Protein AF-A0A518H9J5-F1 (afdb_monomer_lite)

Organism: NCBI:txid2527974

Sequence (733 aa):
MHRLATTKSPSRRNSPEPPAKDQADTLRKPVSPPEPKPRPENRRNTRSRSFFAAEQPFKVYPDRDDEEYQSLCRQVAEHGLLRPLVCTPEGHILSGHRRRRALEHLGSTDYPVEIVVGLSEEQKWARVHLENRHRSLSTAEKQQLGRAELLRNPNLSDRSIADLVGTCKETIANYRRALEASGEVPRTDHRVARNGQVHPATKPRRLPVYHTRLNHAPRHADTLSRIDPEKLPASKIILTNRDVVRAAHQERREALANSPLVRQPADARVYNCDFRSLAVRAKLQPGQVNLVWTDFPWSSEWLKKNGEAVVDFAIEYLAEDGAFATYYGNCPWLPELMAVLGKSLHYRGMLINLNQSQKKDQFFITKIARKSRQIFVWSKSPGWTFDPNDLGFTTDVYTGDPAEKEAHDWAQPVGESVHWLARLSRPGDLIVDLCAGTGTGGVAVRRLGEGRLWVGSEVEEKTFRIARSKIAAGLPDGVPMAVARTPRRPPSPALVQMPDGSTHRLETLLSNANYKQVKGQGYLSMGLTLTPRDSGGSGLHLCRHATAGCGAACFAGWDRLNWPNAKRAMIARTLLLARDPDHFRAMVAYELQQAQQQADERGVPLVCRLNVVSDVPWEREWPELFAEYPRVRFMDYTKHVDRVLATDRPANYHLTFSRSEQNEADCRRVLEAGRNVVVVFRRKPIPETYWGYPVIDGDKDDLRFLDPSPAIVGVVAKGAGARRDKTGFVVDL

Foldseek 3Di:
DDDDDDDDDDDDDDDDDDDDDDDDDDDDDDDDDDDDDDDDDDDDDDDDDPQADPDAPLPLQDDDPDPVLVVLLVCCVVPNDPDAFEDESSRHTLDQPSVVVSCVVVVHDDHHYHYDPDDDPVRSNQSSLVRCVPDPDDPVSLLSQLLVVCLVCVQAQLCQSCVSSVHDSVSSVVSNVVCCVVVSRPDDQWHAYPVRDIDGPDDPQDQADEDDDPVCCVVVVVLVVPADSVQQPSVHNYDDPVSSLVRSVVVVLVCLLPDPQFDFDPFADEDQDQLLCQCVVVVAAFQQAQEEEEEDPPDPVCCVVCLQVVLVCQLGRHHQLHKYKYKDPPDPCPVSNCVSNVVQWAWDDKAKEFAPDPDFDAPPVVRDTDGIIIMTMTGRHPPHDDDAALAPDDDSYDHDDPVQCVVDVNRDDLVVLLLVCSRRHHQLGEYEYSACQQQSNLLSCLLQHSNHHYYYYHNDSSRSSNNSSNNNVHDDPDDRQPQLRARNPQQAFDFFQFPVRDTDTHPAQKDFPPQFEDPPPFETEIEGAADCCPPGVLNDHQQVPQDPQCVLLACCCFDPNVDPVNVRNNSRLNNCCVPPVPSSVNRVSNVVVVSCVVSVVSVGQYEYEHCPRGAHPCCPVPVSVCSNCVSYQYEYEHQDLCSQVDPPGRPSYYYEYEDFLPCVVSCVVQQVSFGEYEAEALDPPDDCDDPRFGEDACSNHVPRVPDGTPHYDYYYRDGPSRNPGPSCSHDYD

InterPro domains:
  IPR003115 ParB-like, N-terminal domain [PF02195] (58-132)
  IPR003115 ParB-like, N-terminal domain [SM00470] (47-133)
  IPR020290 Gene product 88 [PF17338] (510-732)
  IPR029063 S-adenosyl-L-methionine-dependent methyltransferase superfamily [G3DSA:3.40.50.150] (263-475)
  IPR029063 S-adenosyl-L-methionine-dependent methyltransferase superfamily [SSF53335] (267-472)
  IPR036086 ParB/Sulfiredoxin superfamily [SSF110849] (58-135)
  IPR050336 Chromosome-partitioning and nucleoid occlusion protein [PTHR33375] (65-184)

Structure (mmCIF, N/CA/C/O backbone):
data_AF-A0A518H9J5-F1
#
_entry.id   AF-A0A518H9J5-F1
#
loop_
_atom_site.group_PDB
_atom_site.id
_atom_site.type_symbol
_atom_site.label_atom_id
_atom_site.label_alt_id
_atom_site.label_comp_id
_atom_site.label_asym_id
_atom_site.label_entity_id
_atom_site.label_seq_id
_atom_site.pdbx_PDB_ins_code
_atom_site.Cartn_x
_atom_site.Cartn_y
_atom_site.Cartn_z
_atom_site.occupancy
_atom_site.B_iso_or_equiv
_atom_site.auth_seq_id
_atom_site.auth_comp_id
_atom_site.auth_asym_id
_atom_site.auth_atom_id
_atom_site.pdbx_PDB_model_num
ATOM 1 N N . MET A 1 1 ? 59.141 -1.112 23.934 1.00 35.03 1 MET A N 1
ATOM 2 C CA . MET A 1 1 ? 59.629 -2.511 24.017 1.00 35.03 1 MET A CA 1
ATOM 3 C C . MET A 1 1 ? 58.775 -3.375 23.092 1.00 35.03 1 MET A C 1
ATOM 5 O O . MET A 1 1 ? 57.601 -3.062 23.005 1.00 35.03 1 MET A O 1
ATOM 9 N N . HIS A 1 2 ? 59.363 -4.382 22.419 1.00 34.03 2 HIS A N 1
ATOM 10 C CA . HIS A 1 2 ? 58.734 -5.360 21.487 1.00 34.03 2 HIS A CA 1
ATOM 11 C C . HIS A 1 2 ? 57.919 -4.750 20.307 1.00 34.03 2 HIS A C 1
ATOM 13 O O . HIS A 1 2 ? 56.878 -4.151 20.526 1.00 34.03 2 HIS A O 1
ATOM 19 N N . ARG A 1 3 ? 58.334 -4.738 19.019 1.00 30.25 3 ARG A N 1
ATOM 20 C CA . ARG A 1 3 ? 58.966 -5.754 18.121 1.00 30.25 3 ARG A CA 1
ATOM 21 C C . ARG A 1 3 ? 58.203 -7.088 18.091 1.00 30.25 3 ARG A C 1
ATOM 23 O O . ARG A 1 3 ? 57.897 -7.591 19.159 1.00 30.25 3 ARG A O 1
ATOM 30 N N . LEU A 1 4 ? 57.985 -7.785 16.968 1.00 31.72 4 LEU A N 1
ATOM 31 C CA . LEU A 1 4 ? 58.094 -7.552 15.505 1.00 31.72 4 LEU A CA 1
ATOM 32 C C . LEU A 1 4 ? 57.589 -8.862 14.849 1.00 31.72 4 LEU A C 1
ATOM 34 O O . LEU A 1 4 ? 57.968 -9.908 15.363 1.00 31.72 4 LEU A O 1
ATOM 38 N N . ALA A 1 5 ? 56.862 -8.843 13.723 1.00 29.81 5 ALA A N 1
ATOM 39 C CA . ALA A 1 5 ? 56.893 -9.926 12.712 1.00 29.81 5 ALA A CA 1
ATOM 40 C C . ALA A 1 5 ? 56.002 -9.611 11.496 1.00 29.81 5 ALA A C 1
ATOM 42 O O . ALA A 1 5 ? 54.778 -9.603 11.589 1.00 29.81 5 ALA A O 1
ATOM 43 N N . THR A 1 6 ? 56.620 -9.422 10.333 1.00 32.84 6 THR A N 1
ATOM 44 C CA . THR A 1 6 ? 55.972 -9.526 9.019 1.00 32.84 6 THR A CA 1
ATOM 45 C C . THR A 1 6 ? 56.453 -10.806 8.340 1.00 32.84 6 THR A C 1
ATOM 47 O O . THR A 1 6 ? 57.630 -11.147 8.431 1.00 32.84 6 THR A O 1
ATOM 50 N N . THR A 1 7 ? 55.572 -11.511 7.629 1.00 30.38 7 THR A N 1
ATOM 51 C CA . THR A 1 7 ? 55.940 -12.676 6.809 1.00 30.38 7 THR A CA 1
ATOM 52 C C . THR A 1 7 ? 55.455 -12.503 5.368 1.00 30.38 7 THR A C 1
ATOM 54 O O . THR A 1 7 ? 54.396 -11.939 5.099 1.00 30.38 7 THR A O 1
ATOM 57 N N . LYS A 1 8 ? 56.287 -12.944 4.420 1.00 29.41 8 LYS A N 1
ATOM 58 C CA . LYS A 1 8 ? 56.093 -12.874 2.963 1.00 29.41 8 LYS A CA 1
ATOM 59 C C . LYS A 1 8 ? 56.482 -14.222 2.340 1.00 29.41 8 LYS A C 1
ATOM 61 O O . LYS A 1 8 ? 57.306 -14.924 2.919 1.00 29.41 8 LYS A O 1
ATOM 66 N N . SER A 1 9 ? 56.013 -14.446 1.103 1.00 28.06 9 SER A N 1
ATOM 67 C CA . SER A 1 9 ? 56.529 -15.423 0.110 1.00 28.06 9 SER A CA 1
ATOM 68 C C . SER A 1 9 ? 56.007 -16.879 0.215 1.00 28.06 9 SER A C 1
ATOM 70 O O . SER A 1 9 ? 55.602 -17.292 1.295 1.00 28.06 9 SER A O 1
ATOM 72 N N . PRO A 1 10 ? 56.113 -17.711 -0.855 1.00 40.59 10 PRO A N 1
ATOM 73 C CA . PRO A 1 10 ? 55.757 -17.425 -2.264 1.00 40.59 10 PRO A CA 1
ATOM 74 C C . PRO A 1 10 ? 55.126 -18.640 -3.030 1.00 40.59 10 PRO A C 1
ATOM 76 O O . PRO A 1 10 ? 54.871 -19.696 -2.459 1.00 40.59 10 PRO A O 1
ATOM 79 N N . SER A 1 11 ? 55.031 -18.525 -4.372 1.00 28.39 11 SER A N 1
ATOM 80 C CA . SER A 1 11 ? 54.743 -19.577 -5.392 1.00 28.39 11 SER A CA 1
ATOM 81 C C . SER A 1 11 ? 53.252 -19.918 -5.639 1.00 28.39 11 SER A C 1
ATOM 83 O O . SER A 1 11 ? 52.430 -19.720 -4.757 1.00 28.39 11 SER A O 1
ATOM 85 N N . ARG A 1 12 ? 52.802 -20.362 -6.831 1.00 31.44 12 ARG A N 1
ATOM 86 C CA . ARG A 1 12 ? 53.484 -20.811 -8.076 1.00 31.44 12 ARG A CA 1
ATOM 87 C C . ARG A 1 12 ? 52.898 -20.150 -9.344 1.00 31.44 12 ARG A C 1
ATOM 89 O O . ARG A 1 12 ? 51.751 -19.718 -9.342 1.00 31.44 12 ARG A O 1
ATOM 96 N N . ARG A 1 13 ? 53.664 -20.140 -10.447 1.00 32.28 13 ARG A N 1
ATOM 97 C CA . ARG A 1 13 ? 53.174 -19.903 -11.826 1.00 32.28 13 ARG A CA 1
ATOM 98 C C . ARG A 1 13 ? 53.033 -21.248 -12.549 1.00 32.28 13 ARG A C 1
ATOM 100 O O . ARG A 1 13 ? 53.879 -22.104 -12.331 1.00 32.28 13 ARG A O 1
ATOM 107 N N . ASN A 1 14 ? 52.050 -21.379 -13.441 1.00 31.14 14 ASN A N 1
ATOM 108 C CA . ASN A 1 14 ? 51.946 -22.462 -14.428 1.00 31.14 14 ASN A CA 1
ATOM 109 C C . ASN A 1 14 ? 51.533 -21.865 -15.785 1.00 31.14 14 ASN A C 1
ATOM 111 O O . ASN A 1 14 ? 50.401 -21.408 -15.910 1.00 31.14 14 ASN A O 1
ATOM 115 N N . SER A 1 15 ? 52.427 -21.917 -16.774 1.00 31.77 15 SER A N 1
ATOM 116 C CA . SER A 1 15 ? 52.141 -21.785 -18.214 1.00 31.77 15 SER A CA 1
ATOM 117 C C . SER A 1 15 ? 53.235 -22.554 -18.974 1.00 31.77 15 SER A C 1
ATOM 119 O O . SER A 1 15 ? 54.396 -22.410 -18.589 1.00 31.77 15 SER A O 1
ATOM 121 N N . PRO A 1 16 ? 52.912 -23.382 -19.985 1.00 36.00 16 PRO A N 1
ATOM 122 C CA . PRO A 1 16 ? 53.880 -24.285 -20.611 1.00 36.00 16 PRO A CA 1
ATOM 123 C C . PRO A 1 16 ? 54.695 -23.631 -21.739 1.00 36.00 16 PRO A C 1
ATOM 125 O O . PRO A 1 16 ? 54.200 -22.761 -22.456 1.00 36.00 16 PRO A O 1
ATOM 128 N N . GLU A 1 17 ? 55.926 -24.107 -21.921 1.00 34.09 17 GLU A N 1
ATOM 129 C CA . GLU A 1 17 ? 56.804 -23.782 -23.054 1.00 34.09 17 GLU A CA 1
ATOM 130 C C . GLU A 1 17 ? 56.482 -24.640 -24.298 1.00 34.09 17 GLU A C 1
ATOM 132 O O . GLU A 1 17 ? 56.037 -25.783 -24.157 1.00 34.09 17 GLU A O 1
ATOM 137 N N . PRO A 1 18 ? 56.742 -24.141 -25.522 1.00 34.88 18 PRO A N 1
ATOM 138 C CA . PRO A 1 18 ? 56.872 -24.964 -26.723 1.00 34.88 18 PRO A CA 1
ATOM 139 C C . PRO A 1 18 ? 58.311 -25.516 -26.871 1.00 34.88 18 PRO A C 1
ATOM 141 O O . PRO A 1 18 ? 59.258 -24.897 -26.384 1.00 34.88 18 PRO A O 1
ATOM 144 N N . PRO A 1 19 ? 58.516 -26.655 -27.560 1.00 36.03 19 PRO A N 1
ATOM 145 C CA . PRO A 1 19 ? 59.817 -27.319 -27.618 1.00 36.03 19 PRO A CA 1
ATOM 146 C C . PRO A 1 19 ? 60.784 -26.684 -28.628 1.00 36.03 19 PRO A C 1
ATOM 148 O O . PRO A 1 19 ? 60.398 -26.321 -29.740 1.00 36.03 19 PRO A O 1
ATOM 151 N N . ALA A 1 20 ? 62.068 -26.650 -28.271 1.00 30.08 20 ALA A N 1
ATOM 152 C CA . ALA A 1 20 ? 63.164 -26.389 -29.200 1.00 30.08 20 ALA A CA 1
ATOM 153 C C . ALA A 1 20 ? 63.554 -27.661 -29.978 1.00 30.08 20 ALA A C 1
ATOM 155 O O . ALA A 1 20 ? 63.478 -28.766 -29.439 1.00 30.08 20 ALA A O 1
ATOM 156 N N . LYS A 1 21 ? 64.028 -27.496 -31.221 1.00 33.12 21 LYS A N 1
ATOM 157 C CA . LYS A 1 21 ? 64.796 -28.513 -31.954 1.00 33.12 21 LYS A CA 1
ATOM 158 C C . LYS A 1 21 ? 65.931 -27.880 -32.760 1.00 33.12 21 LYS A C 1
ATOM 160 O O . LYS A 1 21 ? 65.682 -27.059 -33.635 1.00 33.12 21 LYS A O 1
ATOM 165 N N . ASP A 1 22 ? 67.136 -28.306 -32.401 1.00 32.16 22 ASP A N 1
ATOM 166 C CA . ASP A 1 22 ? 68.348 -28.529 -33.194 1.00 32.16 22 ASP A CA 1
ATOM 167 C C . ASP A 1 22 ? 68.718 -27.558 -34.327 1.00 32.16 22 ASP A C 1
ATOM 169 O O . ASP A 1 22 ? 68.115 -27.514 -35.398 1.00 32.16 22 ASP A O 1
ATOM 173 N N . GLN A 1 23 ? 69.851 -26.882 -34.117 1.00 30.58 23 GLN A N 1
ATOM 174 C CA . GLN A 1 23 ? 70.686 -26.353 -35.191 1.00 30.58 23 GLN A CA 1
ATOM 175 C C . GLN A 1 23 ? 71.601 -27.466 -35.720 1.00 30.58 23 GLN A C 1
ATOM 177 O O . GLN A 1 23 ? 72.260 -28.148 -34.937 1.00 30.58 23 GLN A O 1
ATOM 182 N N . ALA A 1 24 ? 71.711 -27.584 -37.042 1.00 32.97 24 ALA A N 1
ATOM 183 C CA . ALA A 1 24 ? 72.810 -28.282 -37.702 1.00 32.97 24 ALA A CA 1
ATOM 184 C C . ALA A 1 24 ? 73.410 -27.348 -38.762 1.00 32.97 24 ALA A C 1
ATOM 186 O O . ALA A 1 24 ? 72.731 -26.934 -39.702 1.00 32.97 24 ALA A O 1
ATOM 187 N N . ASP A 1 25 ? 74.672 -26.981 -38.562 1.00 33.00 25 ASP A N 1
ATOM 188 C CA . ASP A 1 25 ? 75.419 -26.040 -39.395 1.00 33.00 25 ASP A CA 1
ATOM 189 C C . ASP A 1 25 ? 75.893 -26.703 -40.701 1.00 33.00 25 ASP A C 1
ATOM 191 O O . ASP A 1 25 ? 76.501 -27.771 -40.672 1.00 33.00 25 ASP A O 1
ATOM 195 N N . THR A 1 26 ? 75.639 -26.066 -41.850 1.00 35.06 26 THR A N 1
ATOM 196 C CA . THR A 1 26 ? 76.367 -26.342 -43.102 1.00 35.06 26 THR A CA 1
ATOM 197 C C . THR A 1 26 ? 76.511 -25.083 -43.962 1.00 35.06 26 THR A C 1
ATOM 199 O O . THR A 1 26 ? 75.637 -24.707 -44.744 1.00 35.06 26 THR A O 1
ATOM 202 N N . LEU A 1 27 ? 77.689 -24.468 -43.875 1.00 38.94 27 LEU A N 1
ATOM 203 C CA . LEU A 1 27 ? 78.173 -23.416 -44.772 1.00 38.94 27 LEU A CA 1
ATOM 204 C C . LEU A 1 27 ? 78.044 -23.791 -46.266 1.00 38.94 27 LEU A C 1
ATOM 206 O O . LEU A 1 27 ? 78.677 -24.739 -46.737 1.00 38.94 27 LEU A O 1
ATOM 210 N N . ARG A 1 28 ? 77.344 -22.964 -47.058 1.00 35.34 28 ARG A N 1
ATOM 211 C CA . ARG A 1 28 ? 77.543 -22.868 -48.518 1.00 35.34 28 ARG A CA 1
ATOM 212 C C . ARG A 1 28 ? 77.627 -21.411 -48.983 1.00 35.34 28 ARG A C 1
ATOM 214 O O . ARG A 1 28 ? 76.979 -20.524 -48.440 1.00 35.34 28 ARG A O 1
ATOM 221 N N . LYS A 1 29 ? 78.508 -21.194 -49.963 1.00 38.91 29 LYS A N 1
ATOM 222 C CA . LYS A 1 29 ? 79.014 -19.894 -50.441 1.00 38.91 29 LYS A CA 1
ATOM 223 C C . LYS A 1 29 ? 77.941 -19.052 -51.161 1.00 38.91 29 LYS A C 1
ATOM 225 O O . LYS A 1 29 ? 77.029 -19.636 -51.746 1.00 38.91 29 LYS A O 1
ATOM 230 N N . PRO A 1 30 ? 78.080 -17.710 -51.199 1.00 34.69 30 PRO A N 1
ATOM 231 C CA . PRO A 1 30 ? 77.222 -16.856 -52.018 1.00 34.69 30 PRO A CA 1
ATOM 232 C C . PRO A 1 30 ? 77.448 -17.117 -53.515 1.00 34.69 30 PRO A C 1
ATOM 234 O O . PRO A 1 30 ? 78.579 -17.324 -53.955 1.00 34.69 30 PRO A O 1
ATOM 237 N N . VAL A 1 31 ? 76.366 -17.074 -54.293 1.00 38.62 31 VAL A N 1
ATOM 238 C CA . VAL A 1 31 ? 76.384 -17.158 -55.761 1.00 38.62 31 VAL A CA 1
ATOM 239 C C . VAL A 1 31 ? 76.049 -15.779 -56.324 1.00 38.62 31 VAL A C 1
ATOM 241 O O . VAL A 1 31 ? 75.023 -15.200 -55.970 1.00 38.62 31 VAL A O 1
ATOM 244 N N . SER A 1 32 ? 76.922 -15.253 -57.183 1.00 41.16 32 SER A N 1
ATOM 245 C CA . SER A 1 32 ? 76.742 -13.963 -57.861 1.00 41.16 32 SER A CA 1
ATOM 246 C C . SER A 1 32 ? 75.544 -13.980 -58.828 1.00 41.16 32 SER A C 1
ATOM 248 O O . SER A 1 32 ? 75.244 -15.032 -59.400 1.00 41.16 32 SER A O 1
ATOM 250 N N . PRO A 1 33 ? 74.867 -12.839 -59.061 1.00 37.72 33 PRO A N 1
ATOM 251 C CA . PRO A 1 33 ? 73.784 -12.758 -60.039 1.00 37.72 33 PRO A CA 1
ATOM 252 C C . PRO A 1 33 ? 74.308 -12.914 -61.483 1.00 37.72 33 PRO A C 1
ATOM 254 O O . PRO A 1 33 ? 75.424 -12.477 -61.770 1.00 37.72 33 PRO A O 1
ATOM 257 N N . PRO A 1 34 ? 73.526 -13.508 -62.404 1.00 37.94 34 PRO A N 1
ATOM 258 C CA . PRO A 1 34 ? 73.914 -13.653 -63.805 1.00 37.94 34 PRO A CA 1
ATOM 259 C C . PRO A 1 34 ? 73.748 -12.346 -64.599 1.00 37.94 34 PRO A C 1
ATOM 261 O O . PRO A 1 34 ? 72.827 -11.566 -64.356 1.00 37.94 34 PRO A O 1
ATOM 264 N N . GLU A 1 35 ? 74.616 -12.145 -65.591 1.00 37.59 35 GLU A N 1
ATOM 265 C CA . GLU A 1 35 ? 74.599 -10.989 -66.497 1.00 37.59 35 GLU A CA 1
ATOM 266 C C . GLU A 1 35 ? 73.365 -10.957 -67.430 1.00 37.59 35 GLU A C 1
ATOM 268 O O . GLU A 1 35 ? 72.815 -12.007 -67.789 1.00 37.59 35 GLU A O 1
ATOM 273 N N . PRO A 1 36 ? 72.919 -9.761 -67.868 1.00 36.28 36 PRO A N 1
ATOM 274 C CA . PRO A 1 36 ? 71.770 -9.618 -68.756 1.00 36.28 36 PRO A CA 1
ATOM 275 C C . PRO A 1 36 ? 72.109 -9.976 -70.213 1.00 36.28 36 PRO A C 1
ATOM 277 O O . PRO A 1 36 ? 73.082 -9.494 -70.787 1.00 36.28 36 PRO A O 1
ATOM 280 N N . LYS A 1 37 ? 71.243 -10.768 -70.857 1.00 34.72 37 LYS A N 1
ATOM 281 C CA . LYS A 1 37 ? 71.322 -11.048 -72.303 1.00 34.72 37 LYS A CA 1
ATOM 282 C C . LYS A 1 37 ? 70.823 -9.848 -73.133 1.00 34.72 37 LYS A C 1
ATOM 284 O O . LYS A 1 37 ? 69.890 -9.168 -72.697 1.00 34.72 37 LYS A O 1
ATOM 289 N N . PRO A 1 38 ? 71.385 -9.596 -74.333 1.00 35.72 38 PRO A N 1
ATOM 290 C CA . PRO A 1 38 ? 71.006 -8.453 -75.163 1.00 35.72 38 PRO A CA 1
ATOM 291 C C . PRO A 1 38 ? 69.582 -8.585 -75.726 1.00 35.72 38 PRO A C 1
ATOM 293 O O . PRO A 1 38 ? 69.122 -9.681 -76.049 1.00 35.72 38 PRO A O 1
ATOM 296 N N . ARG A 1 39 ? 68.889 -7.448 -75.870 1.00 33.19 39 ARG A N 1
ATOM 297 C CA . ARG A 1 39 ? 67.572 -7.365 -76.525 1.00 33.19 39 ARG A CA 1
ATOM 298 C C . ARG A 1 39 ? 67.738 -7.266 -78.051 1.00 33.19 39 ARG A C 1
ATOM 300 O O . ARG A 1 39 ? 68.619 -6.529 -78.489 1.00 33.19 39 ARG A O 1
ATOM 307 N N . PRO A 1 40 ? 66.895 -7.932 -78.861 1.00 34.56 40 PRO A N 1
ATOM 308 C CA . PRO A 1 40 ? 66.836 -7.687 -80.298 1.00 34.56 40 PRO A CA 1
ATOM 309 C C . PRO A 1 40 ? 66.165 -6.337 -80.593 1.00 34.56 40 PRO A C 1
ATOM 311 O O . PRO A 1 40 ? 65.309 -5.871 -79.839 1.00 34.56 40 PRO A O 1
ATOM 314 N N . GLU A 1 41 ? 66.561 -5.714 -81.699 1.00 36.50 41 GLU A N 1
ATOM 315 C CA . GLU A 1 41 ? 66.201 -4.338 -82.039 1.00 36.50 41 GLU A CA 1
ATOM 316 C C . GLU A 1 41 ? 65.041 -4.247 -83.054 1.00 36.50 41 GLU A C 1
ATOM 318 O O . GLU A 1 41 ? 64.882 -5.103 -83.920 1.00 36.50 41 GLU A O 1
ATOM 323 N N . ASN A 1 42 ? 64.307 -3.130 -82.987 1.00 39.16 42 ASN A N 1
ATOM 324 C CA . ASN A 1 42 ? 63.453 -2.547 -84.031 1.00 39.16 42 ASN A CA 1
ATOM 325 C C . ASN A 1 42 ? 62.211 -3.316 -84.542 1.00 39.16 42 ASN A C 1
ATOM 327 O O . ASN A 1 42 ? 62.290 -4.265 -85.317 1.00 39.16 42 ASN A O 1
ATOM 331 N N . ARG A 1 43 ? 61.049 -2.661 -84.379 1.00 35.09 43 ARG A N 1
ATOM 332 C CA . ARG A 1 43 ? 60.316 -2.103 -85.536 1.00 35.09 43 ARG A CA 1
ATOM 333 C C . ARG A 1 43 ? 59.461 -0.897 -85.130 1.00 35.09 43 ARG A C 1
ATOM 335 O O . ARG A 1 43 ? 58.494 -1.027 -84.389 1.00 35.09 43 ARG A O 1
ATOM 342 N N . ARG A 1 44 ? 59.813 0.283 -85.652 1.00 40.44 44 ARG A N 1
ATOM 343 C CA . ARG A 1 44 ? 59.021 1.519 -85.522 1.00 40.44 44 ARG A CA 1
ATOM 344 C C . ARG A 1 44 ? 57.674 1.361 -86.232 1.00 40.44 44 ARG A C 1
ATOM 346 O O . ARG A 1 44 ? 57.648 0.883 -87.364 1.00 40.44 44 ARG A O 1
ATOM 353 N N . ASN A 1 45 ? 56.589 1.861 -85.638 1.00 33.75 45 ASN A N 1
ATOM 354 C CA . ASN A 1 45 ? 55.371 2.166 -86.391 1.00 33.75 45 ASN A CA 1
ATOM 355 C C . ASN A 1 45 ? 54.676 3.419 -85.831 1.00 33.75 45 ASN A C 1
ATOM 357 O O . ASN A 1 45 ? 54.048 3.397 -84.775 1.00 33.75 45 ASN A O 1
ATOM 361 N N . THR A 1 46 ? 54.829 4.541 -86.530 1.00 37.66 46 THR A N 1
ATOM 362 C CA . THR A 1 46 ? 54.363 5.870 -86.116 1.00 37.66 46 THR A CA 1
ATOM 363 C C . THR A 1 46 ? 52.948 6.161 -86.622 1.00 37.66 46 THR A C 1
ATOM 365 O O . THR A 1 46 ? 52.764 6.700 -87.711 1.00 37.66 46 THR A O 1
ATOM 368 N N . ARG A 1 47 ? 51.929 5.864 -85.801 1.00 34.59 47 ARG A N 1
ATOM 369 C CA . ARG A 1 47 ? 50.558 6.405 -85.941 1.00 34.59 47 ARG A CA 1
ATOM 370 C C . ARG A 1 47 ? 49.921 6.685 -84.573 1.00 34.59 47 ARG A C 1
ATOM 372 O O . ARG A 1 47 ? 49.066 5.939 -84.107 1.00 34.59 47 ARG A O 1
ATOM 379 N N . SER A 1 48 ? 50.322 7.776 -83.926 1.00 35.44 48 SER A N 1
ATOM 380 C CA . SER A 1 48 ? 49.784 8.209 -82.631 1.00 35.44 48 SER A CA 1
ATOM 381 C C . SER A 1 48 ? 48.439 8.947 -82.757 1.00 35.44 48 SER A C 1
ATOM 383 O O . SER A 1 48 ? 48.365 10.172 -82.709 1.00 35.44 48 SER A O 1
ATOM 385 N N . ARG A 1 49 ? 47.342 8.186 -82.831 1.00 44.59 49 ARG A N 1
ATOM 386 C CA . ARG A 1 49 ? 46.077 8.574 -82.177 1.00 44.59 49 ARG A CA 1
ATOM 387 C C . ARG A 1 49 ? 45.927 7.694 -80.936 1.00 44.59 49 ARG A C 1
ATOM 389 O O . ARG A 1 49 ? 46.279 6.520 -80.986 1.00 44.59 49 ARG A O 1
ATOM 396 N N . SER A 1 50 ? 45.521 8.276 -79.808 1.00 62.12 50 SER A N 1
ATOM 397 C CA . SER A 1 50 ? 45.614 7.617 -78.500 1.00 62.12 50 SER A CA 1
ATOM 398 C C . SER A 1 50 ? 44.786 6.334 -78.446 1.00 62.12 50 SER A C 1
ATOM 400 O O . SER A 1 50 ? 43.573 6.369 -78.617 1.00 62.12 50 SER A O 1
ATOM 402 N N . PHE A 1 51 ? 45.446 5.212 -78.153 1.00 76.81 51 PHE A N 1
ATOM 403 C CA . PHE A 1 51 ? 44.791 3.924 -77.911 1.00 76.81 51 PHE A CA 1
ATOM 404 C C . PHE A 1 51 ? 43.873 3.949 -76.671 1.00 76.81 51 PHE A C 1
ATOM 406 O O . PHE A 1 51 ? 42.896 3.212 -76.607 1.00 76.81 51 PHE A O 1
ATOM 413 N N . PHE A 1 52 ? 44.158 4.820 -75.698 1.00 83.38 52 PHE A N 1
ATOM 414 C CA . PHE A 1 52 ? 43.285 5.038 -74.548 1.00 83.38 52 PHE A CA 1
ATOM 415 C C . PHE A 1 52 ? 42.094 5.929 -74.909 1.00 83.38 52 PHE A C 1
ATOM 417 O O . PHE A 1 52 ? 42.261 6.967 -75.557 1.00 83.38 52 PHE A O 1
ATOM 424 N N . ALA A 1 53 ? 40.910 5.540 -74.432 1.00 83.12 53 ALA A N 1
ATOM 425 C CA . ALA A 1 53 ? 39.687 6.323 -74.551 1.00 83.12 53 ALA A CA 1
ATOM 426 C C . ALA A 1 53 ? 39.809 7.665 -73.808 1.00 83.12 53 ALA A C 1
ATOM 428 O O . ALA A 1 53 ? 40.455 7.749 -72.759 1.00 83.12 53 ALA A O 1
ATOM 429 N N . ALA A 1 54 ? 39.167 8.708 -74.344 1.00 78.38 54 ALA A N 1
ATOM 430 C CA . ALA A 1 54 ? 39.127 10.029 -73.713 1.00 78.38 54 ALA A CA 1
ATOM 431 C C . ALA A 1 54 ? 38.357 9.998 -72.380 1.00 78.38 54 ALA A C 1
ATOM 433 O O . ALA A 1 54 ? 38.788 10.596 -71.396 1.00 78.38 54 ALA A O 1
ATOM 434 N N . GLU A 1 55 ? 37.254 9.248 -72.330 1.00 84.56 55 GLU A N 1
ATOM 435 C CA . GLU A 1 55 ? 36.551 8.940 -71.088 1.00 84.56 55 GLU A CA 1
ATOM 436 C C . GLU A 1 55 ? 37.177 7.722 -70.400 1.00 84.56 55 GLU A C 1
ATOM 438 O O . GLU A 1 55 ? 37.573 6.745 -71.034 1.00 84.56 55 GLU A O 1
ATOM 443 N N . GLN A 1 56 ? 37.290 7.782 -69.073 1.00 87.88 56 GLN A N 1
ATOM 444 C CA . GLN A 1 56 ? 37.911 6.738 -68.256 1.00 87.88 56 GLN A CA 1
ATOM 445 C C . GLN A 1 56 ? 36.963 6.376 -67.101 1.00 87.88 56 GLN A C 1
ATOM 447 O O . GLN A 1 56 ? 37.187 6.816 -65.971 1.00 87.88 56 GLN A O 1
ATOM 452 N N . PRO A 1 57 ? 35.899 5.586 -67.358 1.00 84.62 57 PRO A N 1
ATOM 453 C CA . PRO A 1 57 ? 34.816 5.344 -66.397 1.00 84.62 57 PRO A CA 1
ATOM 454 C C . PRO A 1 57 ? 35.291 4.692 -65.090 1.00 84.62 57 PRO A C 1
ATOM 456 O O . PRO A 1 57 ? 34.709 4.919 -64.035 1.00 84.62 57 PRO A O 1
ATOM 459 N N . PHE A 1 58 ? 36.395 3.943 -65.131 1.00 86.94 58 PHE A N 1
ATOM 460 C CA . PHE A 1 58 ? 36.996 3.284 -63.968 1.00 86.94 58 PHE A CA 1
ATOM 461 C C . PHE A 1 58 ? 37.877 4.205 -63.095 1.00 86.94 58 PHE A C 1
ATOM 463 O O . PHE A 1 58 ? 38.358 3.782 -62.039 1.00 86.94 58 PHE A O 1
ATOM 470 N N . LYS A 1 59 ? 38.075 5.479 -63.474 1.00 87.38 59 LYS A N 1
ATOM 471 C CA . LYS A 1 59 ? 38.885 6.457 -62.722 1.00 87.38 59 LYS A CA 1
ATOM 472 C C . LYS A 1 59 ? 38.118 7.038 -61.517 1.00 87.38 59 LYS A C 1
ATOM 474 O O . LYS A 1 59 ? 37.864 8.235 -61.443 1.00 87.38 59 LYS A O 1
ATOM 479 N N . VAL A 1 60 ? 37.766 6.186 -60.551 1.00 83.50 60 VAL A N 1
ATOM 480 C CA . VAL A 1 60 ? 37.004 6.580 -59.342 1.00 83.50 60 VAL A CA 1
ATOM 481 C C . VAL A 1 60 ? 37.862 6.950 -58.132 1.00 83.50 60 VAL A C 1
ATOM 483 O O . VAL A 1 60 ? 37.379 7.594 -57.205 1.00 83.50 60 VAL A O 1
ATOM 486 N N . TYR A 1 61 ? 39.133 6.546 -58.115 1.00 85.25 61 TYR A N 1
ATOM 487 C CA . TYR A 1 61 ? 40.061 6.909 -57.043 1.00 85.25 61 TYR A CA 1
ATOM 488 C C . TYR A 1 61 ? 40.673 8.285 -57.331 1.00 85.25 61 TYR A C 1
ATOM 490 O O . TYR A 1 61 ? 41.134 8.496 -58.455 1.00 85.25 61 TYR A O 1
ATOM 498 N N . PRO A 1 62 ? 40.743 9.193 -56.340 1.00 82.62 62 PRO A N 1
ATOM 499 C CA . PRO A 1 62 ? 41.256 10.541 -56.552 1.00 82.62 62 PRO A CA 1
ATOM 500 C C . PRO A 1 62 ? 42.720 10.525 -56.997 1.00 82.62 62 PRO A C 1
ATOM 502 O O . PRO A 1 62 ? 43.516 9.663 -56.593 1.00 82.62 62 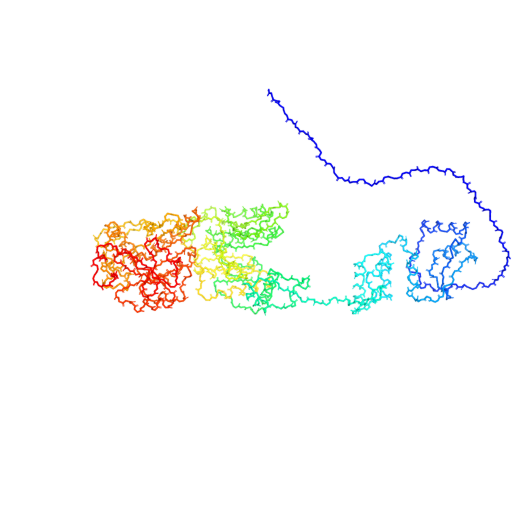PRO A O 1
ATOM 505 N N . ASP A 1 63 ? 43.075 11.511 -57.814 1.00 83.19 63 ASP A N 1
ATOM 506 C CA . ASP A 1 63 ? 44.466 11.865 -58.048 1.00 83.19 63 ASP A CA 1
ATOM 507 C C . ASP A 1 63 ? 44.976 12.676 -56.857 1.00 83.19 63 ASP A C 1
ATOM 509 O O . ASP A 1 63 ? 44.329 13.616 -56.397 1.00 83.19 63 ASP A O 1
ATOM 513 N N . ARG A 1 64 ? 46.158 12.309 -56.372 1.00 80.75 64 ARG A N 1
ATOM 514 C CA . ARG A 1 64 ? 46.926 13.078 -55.398 1.00 80.75 64 ARG A CA 1
ATOM 515 C C . ARG A 1 64 ? 48.298 13.364 -55.983 1.00 80.75 64 ARG A C 1
ATOM 517 O O . ARG A 1 64 ? 48.803 12.580 -56.790 1.00 80.75 64 ARG A O 1
ATOM 524 N N . ASP A 1 65 ? 48.866 14.489 -55.581 1.00 80.00 65 ASP A N 1
ATOM 525 C CA . ASP A 1 65 ? 50.251 14.861 -55.859 1.00 80.00 65 ASP A CA 1
ATOM 526 C C . ASP A 1 65 ? 51.054 14.774 -54.555 1.00 80.00 65 ASP A C 1
ATOM 528 O O . ASP A 1 65 ? 51.475 15.764 -53.965 1.00 80.00 65 ASP A O 1
ATOM 532 N N . ASP A 1 66 ? 51.104 13.556 -54.019 1.00 81.75 66 ASP A N 1
ATOM 533 C CA . ASP A 1 66 ? 51.743 13.206 -52.755 1.00 81.75 66 ASP A CA 1
ATOM 534 C C . ASP A 1 66 ? 53.151 12.630 -52.982 1.00 81.75 66 ASP A C 1
ATOM 536 O O . ASP A 1 66 ? 53.562 12.333 -54.106 1.00 81.75 66 ASP A O 1
ATOM 540 N N . GLU A 1 67 ? 53.910 12.443 -51.900 1.00 83.81 67 GLU A N 1
ATOM 541 C CA . GLU A 1 67 ? 55.270 11.891 -51.967 1.00 83.81 67 GLU A CA 1
ATOM 542 C C . GLU A 1 67 ? 55.306 10.497 -52.624 1.00 83.81 67 GLU A C 1
ATOM 544 O O . GLU A 1 67 ? 56.240 10.183 -53.361 1.00 83.81 67 GLU A O 1
ATOM 549 N N . GLU A 1 68 ? 54.252 9.689 -52.453 1.00 81.69 68 GLU A N 1
ATOM 550 C CA . GLU A 1 68 ? 54.066 8.437 -53.196 1.00 81.69 68 GLU A CA 1
ATOM 551 C C . GLU A 1 68 ? 54.005 8.661 -54.717 1.00 81.69 68 GLU A C 1
ATOM 553 O O . GLU A 1 68 ? 54.624 7.909 -55.472 1.00 81.69 68 GLU A O 1
ATOM 558 N N . TYR A 1 69 ? 53.260 9.668 -55.190 1.00 85.94 69 TYR A N 1
ATOM 559 C CA . TYR A 1 69 ? 53.156 9.983 -56.617 1.00 85.94 69 TYR A CA 1
ATOM 560 C C . TYR A 1 69 ? 54.474 10.534 -57.171 1.00 85.94 69 TYR A C 1
ATOM 562 O O . TYR A 1 69 ? 54.899 10.129 -58.251 1.00 85.94 69 TYR A O 1
ATOM 570 N N . GLN A 1 70 ? 55.163 11.388 -56.416 1.00 86.81 70 GLN A N 1
ATOM 571 C CA . GLN A 1 70 ? 56.476 11.921 -56.791 1.00 86.81 70 GLN A CA 1
ATOM 572 C C . GLN A 1 70 ? 57.572 10.836 -56.776 1.00 86.81 70 GLN A C 1
ATOM 574 O O . GLN A 1 70 ? 58.463 10.820 -57.627 1.00 86.81 70 GLN A O 1
ATOM 579 N N . SER A 1 71 ? 57.491 9.871 -55.855 1.00 86.44 71 SER A N 1
ATOM 580 C CA . SER A 1 71 ? 58.320 8.658 -55.861 1.00 86.44 71 SER A CA 1
ATOM 581 C C . SER A 1 71 ? 58.021 7.777 -57.080 1.00 86.44 71 SER A C 1
ATOM 583 O O . SER A 1 71 ? 58.945 7.351 -57.771 1.00 86.44 71 SER A O 1
ATOM 585 N N . LEU A 1 72 ? 56.740 7.579 -57.420 1.00 86.44 72 LEU A N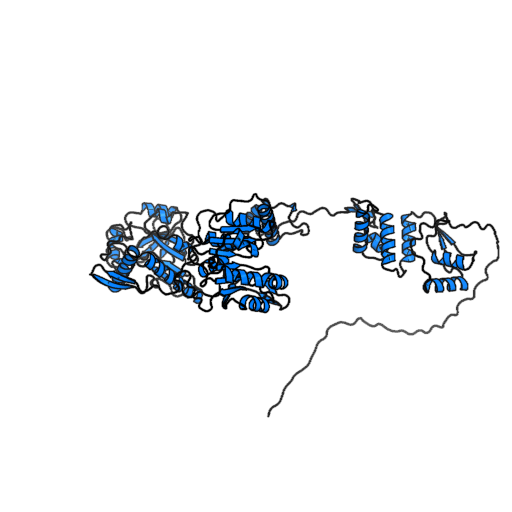 1
ATOM 586 C CA . LEU A 1 72 ? 56.331 6.852 -58.624 1.00 86.44 72 LEU A CA 1
ATOM 587 C C . LEU A 1 72 ? 56.841 7.530 -59.905 1.00 86.44 72 LEU A C 1
ATOM 589 O O . LEU A 1 72 ? 57.353 6.841 -60.780 1.00 86.44 72 LEU A O 1
ATOM 593 N N . CYS A 1 73 ? 56.744 8.858 -60.019 1.00 86.88 73 CYS A N 1
ATOM 594 C CA . CYS A 1 73 ? 57.252 9.593 -61.181 1.00 86.88 73 CYS A CA 1
ATOM 595 C C . CYS A 1 73 ? 58.767 9.409 -61.351 1.00 86.88 73 CYS A C 1
ATOM 597 O O . CYS A 1 73 ? 59.215 9.141 -62.464 1.00 86.88 73 CYS A O 1
ATOM 599 N N . ARG A 1 74 ? 59.544 9.460 -60.257 1.00 88.69 74 ARG A N 1
ATOM 600 C CA . ARG A 1 74 ? 60.988 9.166 -60.282 1.00 88.69 74 ARG A CA 1
ATOM 601 C C . ARG A 1 74 ? 61.279 7.734 -60.737 1.00 88.69 74 ARG A C 1
ATOM 603 O O . ARG A 1 74 ? 62.052 7.554 -61.667 1.00 88.69 74 ARG A O 1
ATOM 610 N N . GLN A 1 75 ? 60.606 6.733 -60.165 1.00 87.88 75 GLN A N 1
ATOM 611 C CA . GLN A 1 75 ? 60.781 5.324 -60.558 1.00 87.88 75 GLN A CA 1
ATOM 612 C C . GLN A 1 75 ? 60.443 5.076 -62.037 1.00 87.88 75 GLN A C 1
ATOM 614 O O . GLN A 1 75 ? 61.147 4.333 -62.717 1.00 87.88 75 GLN A O 1
ATOM 619 N N . VAL A 1 76 ? 59.382 5.709 -62.552 1.00 87.12 76 VAL A N 1
ATOM 620 C CA . VAL A 1 76 ? 58.988 5.594 -63.965 1.00 87.12 76 VAL A CA 1
ATOM 621 C C . VAL A 1 76 ? 59.991 6.297 -64.886 1.00 87.12 76 VAL A C 1
ATOM 623 O O . VAL A 1 76 ? 60.258 5.782 -65.968 1.00 87.12 76 VAL A O 1
ATOM 626 N N . ALA A 1 77 ? 60.586 7.416 -64.464 1.00 86.69 77 ALA A N 1
ATOM 627 C CA . ALA A 1 77 ? 61.652 8.084 -65.213 1.00 86.69 77 ALA A CA 1
ATOM 628 C C . ALA A 1 77 ? 62.977 7.292 -65.211 1.00 86.69 77 ALA A C 1
ATOM 630 O O . ALA A 1 77 ? 63.674 7.271 -66.220 1.00 86.69 77 ALA A O 1
ATOM 631 N N . GLU A 1 78 ? 63.318 6.632 -64.101 1.00 87.00 78 GLU A N 1
ATOM 632 C CA . GLU A 1 78 ? 64.591 5.917 -63.926 1.00 87.00 78 GLU A CA 1
ATOM 633 C C . GLU A 1 78 ? 64.588 4.503 -64.536 1.00 87.00 78 GLU A C 1
ATOM 635 O O . GLU A 1 78 ? 65.613 4.029 -65.027 1.00 87.00 78 GLU A O 1
ATOM 640 N N . HIS A 1 79 ? 63.450 3.801 -64.496 1.00 83.31 79 HIS A N 1
ATOM 641 C CA . HIS A 1 79 ? 63.360 2.379 -64.869 1.00 83.31 79 HIS A CA 1
ATOM 642 C C . HIS A 1 79 ? 62.235 2.053 -65.868 1.00 83.31 79 HIS A C 1
ATOM 644 O O . HIS A 1 79 ? 62.075 0.894 -66.262 1.00 83.31 79 HIS A O 1
ATOM 650 N N . GLY A 1 80 ? 61.434 3.040 -66.281 1.00 82.44 80 GLY A N 1
ATOM 651 C CA . GLY A 1 80 ? 60.221 2.812 -67.067 1.00 82.44 80 GLY A CA 1
ATOM 652 C C . GLY A 1 80 ? 59.104 2.133 -66.262 1.00 82.44 80 GLY A C 1
ATOM 653 O O . GLY A 1 80 ? 59.110 2.082 -65.030 1.00 82.44 80 GLY A O 1
ATOM 654 N N . LEU A 1 81 ? 58.098 1.588 -66.954 1.00 83.19 81 LEU A N 1
ATOM 655 C CA . LEU A 1 81 ? 57.033 0.830 -66.289 1.00 83.19 81 LEU A CA 1
ATOM 656 C C . LEU A 1 81 ? 57.477 -0.595 -65.924 1.00 83.19 81 LEU A C 1
ATOM 658 O O . LEU A 1 81 ? 57.410 -1.506 -66.746 1.00 83.19 81 LEU A O 1
ATOM 662 N N . LEU A 1 82 ? 57.785 -0.813 -64.643 1.00 81.19 82 LEU A N 1
ATOM 663 C CA . LEU A 1 82 ? 58.051 -2.146 -64.073 1.00 81.19 82 LEU A CA 1
ATOM 664 C C . LEU A 1 82 ? 56.838 -3.102 -64.103 1.00 81.19 82 LEU A C 1
ATOM 666 O O . LEU A 1 82 ? 56.995 -4.313 -63.969 1.00 81.19 82 LEU A O 1
ATOM 670 N N . ARG A 1 83 ? 55.615 -2.574 -64.252 1.00 82.62 83 ARG A N 1
ATOM 671 C CA . ARG A 1 83 ? 54.381 -3.348 -64.480 1.00 82.62 83 ARG A CA 1
ATOM 672 C C . ARG A 1 83 ? 53.574 -2.697 -65.609 1.00 82.62 83 ARG A C 1
ATOM 674 O O . ARG A 1 83 ? 53.456 -1.466 -65.584 1.00 82.62 83 ARG A O 1
ATOM 681 N N . PRO A 1 84 ? 52.959 -3.469 -66.525 1.00 85.88 84 PRO A N 1
ATOM 682 C CA . PRO A 1 84 ? 52.151 -2.921 -67.614 1.00 85.88 84 PRO A CA 1
ATOM 683 C C . PRO A 1 84 ? 50.945 -2.126 -67.106 1.00 85.88 84 PRO A C 1
ATOM 685 O O . PRO A 1 84 ? 50.403 -2.412 -66.030 1.00 85.88 84 PRO A O 1
ATOM 688 N N . LEU A 1 85 ? 50.496 -1.139 -67.884 1.00 89.38 85 LEU A N 1
ATOM 689 C CA . LEU A 1 85 ? 49.134 -0.614 -67.731 1.00 89.38 85 LEU A CA 1
ATOM 690 C C . LEU A 1 85 ? 48.151 -1.719 -68.118 1.00 89.38 85 LEU A C 1
ATOM 692 O O . LEU A 1 85 ? 48.369 -2.383 -69.122 1.00 89.38 85 LEU A O 1
ATOM 696 N N . VAL A 1 86 ? 47.075 -1.906 -67.361 1.00 86.81 86 VAL A N 1
ATOM 697 C CA . VAL A 1 86 ? 46.039 -2.890 -67.706 1.00 86.81 86 VAL A CA 1
ATOM 698 C C . VAL A 1 86 ? 44.826 -2.144 -68.226 1.00 86.81 86 VAL A C 1
ATOM 700 O O . VAL A 1 86 ? 44.335 -1.244 -67.540 1.00 86.81 86 VAL A O 1
ATOM 703 N N . CYS A 1 87 ? 44.309 -2.529 -69.386 1.00 89.31 87 CYS A N 1
ATOM 704 C CA . CYS A 1 87 ? 43.122 -1.918 -69.972 1.00 89.31 87 CYS A CA 1
ATOM 705 C C . CYS A 1 87 ? 42.212 -2.935 -70.670 1.00 89.31 87 CYS A C 1
ATOM 707 O O . CYS A 1 87 ? 42.554 -4.096 -70.887 1.00 89.31 87 CYS A O 1
ATOM 709 N N . THR A 1 88 ? 41.024 -2.463 -71.015 1.00 87.06 88 THR A N 1
ATOM 710 C CA . THR A 1 88 ? 40.083 -3.127 -71.924 1.00 87.06 88 THR A CA 1
ATOM 711 C C . THR A 1 88 ? 40.496 -2.919 -73.393 1.00 87.06 88 THR A C 1
ATOM 713 O O . THR A 1 88 ? 41.310 -2.027 -73.665 1.00 87.06 88 THR A O 1
ATOM 716 N N . PRO A 1 89 ? 39.952 -3.690 -74.357 1.00 83.69 89 PRO A N 1
ATOM 717 C CA . PRO A 1 89 ? 40.168 -3.453 -75.791 1.00 83.69 89 PRO A CA 1
ATOM 718 C C . PRO A 1 89 ? 39.668 -2.079 -76.253 1.00 83.69 89 PRO A C 1
ATOM 720 O O . PRO A 1 89 ? 40.219 -1.506 -77.187 1.00 83.69 89 PRO A O 1
ATOM 723 N N . GLU A 1 90 ? 38.672 -1.528 -75.556 1.00 85.62 90 GLU A N 1
ATOM 724 C CA . GLU A 1 90 ? 38.101 -0.198 -75.793 1.00 85.62 90 GLU A CA 1
ATOM 725 C C . GLU A 1 90 ? 38.989 0.951 -75.268 1.00 85.62 90 GLU A C 1
ATOM 727 O O . GLU A 1 90 ? 38.623 2.117 -75.374 1.00 85.62 90 GLU A O 1
ATOM 732 N N . GLY A 1 91 ? 40.148 0.652 -74.667 1.00 85.31 91 GLY A N 1
ATOM 733 C CA . GLY A 1 91 ? 41.077 1.668 -74.164 1.00 85.31 91 GLY A CA 1
ATOM 734 C C . GLY A 1 91 ? 40.719 2.249 -72.789 1.00 85.31 91 GLY A C 1
ATOM 735 O O . GLY A 1 91 ? 41.344 3.224 -72.358 1.00 85.31 91 GLY A O 1
ATOM 736 N N . HIS A 1 92 ? 39.758 1.670 -72.061 1.00 91.25 92 HIS A N 1
ATOM 737 C CA . HIS A 1 92 ? 39.510 2.019 -70.656 1.00 91.25 92 HIS A CA 1
ATOM 738 C C . HIS A 1 92 ? 40.526 1.323 -69.744 1.00 91.25 92 HIS A C 1
ATOM 740 O O . HIS A 1 92 ? 40.653 0.095 -69.778 1.00 91.25 92 HIS A O 1
ATOM 746 N N . ILE A 1 93 ? 41.228 2.089 -68.911 1.00 90.31 93 ILE A N 1
ATOM 747 C CA . ILE A 1 93 ? 42.249 1.602 -67.976 1.00 90.31 93 ILE A CA 1
ATOM 748 C C . ILE A 1 93 ? 41.570 0.960 -66.756 1.00 90.31 93 ILE A C 1
ATOM 750 O O . ILE A 1 93 ? 40.663 1.538 -66.171 1.00 90.31 93 ILE A O 1
ATOM 754 N N . LEU A 1 94 ? 42.036 -0.228 -66.361 1.00 87.31 94 LEU A N 1
ATOM 755 C CA . LEU A 1 94 ? 41.587 -0.989 -65.185 1.00 87.31 94 LEU A CA 1
ATOM 756 C C . LEU A 1 94 ? 42.629 -0.995 -64.055 1.00 87.31 94 LEU A C 1
ATOM 758 O O . LEU A 1 94 ? 42.284 -1.097 -62.879 1.00 87.31 94 LEU A O 1
ATOM 762 N N . SER A 1 95 ? 43.917 -0.896 -64.395 1.00 86.69 95 SER A N 1
ATOM 763 C CA . SER A 1 95 ? 45.009 -0.728 -63.431 1.00 86.69 95 SER A CA 1
ATOM 764 C C . SER A 1 95 ? 46.100 0.166 -64.018 1.00 86.69 95 SER A C 1
ATOM 766 O O . SER A 1 95 ? 46.473 0.047 -65.186 1.00 86.69 95 SER A O 1
ATOM 768 N N . GLY A 1 96 ? 46.621 1.069 -63.182 1.00 86.31 96 GLY A N 1
ATOM 769 C CA . GLY A 1 96 ? 47.724 1.957 -63.542 1.00 86.31 96 GLY A CA 1
ATOM 770 C C . GLY A 1 96 ? 47.367 3.409 -63.874 1.00 86.31 96 GLY A C 1
ATOM 771 O O . GLY A 1 96 ? 48.221 4.082 -64.431 1.00 86.31 96 GLY A O 1
ATOM 772 N N . HIS A 1 97 ? 46.199 3.955 -63.503 1.00 88.56 97 HIS A N 1
ATOM 773 C CA . HIS A 1 97 ? 45.877 5.378 -63.766 1.00 88.56 97 HIS A CA 1
ATOM 774 C C . HIS A 1 97 ? 46.978 6.369 -63.307 1.00 88.56 97 HIS A C 1
ATOM 776 O O . HIS A 1 97 ? 47.371 7.232 -64.088 1.00 88.56 97 HIS A O 1
ATOM 782 N N . ARG A 1 98 ? 47.559 6.206 -62.100 1.00 87.88 98 ARG A N 1
ATOM 783 C CA . ARG A 1 98 ? 48.715 7.022 -61.642 1.00 87.88 98 ARG A CA 1
ATOM 784 C C . ARG A 1 98 ? 49.956 6.826 -62.530 1.00 87.88 98 ARG A C 1
ATOM 786 O O . ARG A 1 98 ? 50.658 7.789 -62.806 1.00 87.88 98 ARG A O 1
ATOM 793 N N . ARG A 1 99 ? 50.208 5.599 -63.008 1.00 89.50 99 ARG A N 1
ATOM 794 C CA . ARG A 1 99 ? 51.312 5.273 -63.932 1.00 89.50 99 ARG A CA 1
ATOM 795 C C . ARG A 1 99 ? 51.095 5.909 -65.311 1.00 89.50 99 ARG A C 1
ATOM 797 O O . ARG A 1 99 ? 52.037 6.454 -65.869 1.00 89.50 99 ARG A O 1
ATOM 804 N N . ARG A 1 100 ? 49.858 5.920 -65.824 1.00 89.00 100 ARG A N 1
ATOM 805 C CA . ARG A 1 100 ? 49.488 6.629 -67.059 1.00 89.00 100 ARG A CA 1
ATOM 806 C C . ARG A 1 100 ? 49.711 8.140 -66.927 1.00 89.00 100 ARG A C 1
ATOM 808 O O . ARG A 1 100 ? 50.365 8.706 -67.792 1.00 89.00 100 ARG A O 1
ATOM 815 N N . ARG A 1 101 ? 49.256 8.753 -65.828 1.00 88.44 101 ARG A N 1
ATOM 816 C CA . ARG A 1 101 ? 49.466 10.184 -65.537 1.00 88.44 101 ARG A CA 1
ATOM 817 C C . ARG A 1 101 ? 50.958 10.543 -65.422 1.00 88.44 101 ARG A C 1
ATOM 819 O O . ARG A 1 101 ? 51.388 11.554 -65.965 1.00 88.44 101 ARG A O 1
ATOM 826 N N . ALA A 1 102 ? 51.763 9.683 -64.792 1.00 87.00 102 ALA A N 1
ATOM 827 C CA . ALA A 1 102 ? 53.216 9.855 -64.730 1.00 87.00 102 ALA A CA 1
ATOM 828 C C . ALA A 1 102 ? 53.874 9.770 -66.123 1.00 87.00 102 ALA A C 1
ATOM 830 O O . ALA A 1 102 ? 54.701 10.609 -66.459 1.00 87.00 102 ALA A O 1
ATOM 831 N N . LEU A 1 103 ? 53.469 8.812 -66.967 1.00 87.06 103 LEU A N 1
ATOM 832 C CA . LEU A 1 103 ? 53.943 8.714 -68.356 1.00 87.06 103 LEU A CA 1
ATOM 833 C C . LEU A 1 103 ? 53.546 9.928 -69.211 1.00 87.06 103 LEU A C 1
ATOM 835 O O . LEU A 1 103 ? 54.333 10.357 -70.050 1.00 87.06 103 LEU A O 1
ATOM 839 N N . GLU A 1 104 ? 52.350 10.486 -68.992 1.00 85.56 104 GLU A N 1
ATOM 840 C CA . GLU A 1 104 ? 51.893 11.732 -69.625 1.00 85.56 104 GLU A CA 1
ATOM 841 C C . GLU A 1 104 ? 52.760 12.923 -69.208 1.00 85.56 104 GLU A C 1
ATOM 843 O O . GLU A 1 104 ? 53.238 13.651 -70.074 1.00 85.56 104 GLU A O 1
ATOM 848 N N . HIS A 1 105 ? 53.035 13.080 -67.907 1.00 83.38 105 HIS A N 1
ATOM 849 C CA . HIS A 1 105 ? 53.946 14.112 -67.393 1.00 83.38 105 HIS A CA 1
ATOM 850 C C . HIS A 1 105 ? 55.376 13.974 -67.955 1.00 83.38 105 HIS A C 1
ATOM 852 O O . HIS A 1 105 ? 56.047 14.978 -68.172 1.00 83.38 105 HIS A O 1
ATOM 858 N N . LEU A 1 106 ? 55.843 12.743 -68.196 1.00 82.12 106 LEU A N 1
ATOM 859 C CA . LEU A 1 106 ? 57.185 12.438 -68.712 1.00 82.12 106 LEU A CA 1
ATOM 860 C C . LEU A 1 106 ? 57.264 12.384 -70.252 1.00 82.12 106 LEU A C 1
ATOM 862 O O . LEU A 1 106 ? 58.310 12.028 -70.792 1.00 82.12 106 LEU A O 1
ATOM 866 N N . GLY A 1 107 ? 56.171 12.664 -70.976 1.00 81.56 107 GLY A N 1
ATOM 867 C CA . GLY A 1 107 ? 56.130 12.618 -72.446 1.00 81.56 107 GLY A CA 1
ATOM 868 C C . GLY A 1 107 ? 56.442 11.245 -73.067 1.00 81.56 107 GLY A C 1
ATOM 869 O O . GLY A 1 107 ? 56.725 11.150 -74.262 1.00 81.56 107 GLY A O 1
ATOM 870 N N . SER A 1 108 ? 56.414 10.171 -72.275 1.00 78.56 108 SER A N 1
ATOM 871 C CA . SER A 1 108 ? 56.848 8.837 -72.700 1.00 78.56 108 SER A CA 1
ATOM 872 C C . SER A 1 108 ? 55.785 8.157 -73.563 1.00 78.56 108 SER A C 1
ATOM 874 O O . SER A 1 108 ? 54.610 8.112 -73.195 1.00 78.56 108 SER A O 1
ATOM 876 N N . THR A 1 109 ? 56.194 7.606 -74.710 1.00 74.06 109 THR A N 1
ATOM 877 C CA . THR A 1 109 ? 55.290 6.983 -75.701 1.00 74.06 109 THR A CA 1
ATOM 878 C C . THR A 1 109 ? 55.503 5.482 -75.910 1.00 74.06 109 THR A C 1
ATOM 880 O O . THR A 1 109 ? 54.617 4.838 -76.465 1.00 74.06 109 THR A O 1
ATOM 883 N N . ASP A 1 110 ? 56.614 4.923 -75.425 1.00 78.94 110 ASP A N 1
ATOM 884 C CA . ASP A 1 110 ? 56.924 3.489 -75.462 1.00 78.94 110 ASP A CA 1
ATOM 885 C C . ASP A 1 110 ? 56.835 2.899 -74.045 1.00 78.94 110 ASP A C 1
ATOM 887 O O . ASP A 1 110 ? 57.599 3.276 -73.154 1.00 78.94 110 ASP A O 1
ATOM 891 N N . TYR A 1 111 ? 55.840 2.044 -73.803 1.00 82.50 111 TYR A N 1
ATOM 892 C CA . TYR A 1 111 ? 55.607 1.394 -72.511 1.00 82.50 111 TYR A CA 1
ATOM 893 C C . TYR A 1 111 ? 54.688 0.165 -72.651 1.00 82.50 111 TYR A C 1
ATOM 895 O O . TYR A 1 111 ? 53.797 0.143 -73.502 1.00 82.50 111 TYR A O 1
ATOM 903 N N . PRO A 1 112 ? 54.849 -0.861 -71.793 1.00 82.06 112 PRO A N 1
ATOM 904 C CA . PRO A 1 112 ? 54.049 -2.080 -71.848 1.00 82.06 112 PRO A CA 1
ATOM 905 C C . PRO A 1 112 ? 52.587 -1.862 -71.417 1.00 82.06 112 PRO A C 1
ATOM 907 O O . PRO A 1 112 ? 52.298 -1.223 -70.398 1.00 82.06 112 PRO A O 1
ATOM 910 N N . VAL A 1 113 ? 51.663 -2.465 -72.171 1.00 84.06 113 VAL A N 1
ATOM 911 C CA . VAL A 1 113 ? 50.213 -2.466 -71.916 1.00 84.06 113 VAL A CA 1
ATOM 912 C C . VAL A 1 113 ? 49.668 -3.896 -72.030 1.00 84.06 113 VAL A C 1
ATOM 914 O O . VAL A 1 113 ? 49.978 -4.612 -72.977 1.00 84.06 113 VAL A O 1
ATOM 917 N N . GLU A 1 114 ? 48.857 -4.307 -71.059 1.00 86.69 114 GLU A N 1
ATOM 918 C CA . GLU A 1 114 ? 48.131 -5.579 -70.992 1.00 86.69 114 GLU A CA 1
ATOM 919 C C . GLU A 1 114 ? 46.660 -5.321 -71.356 1.00 86.69 114 GLU A C 1
ATOM 921 O O . GLU A 1 114 ? 45.937 -4.653 -70.612 1.00 86.69 114 GLU A O 1
ATOM 926 N N . ILE A 1 115 ? 46.214 -5.847 -72.500 1.00 84.31 115 ILE A N 1
ATOM 927 C CA . ILE A 1 115 ? 44.815 -5.761 -72.942 1.00 84.31 115 ILE A CA 1
ATOM 928 C C . ILE A 1 115 ? 44.078 -7.009 -72.464 1.00 84.31 115 ILE A C 1
ATOM 930 O O . ILE A 1 115 ? 44.487 -8.128 -72.770 1.00 84.31 115 ILE A O 1
ATOM 934 N N . VAL A 1 116 ? 42.980 -6.826 -71.731 1.00 81.06 116 VAL A N 1
ATOM 935 C CA . VAL A 1 116 ? 42.252 -7.928 -71.091 1.00 81.06 116 VAL A CA 1
ATOM 936 C C . VAL A 1 116 ? 40.831 -8.014 -71.626 1.00 81.06 116 VAL A C 1
ATOM 938 O O . VAL A 1 116 ? 40.028 -7.095 -71.476 1.00 81.06 116 VAL A O 1
ATOM 941 N N . VAL A 1 117 ? 40.539 -9.154 -72.247 1.00 83.50 117 VAL A N 1
ATOM 942 C CA . VAL A 1 117 ? 39.263 -9.497 -72.887 1.00 83.50 117 VAL A CA 1
ATOM 943 C C . VAL A 1 117 ? 38.383 -10.354 -71.970 1.00 83.50 117 VAL A C 1
ATOM 945 O O . VAL A 1 117 ? 38.874 -10.992 -71.042 1.00 83.50 117 VAL A O 1
ATOM 948 N N . GLY A 1 118 ? 37.076 -10.395 -72.245 1.00 77.38 118 GLY A N 1
ATOM 949 C CA . GLY A 1 118 ? 36.151 -11.362 -71.635 1.00 77.38 118 GLY A CA 1
ATOM 950 C C . GLY A 1 118 ? 35.752 -11.111 -70.174 1.00 77.38 118 GLY A C 1
ATOM 951 O O . GLY A 1 118 ? 35.104 -11.970 -69.583 1.00 77.38 118 GLY A O 1
ATOM 952 N N . LEU A 1 119 ? 36.105 -9.963 -69.585 1.00 80.75 119 LEU A N 1
ATOM 953 C CA . LEU A 1 119 ? 35.645 -9.581 -68.243 1.00 80.75 119 LEU A CA 1
ATOM 954 C C . LEU A 1 119 ? 34.242 -8.962 -68.282 1.00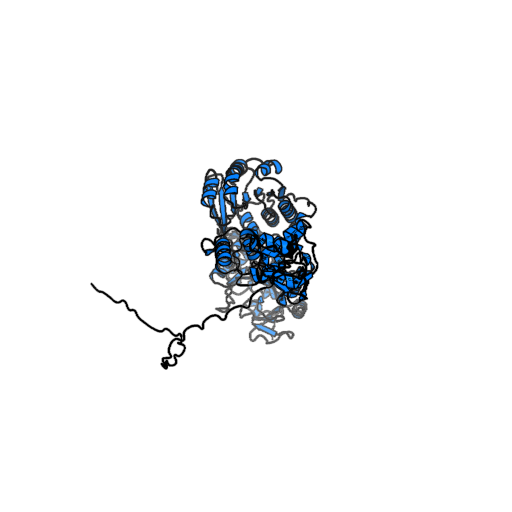 80.75 119 LEU A C 1
ATOM 956 O O . LEU A 1 119 ? 33.998 -8.043 -69.068 1.00 80.75 119 LEU A O 1
ATOM 960 N N . SER A 1 120 ? 33.365 -9.385 -67.367 1.00 84.62 120 SER A N 1
ATOM 961 C CA . SER A 1 120 ? 32.122 -8.664 -67.059 1.00 84.62 120 SER A CA 1
ATOM 962 C C . SER A 1 120 ? 32.417 -7.301 -66.420 1.00 84.62 120 SER A C 1
ATOM 964 O O . SER A 1 120 ? 33.503 -7.081 -65.873 1.00 84.62 120 SER A O 1
ATOM 966 N N . GLU A 1 121 ? 31.450 -6.381 -66.436 1.00 81.06 121 GLU A N 1
ATOM 967 C CA . GLU A 1 121 ? 31.603 -5.070 -65.788 1.00 81.06 121 GLU A CA 1
ATOM 968 C C . GLU A 1 121 ? 31.948 -5.207 -64.297 1.00 81.06 121 GLU A C 1
ATOM 970 O O . GLU A 1 121 ? 32.871 -4.562 -63.802 1.00 81.06 121 GLU A O 1
ATOM 975 N N . GLU A 1 122 ? 31.304 -6.121 -63.572 1.00 78.38 122 GLU A N 1
ATOM 976 C CA . GLU A 1 122 ? 31.590 -6.388 -62.158 1.00 78.38 122 GLU A CA 1
ATOM 977 C C . GLU A 1 122 ? 33.029 -6.868 -61.943 1.00 78.38 122 GLU A C 1
ATOM 979 O O . GLU A 1 122 ? 33.663 -6.482 -60.960 1.00 78.38 122 GLU A O 1
ATOM 984 N N . GLN A 1 123 ? 33.569 -7.678 -62.859 1.00 80.25 123 GLN A N 1
ATOM 985 C CA . GLN A 1 123 ? 34.956 -8.142 -62.802 1.00 80.25 123 GLN A CA 1
ATOM 986 C C . GLN A 1 123 ? 35.951 -7.013 -63.108 1.00 80.25 123 GLN A C 1
ATOM 988 O O . GLN A 1 123 ? 36.988 -6.929 -62.442 1.00 80.25 123 GLN A O 1
ATOM 993 N N . LYS A 1 124 ? 35.628 -6.110 -64.048 1.00 87.50 124 LYS A N 1
ATOM 994 C CA . LYS A 1 124 ? 36.408 -4.887 -64.314 1.00 87.50 124 LYS A CA 1
ATOM 995 C C . LYS A 1 124 ? 36.481 -4.017 -63.052 1.00 87.50 124 LYS A C 1
ATOM 997 O O . LYS A 1 124 ? 37.577 -3.738 -62.565 1.00 87.50 124 LYS A O 1
ATOM 1002 N N . TRP A 1 125 ? 35.334 -3.697 -62.448 1.00 84.06 125 TRP A N 1
ATOM 1003 C CA . TRP A 1 125 ? 35.245 -2.927 -61.199 1.00 84.06 125 TRP A CA 1
ATOM 1004 C C . TRP A 1 125 ? 35.947 -3.610 -60.015 1.00 84.06 125 TRP A C 1
ATOM 1006 O O . TRP A 1 125 ? 36.695 -2.968 -59.274 1.00 84.06 125 TRP A O 1
ATOM 1016 N N . ALA A 1 126 ? 35.790 -4.927 -59.852 1.00 78.38 126 ALA A N 1
ATOM 1017 C CA . ALA A 1 126 ? 36.474 -5.674 -58.798 1.00 78.38 126 ALA A CA 1
ATOM 1018 C C . ALA A 1 126 ? 38.008 -5.596 -58.922 1.00 78.38 126 ALA A C 1
ATOM 1020 O O . ALA A 1 126 ? 38.690 -5.487 -57.900 1.00 78.38 126 ALA A O 1
ATOM 1021 N N . ARG A 1 127 ? 38.558 -5.601 -60.147 1.00 83.81 127 ARG A N 1
ATOM 1022 C CA . ARG A 1 127 ? 40.004 -5.439 -60.391 1.00 83.81 127 ARG A CA 1
ATOM 1023 C C . ARG A 1 127 ? 40.488 -4.026 -60.042 1.00 83.81 127 ARG A C 1
ATOM 1025 O O . ARG A 1 127 ? 41.537 -3.894 -59.413 1.00 83.81 127 ARG A O 1
ATOM 1032 N N . VAL A 1 128 ? 39.696 -2.998 -60.359 1.00 87.19 128 VAL A N 1
ATOM 1033 C CA . VAL A 1 128 ? 39.975 -1.586 -60.023 1.00 87.19 128 VAL A CA 1
ATOM 1034 C C . VAL A 1 128 ? 40.060 -1.379 -58.505 1.00 87.19 128 VAL A C 1
ATOM 1036 O O . VAL A 1 128 ? 41.017 -0.770 -58.017 1.00 87.19 128 VAL A O 1
ATOM 1039 N N . HIS A 1 129 ? 39.113 -1.929 -57.736 1.00 83.25 129 HIS A N 1
ATOM 1040 C CA . HIS A 1 129 ? 39.162 -1.865 -56.271 1.00 83.25 129 HIS A CA 1
ATOM 1041 C C . HIS A 1 129 ? 40.315 -2.691 -55.682 1.00 83.25 129 HIS A C 1
ATOM 1043 O O . HIS A 1 129 ? 40.978 -2.238 -54.749 1.00 83.25 129 HIS A O 1
ATOM 1049 N N . LEU A 1 130 ? 40.593 -3.878 -56.235 1.00 81.12 130 LEU A N 1
ATOM 1050 C CA . LEU A 1 130 ? 41.660 -4.758 -55.752 1.00 81.12 130 LEU A CA 1
ATOM 1051 C C . LEU A 1 130 ? 43.052 -4.120 -55.886 1.00 81.12 130 LEU A C 1
ATOM 1053 O O . LEU A 1 130 ? 43.824 -4.189 -54.933 1.00 81.12 130 LEU A O 1
ATOM 1057 N N . GLU A 1 131 ? 43.356 -3.469 -57.015 1.00 81.06 131 GLU A N 1
ATOM 1058 C CA . GLU A 1 131 ? 44.615 -2.726 -57.227 1.00 81.06 131 GLU A CA 1
ATOM 1059 C C . GLU A 1 131 ? 44.778 -1.599 -56.192 1.00 81.06 131 GLU A C 1
ATOM 1061 O O . GLU A 1 131 ? 45.849 -1.409 -55.618 1.00 81.06 131 GLU A O 1
ATOM 1066 N N . ASN A 1 132 ? 43.703 -0.852 -55.920 1.00 81.94 132 ASN A N 1
ATOM 1067 C CA . ASN A 1 132 ? 43.751 0.339 -55.071 1.00 81.94 132 ASN A CA 1
ATOM 1068 C C . ASN A 1 132 ? 43.488 0.055 -53.578 1.00 81.94 132 ASN A C 1
ATOM 1070 O O . ASN A 1 132 ? 43.525 0.987 -52.774 1.00 81.94 132 ASN A O 1
ATOM 1074 N N . ARG A 1 133 ? 43.286 -1.211 -53.173 1.00 77.00 133 ARG A N 1
ATOM 1075 C CA . ARG A 1 133 ? 42.969 -1.615 -51.784 1.00 77.00 133 ARG A CA 1
ATOM 1076 C C . ARG A 1 133 ? 44.000 -1.180 -50.736 1.00 77.00 133 ARG A C 1
ATOM 1078 O O . ARG A 1 133 ? 43.685 -1.141 -49.552 1.00 77.00 133 ARG A O 1
ATOM 1085 N N . HIS A 1 134 ? 45.236 -0.937 -51.170 1.00 73.56 134 HIS A N 1
ATOM 1086 C CA . HIS A 1 134 ? 46.361 -0.557 -50.317 1.00 73.56 134 HIS A CA 1
ATOM 1087 C C . HIS A 1 134 ? 46.509 0.966 -50.160 1.00 73.56 134 HIS A C 1
ATOM 1089 O O . HIS A 1 134 ? 47.364 1.402 -49.396 1.00 73.56 134 HIS A O 1
ATOM 1095 N N . ARG A 1 135 ? 45.701 1.788 -50.853 1.00 77.81 135 ARG A N 1
ATOM 1096 C CA . ARG A 1 135 ? 45.779 3.251 -50.730 1.00 77.81 135 ARG A CA 1
ATOM 1097 C C . ARG A 1 135 ? 45.304 3.737 -49.359 1.00 77.81 135 ARG A C 1
ATOM 1099 O O . ARG A 1 135 ? 44.206 3.405 -48.909 1.00 77.81 135 ARG A O 1
ATOM 1106 N N . SER A 1 136 ? 46.071 4.653 -48.774 1.00 79.50 136 SER A N 1
ATOM 1107 C CA . SER A 1 136 ? 45.704 5.414 -47.574 1.00 79.50 136 SER A CA 1
ATOM 1108 C C . SER A 1 136 ? 44.666 6.501 -47.890 1.00 79.50 136 SER A C 1
ATOM 1110 O O . SER A 1 136 ? 44.990 7.678 -48.079 1.00 79.50 136 SER A O 1
ATOM 1112 N N . LEU A 1 137 ? 43.398 6.092 -47.977 1.00 82.44 137 LEU A N 1
ATOM 1113 C CA . LEU A 1 137 ? 42.261 6.977 -48.247 1.00 82.44 137 LEU A CA 1
ATOM 1114 C C . LEU A 1 137 ? 41.791 7.743 -47.005 1.00 82.44 137 LEU A C 1
ATOM 1116 O O . LEU A 1 137 ? 41.666 7.168 -45.920 1.00 82.44 137 LEU A O 1
ATOM 1120 N N . SER A 1 138 ? 41.443 9.015 -47.195 1.00 84.06 138 SER A N 1
ATOM 1121 C CA . SER A 1 138 ? 40.811 9.851 -46.171 1.00 84.06 138 SER A CA 1
ATOM 1122 C C . SER A 1 138 ? 39.343 9.462 -45.953 1.00 84.06 138 SER A C 1
ATOM 1124 O O . SER A 1 138 ? 38.710 8.820 -46.795 1.00 84.06 138 SER A O 1
ATOM 1126 N N . THR A 1 139 ? 38.758 9.883 -44.829 1.00 81.88 139 THR A N 1
ATOM 1127 C CA . THR A 1 139 ? 37.335 9.639 -44.531 1.00 81.88 139 THR A CA 1
ATOM 1128 C C . THR A 1 139 ? 36.406 10.217 -45.607 1.00 81.88 139 THR A C 1
ATOM 1130 O O . THR A 1 139 ? 35.421 9.574 -45.964 1.00 81.88 139 THR A O 1
ATOM 1133 N N . ALA A 1 140 ? 36.740 11.385 -46.169 1.00 84.06 140 ALA A N 1
ATOM 1134 C CA . ALA A 1 140 ? 35.957 12.031 -47.223 1.00 84.06 140 ALA A CA 1
ATOM 1135 C C . ALA A 1 140 ? 36.011 11.256 -48.554 1.00 84.06 140 ALA A C 1
ATOM 1137 O O . ALA A 1 140 ? 34.991 11.083 -49.218 1.00 84.06 140 ALA A O 1
ATOM 1138 N N . GLU A 1 141 ? 37.172 10.709 -48.919 1.00 84.94 141 GLU A N 1
ATOM 1139 C CA . GLU A 1 141 ? 37.324 9.897 -50.135 1.00 84.94 141 GLU A CA 1
ATOM 1140 C C . GLU A 1 141 ? 36.625 8.537 -49.994 1.00 84.94 141 GLU A C 1
ATOM 1142 O O . GLU A 1 141 ? 35.957 8.079 -50.919 1.00 84.94 141 GLU A O 1
ATOM 1147 N N . LYS A 1 142 ? 36.703 7.906 -48.811 1.00 85.12 142 LYS A N 1
ATOM 1148 C CA . LYS A 1 142 ? 35.927 6.691 -48.501 1.00 85.12 142 LYS A CA 1
ATOM 1149 C C . LYS A 1 142 ? 34.419 6.950 -48.566 1.00 85.12 142 LYS A C 1
ATOM 1151 O O . LYS A 1 142 ? 33.672 6.084 -49.016 1.00 85.12 142 LYS A O 1
ATOM 1156 N N . GLN A 1 143 ? 33.968 8.138 -48.158 1.00 87.00 143 GLN A N 1
ATOM 1157 C CA . GLN A 1 143 ? 32.577 8.565 -48.306 1.00 87.00 143 GLN A CA 1
ATOM 1158 C C . GLN A 1 143 ? 32.182 8.745 -49.778 1.00 87.00 143 GLN A C 1
ATOM 1160 O O . GLN A 1 143 ? 31.110 8.290 -50.174 1.00 87.00 143 GLN A O 1
ATOM 1165 N N . GLN A 1 144 ? 33.040 9.365 -50.594 1.00 87.69 144 GLN A N 1
ATOM 1166 C CA . GLN A 1 144 ? 32.809 9.546 -52.029 1.00 87.69 144 GLN A CA 1
ATOM 1167 C C . GLN A 1 144 ? 32.718 8.200 -52.764 1.00 87.69 144 GLN A C 1
ATOM 1169 O O . GLN A 1 144 ? 31.730 7.949 -53.452 1.00 87.69 144 GLN A O 1
ATOM 1174 N N . LEU A 1 145 ? 33.685 7.301 -52.551 1.00 87.00 145 LEU A N 1
ATOM 1175 C CA . LEU A 1 145 ? 33.692 5.952 -53.130 1.00 87.00 145 LEU A CA 1
ATOM 1176 C C . LEU A 1 145 ? 32.491 5.115 -52.662 1.00 87.00 145 LEU A C 1
ATOM 1178 O O . LEU A 1 145 ? 31.841 4.462 -53.472 1.00 87.00 145 LEU A O 1
ATOM 1182 N N . GLY A 1 146 ? 32.153 5.172 -51.368 1.00 88.44 146 GLY A N 1
ATOM 1183 C CA . GLY A 1 146 ? 30.990 4.473 -50.817 1.00 88.44 146 GLY A CA 1
ATOM 1184 C C . GLY A 1 146 ? 29.664 4.940 -51.423 1.00 88.44 146 GLY A C 1
ATOM 1185 O O . GLY A 1 146 ? 28.784 4.118 -51.659 1.00 88.44 146 GLY A O 1
ATOM 1186 N N . ARG A 1 147 ? 29.523 6.240 -51.716 1.00 90.38 147 ARG A N 1
ATOM 1187 C CA . ARG A 1 147 ? 28.356 6.793 -52.423 1.00 90.38 147 ARG A CA 1
ATOM 1188 C C . ARG A 1 147 ? 28.329 6.402 -53.901 1.00 90.38 147 ARG A C 1
ATOM 1190 O O . ARG A 1 147 ? 27.276 6.001 -54.383 1.00 90.38 147 ARG A O 1
ATOM 1197 N N . ALA A 1 148 ? 29.466 6.457 -54.596 1.00 87.62 148 ALA A N 1
ATOM 1198 C CA . ALA A 1 148 ? 29.562 6.047 -55.998 1.00 87.62 148 ALA A CA 1
ATOM 1199 C C . ALA A 1 148 ? 29.162 4.572 -56.195 1.00 87.62 148 ALA A C 1
ATOM 1201 O O . ALA A 1 148 ? 28.362 4.260 -57.074 1.00 87.62 148 ALA A O 1
ATOM 1202 N N . GLU A 1 149 ? 29.625 3.672 -55.323 1.00 88.44 149 GLU A N 1
ATOM 1203 C CA . GLU A 1 149 ? 29.247 2.253 -55.376 1.00 88.44 149 GLU A CA 1
ATOM 1204 C C . GLU A 1 149 ? 27.771 1.995 -55.029 1.00 88.44 149 GLU A C 1
ATOM 1206 O O . GLU A 1 149 ? 27.169 1.073 -55.579 1.00 88.44 149 GLU A O 1
ATOM 1211 N N . LEU A 1 150 ? 27.161 2.819 -54.166 1.00 90.75 150 LEU A N 1
ATOM 1212 C CA . LEU A 1 150 ? 25.723 2.757 -53.868 1.00 90.75 150 LEU A CA 1
ATOM 1213 C C . LEU A 1 150 ? 24.851 3.181 -55.058 1.00 90.75 150 LEU A C 1
ATOM 1215 O O . LEU A 1 150 ? 23.813 2.563 -55.287 1.00 90.75 150 LEU A O 1
ATOM 1219 N N . LEU A 1 151 ? 25.280 4.200 -55.811 1.00 89.62 151 LEU A N 1
ATOM 1220 C CA . LEU A 1 151 ? 24.633 4.630 -57.056 1.00 89.62 151 LEU A CA 1
ATOM 1221 C C . LEU A 1 151 ? 24.787 3.570 -58.156 1.00 89.62 151 LEU A C 1
ATOM 1223 O O . LEU A 1 151 ? 23.826 3.262 -58.855 1.00 89.62 151 LEU A O 1
ATOM 1227 N N . ARG A 1 152 ? 25.983 2.977 -58.278 1.00 87.25 152 ARG A N 1
ATOM 1228 C CA . ARG A 1 152 ? 26.291 1.947 -59.283 1.00 87.25 152 ARG A CA 1
ATOM 1229 C C . ARG A 1 152 ? 25.557 0.629 -59.023 1.00 87.25 152 ARG A C 1
ATOM 1231 O O . ARG A 1 152 ? 25.069 0.014 -59.963 1.00 87.25 152 ARG A O 1
ATOM 1238 N N . ASN A 1 153 ? 25.482 0.186 -57.765 1.00 86.94 153 ASN A N 1
ATOM 1239 C CA . ASN A 1 153 ? 24.853 -1.080 -57.379 1.00 86.94 153 ASN A CA 1
ATOM 1240 C C . ASN A 1 153 ? 23.882 -0.908 -56.198 1.00 86.94 153 ASN A C 1
ATOM 1242 O O . ASN A 1 153 ? 24.181 -1.348 -55.079 1.00 86.94 153 ASN A O 1
ATOM 1246 N N . PRO A 1 154 ? 22.673 -0.362 -56.423 1.00 87.38 154 PRO A N 1
ATOM 1247 C CA . PRO A 1 154 ? 21.687 -0.167 -55.359 1.00 87.38 154 PRO A CA 1
ATOM 1248 C C . PRO A 1 154 ? 21.281 -1.484 -54.673 1.00 87.38 154 PRO A C 1
ATOM 1250 O O . PRO A 1 154 ? 20.996 -1.493 -53.473 1.00 87.38 154 PRO A O 1
ATOM 1253 N N . ASN A 1 155 ? 21.336 -2.612 -55.386 1.00 88.56 155 ASN A N 1
ATOM 1254 C CA . ASN A 1 155 ? 21.029 -3.937 -54.843 1.00 88.56 155 ASN A CA 1
ATOM 1255 C C . ASN A 1 155 ? 22.177 -4.585 -54.048 1.00 88.56 155 ASN A C 1
ATOM 1257 O O . ASN A 1 155 ? 21.923 -5.534 -53.311 1.00 88.56 155 ASN A O 1
ATOM 1261 N N . LEU A 1 156 ? 23.431 -4.132 -54.156 1.00 89.12 156 LEU A N 1
ATOM 1262 C CA . LEU A 1 156 ? 24.555 -4.811 -53.498 1.00 89.12 156 LEU A CA 1
ATOM 1263 C C . LEU A 1 156 ? 24.528 -4.572 -51.978 1.00 89.12 156 LEU A C 1
ATOM 1265 O O . LEU A 1 156 ? 24.261 -3.465 -51.519 1.00 89.12 156 LEU A O 1
ATOM 1269 N N . SER A 1 157 ? 24.790 -5.606 -51.175 1.00 90.38 157 SER A N 1
ATOM 1270 C CA . SER A 1 157 ? 24.705 -5.509 -49.711 1.00 90.38 157 SER A CA 1
ATOM 1271 C C . SER A 1 157 ? 25.745 -4.548 -49.117 1.00 90.38 157 SER A C 1
ATOM 1273 O O . SER A 1 157 ? 26.901 -4.521 -49.542 1.00 90.38 157 SER A O 1
ATOM 1275 N N . ASP A 1 158 ? 25.364 -3.826 -48.058 1.00 90.62 158 ASP A N 1
ATOM 1276 C CA . ASP A 1 158 ? 26.208 -2.799 -47.419 1.00 90.62 158 ASP A CA 1
ATOM 1277 C C . ASP A 1 158 ? 27.561 -3.336 -46.943 1.00 90.62 158 ASP A C 1
ATOM 1279 O O . ASP A 1 158 ? 28.561 -2.625 -46.971 1.00 90.62 158 ASP A O 1
ATOM 1283 N N . ARG A 1 159 ? 27.608 -4.615 -46.549 1.00 89.06 159 ARG A N 1
ATOM 1284 C CA . ARG A 1 159 ? 28.854 -5.308 -46.205 1.00 89.06 159 ARG A CA 1
ATOM 1285 C C . ARG A 1 159 ? 29.761 -5.498 -47.421 1.00 89.06 159 ARG A C 1
ATOM 1287 O O . ARG A 1 159 ? 30.953 -5.265 -47.310 1.00 89.06 159 ARG A O 1
ATOM 1294 N N . SER A 1 160 ? 29.204 -5.875 -48.571 1.00 88.19 160 SER A N 1
ATOM 1295 C CA . SER A 1 160 ? 29.993 -6.084 -49.794 1.00 88.19 160 SER A CA 1
ATOM 1296 C C . SER A 1 160 ? 30.580 -4.766 -50.312 1.00 88.19 160 SER A C 1
ATOM 1298 O O . SER A 1 160 ? 31.740 -4.736 -50.704 1.00 88.19 160 SER A O 1
ATOM 1300 N N . ILE A 1 161 ? 29.824 -3.663 -50.237 1.00 87.69 161 ILE A N 1
ATOM 1301 C CA . ILE A 1 161 ? 30.328 -2.315 -50.557 1.00 87.69 161 ILE A CA 1
ATOM 1302 C C . ILE A 1 161 ? 31.392 -1.875 -49.536 1.00 87.69 161 ILE A C 1
ATOM 1304 O O . ILE A 1 161 ? 32.438 -1.350 -49.913 1.00 87.69 161 ILE A O 1
ATOM 1308 N N . ALA A 1 162 ? 31.170 -2.129 -48.242 1.00 88.38 162 ALA A N 1
ATOM 1309 C CA . ALA A 1 162 ? 32.137 -1.811 -47.192 1.00 88.38 162 ALA A CA 1
ATOM 1310 C C . ALA A 1 162 ? 33.476 -2.556 -47.372 1.00 88.38 162 ALA A C 1
ATOM 1312 O O . ALA A 1 162 ? 34.533 -1.939 -47.227 1.00 88.38 162 ALA A O 1
ATOM 1313 N N . ASP A 1 163 ? 33.426 -3.835 -47.764 1.00 84.88 163 ASP A N 1
ATOM 1314 C CA . ASP A 1 163 ? 34.597 -4.666 -48.074 1.00 84.88 163 ASP A CA 1
ATOM 1315 C C . ASP A 1 163 ? 35.342 -4.184 -49.343 1.00 84.88 163 ASP A C 1
ATOM 1317 O O . ASP A 1 163 ? 36.565 -4.309 -49.412 1.00 84.88 163 ASP A O 1
ATOM 1321 N N . LEU A 1 164 ? 34.640 -3.614 -50.337 1.00 82.19 164 LEU A N 1
ATOM 1322 C CA . LEU A 1 164 ? 35.242 -3.027 -51.551 1.00 82.19 164 LEU A CA 1
ATOM 1323 C C . LEU A 1 164 ? 35.933 -1.678 -51.285 1.00 82.19 164 LEU A C 1
ATOM 1325 O O . LEU A 1 164 ? 36.995 -1.405 -51.843 1.00 82.19 164 LEU A O 1
ATOM 1329 N N . VAL A 1 165 ? 35.338 -0.832 -50.437 1.00 82.62 165 VAL A N 1
ATOM 1330 C CA . VAL A 1 165 ? 35.795 0.550 -50.181 1.00 82.62 165 VAL A CA 1
ATOM 1331 C C . VAL A 1 165 ? 36.741 0.657 -48.970 1.00 82.62 165 VAL A C 1
ATOM 1333 O O . VAL A 1 165 ? 37.453 1.650 -48.816 1.00 82.62 165 VAL A O 1
ATOM 1336 N N . GLY A 1 166 ? 36.790 -0.356 -48.099 1.00 80.19 166 GLY A N 1
ATOM 1337 C CA . GLY A 1 166 ? 37.627 -0.348 -46.893 1.00 80.19 166 GLY A CA 1
ATOM 1338 C C . GLY A 1 166 ? 37.042 0.511 -45.763 1.00 80.19 166 GLY A C 1
ATOM 1339 O O . GLY A 1 166 ? 37.745 1.335 -45.163 1.00 80.19 166 GLY A O 1
ATOM 1340 N N . THR A 1 167 ? 35.746 0.338 -45.492 1.00 85.81 167 THR A N 1
ATOM 1341 C CA . THR A 1 167 ? 34.987 1.002 -44.412 1.00 85.81 167 THR A CA 1
ATOM 1342 C C . THR A 1 167 ? 34.122 -0.017 -43.647 1.00 85.81 167 THR A C 1
ATOM 1344 O O . THR A 1 167 ? 34.234 -1.215 -43.889 1.00 85.81 167 THR A O 1
ATOM 1347 N N . CYS A 1 168 ? 33.277 0.410 -42.702 1.00 84.94 168 CYS A N 1
ATOM 1348 C CA . CYS A 1 168 ? 32.315 -0.472 -42.026 1.00 84.94 168 CYS A CA 1
ATOM 1349 C C . CYS A 1 168 ? 30.920 -0.431 -42.678 1.00 84.94 168 CYS A C 1
ATOM 1351 O O . CYS A 1 168 ? 30.510 0.571 -43.271 1.00 84.94 168 CYS A O 1
ATOM 1353 N N . LYS A 1 169 ? 30.162 -1.527 -42.540 1.00 90.12 169 LYS A N 1
ATOM 1354 C CA . LYS A 1 169 ? 28.808 -1.668 -43.111 1.00 90.12 169 LYS A CA 1
ATOM 1355 C C . LYS A 1 169 ? 27.825 -0.626 -42.558 1.00 90.12 169 LYS A C 1
ATOM 1357 O O . LYS A 1 169 ? 26.952 -0.177 -43.288 1.00 90.12 169 LYS A O 1
ATOM 1362 N N . GLU A 1 170 ? 27.981 -0.209 -41.300 1.00 91.31 170 GLU A N 1
ATOM 1363 C CA . GLU A 1 170 ? 27.160 0.821 -40.651 1.00 91.31 170 GLU A CA 1
ATOM 1364 C C . GLU A 1 170 ? 27.314 2.178 -41.353 1.00 91.31 170 GLU A C 1
ATOM 1366 O O . GLU A 1 170 ? 26.336 2.895 -41.554 1.00 91.31 170 GLU A O 1
ATOM 1371 N N . THR A 1 171 ? 28.533 2.505 -41.784 1.00 87.12 171 THR A N 1
ATOM 1372 C CA . THR A 1 171 ? 28.836 3.728 -42.535 1.00 87.12 171 THR A CA 1
ATOM 1373 C C . THR A 1 171 ? 28.181 3.709 -43.918 1.00 87.12 171 THR A C 1
ATOM 1375 O O . THR A 1 171 ? 27.534 4.686 -44.294 1.00 87.12 171 THR A O 1
ATOM 1378 N N . ILE A 1 172 ? 28.242 2.582 -44.638 1.00 91.06 172 ILE A N 1
ATOM 1379 C CA . ILE A 1 172 ? 27.526 2.421 -45.915 1.00 91.06 172 ILE A CA 1
ATOM 1380 C C . ILE A 1 172 ? 26.005 2.490 -45.718 1.00 91.06 172 ILE A C 1
ATOM 1382 O O . ILE A 1 172 ? 25.333 3.203 -46.459 1.00 91.06 172 ILE A O 1
ATOM 1386 N N . ALA A 1 173 ? 25.458 1.844 -44.684 1.00 89.62 173 ALA A N 1
ATOM 1387 C CA . ALA A 1 173 ? 24.031 1.906 -44.362 1.00 89.62 173 ALA A CA 1
ATOM 1388 C C . ALA A 1 173 ? 23.558 3.339 -44.035 1.00 89.62 173 ALA A C 1
ATOM 1390 O O . ALA A 1 173 ? 22.421 3.707 -44.333 1.00 89.62 173 ALA A O 1
ATOM 1391 N N . ASN A 1 174 ? 24.417 4.180 -43.449 1.00 89.75 174 ASN A N 1
ATOM 1392 C CA . ASN A 1 174 ? 24.126 5.602 -43.245 1.00 89.75 174 ASN A CA 1
ATOM 1393 C C . ASN A 1 174 ? 24.082 6.369 -44.573 1.00 89.75 174 ASN A C 1
ATOM 1395 O O . ASN A 1 174 ? 23.150 7.140 -44.797 1.00 89.75 174 ASN A O 1
ATOM 1399 N N . TYR A 1 175 ? 25.053 6.144 -45.465 1.00 91.31 175 TYR A N 1
ATOM 1400 C CA . TYR A 1 175 ? 25.078 6.785 -46.784 1.00 91.31 175 TYR A CA 1
ATOM 1401 C C . TYR A 1 175 ? 23.889 6.356 -47.643 1.00 91.31 175 TYR A C 1
ATOM 1403 O O . TYR A 1 175 ? 23.237 7.209 -48.240 1.00 91.31 175 TYR A O 1
ATOM 1411 N N . ARG A 1 176 ? 23.552 5.062 -47.635 1.00 91.88 176 ARG A N 1
ATOM 1412 C CA . ARG A 1 176 ? 22.382 4.522 -48.326 1.00 91.88 176 ARG A CA 1
ATOM 1413 C C . ARG A 1 176 ? 21.097 5.185 -47.850 1.00 91.88 176 ARG A C 1
ATOM 1415 O O . ARG A 1 176 ? 20.351 5.676 -48.682 1.00 91.88 176 ARG A O 1
ATOM 1422 N N . ARG A 1 177 ? 20.862 5.266 -46.534 1.00 88.25 177 ARG A N 1
ATOM 1423 C CA . ARG A 1 177 ? 19.659 5.918 -45.986 1.00 88.25 177 ARG A CA 1
ATOM 1424 C C . ARG A 1 177 ? 19.539 7.391 -46.382 1.00 88.25 177 ARG A C 1
ATOM 1426 O O . ARG A 1 177 ? 18.422 7.869 -46.527 1.00 88.25 177 ARG A O 1
ATOM 1433 N N . ALA A 1 178 ? 20.658 8.097 -46.557 1.00 85.81 178 ALA A N 1
ATOM 1434 C CA . ALA A 1 178 ? 20.647 9.467 -47.064 1.00 85.81 178 ALA A CA 1
ATOM 1435 C C . ALA A 1 178 ? 20.267 9.522 -48.557 1.00 85.81 178 ALA A C 1
ATOM 1437 O O . ALA A 1 178 ? 19.384 10.292 -48.920 1.00 85.81 178 ALA A O 1
ATOM 1438 N N . LEU A 1 179 ? 20.860 8.666 -49.399 1.00 89.94 179 LEU A N 1
ATOM 1439 C CA . LEU A 1 179 ? 20.568 8.608 -50.841 1.00 89.94 179 LEU A CA 1
ATOM 1440 C C . LEU A 1 179 ? 19.153 8.066 -51.151 1.00 89.94 179 LEU A C 1
ATOM 1442 O O . LEU A 1 179 ? 18.493 8.515 -52.082 1.00 89.94 179 LEU A O 1
ATOM 1446 N N . GLU A 1 180 ? 18.639 7.146 -50.331 1.00 89.19 180 GLU A N 1
ATOM 1447 C CA . GLU A 1 180 ? 17.248 6.656 -50.359 1.00 89.19 180 GLU A CA 1
ATOM 1448 C C . GLU A 1 180 ? 16.235 7.667 -49.779 1.00 89.19 180 GLU A C 1
ATOM 1450 O O . GLU A 1 180 ? 15.021 7.428 -49.820 1.00 89.19 180 GLU A O 1
ATOM 1455 N N . ALA A 1 181 ? 16.711 8.767 -49.187 1.00 86.25 181 ALA A N 1
ATOM 1456 C CA . ALA A 1 181 ? 15.891 9.888 -48.731 1.00 86.25 181 ALA A CA 1
ATOM 1457 C C . ALA A 1 181 ? 15.908 11.059 -49.727 1.00 86.25 181 ALA A C 1
ATOM 1459 O O . ALA A 1 181 ? 14.876 11.704 -49.885 1.00 86.25 181 ALA A O 1
ATOM 1460 N N . SER A 1 182 ? 17.024 11.299 -50.428 1.00 84.31 182 SER A N 1
ATOM 1461 C CA . SER A 1 182 ? 17.094 12.250 -51.550 1.00 84.31 182 SER A CA 1
ATOM 1462 C C . SER A 1 182 ? 16.516 11.700 -52.861 1.00 84.31 182 SER A C 1
ATOM 1464 O O . SER A 1 182 ? 16.210 12.477 -53.759 1.00 84.31 182 SER A O 1
ATOM 1466 N N . GLY A 1 183 ? 16.338 10.378 -52.973 1.00 84.88 183 GLY A N 1
ATOM 1467 C CA . GLY A 1 183 ? 15.817 9.716 -54.175 1.00 84.88 183 GLY A CA 1
ATOM 1468 C C . GLY A 1 183 ? 16.889 9.361 -55.211 1.00 84.88 183 GLY A C 1
ATOM 1469 O O . GLY A 1 183 ? 16.565 8.778 -56.240 1.00 84.88 183 GLY A O 1
ATOM 1470 N N . GLU A 1 184 ? 18.161 9.653 -54.926 1.00 85.81 184 GLU A N 1
ATOM 1471 C CA . GLU A 1 184 ? 19.311 9.308 -55.774 1.00 85.81 184 GLU A CA 1
ATOM 1472 C C . GLU A 1 184 ? 19.553 7.790 -55.865 1.00 85.81 184 GLU A C 1
ATOM 1474 O O . GLU A 1 184 ? 20.105 7.305 -56.850 1.00 85.81 184 GLU A O 1
ATOM 1479 N N . VAL A 1 185 ? 19.141 7.028 -54.844 1.00 87.31 185 VAL A N 1
ATOM 1480 C CA . VAL A 1 185 ? 19.203 5.558 -54.822 1.00 87.31 185 VAL A CA 1
ATOM 1481 C C . VAL A 1 185 ? 17.792 4.990 -54.627 1.00 87.31 185 VAL A C 1
ATOM 1483 O O . VAL A 1 185 ? 17.122 5.364 -53.658 1.00 87.31 185 VAL A O 1
ATOM 1486 N N . PRO A 1 186 ? 17.324 4.062 -55.486 1.00 85.00 186 PRO A N 1
ATOM 1487 C CA . PRO A 1 186 ? 16.017 3.440 -55.317 1.00 85.00 186 PRO A CA 1
ATOM 1488 C C . PRO A 1 186 ? 15.982 2.563 -54.060 1.00 85.00 186 PRO A C 1
ATOM 1490 O O . PRO A 1 186 ? 16.916 1.811 -53.767 1.00 85.00 186 PRO A O 1
ATOM 1493 N N . ARG A 1 187 ? 14.861 2.614 -53.333 1.00 86.38 187 ARG A N 1
ATOM 1494 C CA . ARG A 1 187 ? 14.591 1.696 -52.219 1.00 86.38 187 ARG A CA 1
ATOM 1495 C C . ARG A 1 187 ? 14.245 0.323 -52.779 1.00 86.38 187 ARG A C 1
ATOM 1497 O O . ARG A 1 187 ? 13.198 0.159 -53.398 1.00 86.38 187 ARG A O 1
ATOM 1504 N N . THR A 1 188 ? 15.118 -0.650 -52.548 1.00 82.38 188 THR A N 1
ATOM 1505 C CA . THR A 1 188 ? 14.933 -2.028 -53.014 1.00 82.38 188 THR A CA 1
ATOM 1506 C C . THR A 1 188 ? 14.399 -2.897 -51.876 1.00 82.38 188 THR A C 1
ATOM 1508 O O . THR A 1 188 ? 14.715 -2.681 -50.703 1.00 82.38 188 THR A O 1
ATOM 1511 N N . ASP A 1 189 ? 13.573 -3.882 -52.211 1.00 82.62 189 ASP A N 1
ATOM 1512 C CA . ASP A 1 189 ? 12.984 -4.850 -51.278 1.00 82.62 189 ASP A CA 1
ATOM 1513 C C . ASP A 1 189 ? 13.970 -5.961 -50.872 1.00 82.62 189 ASP A C 1
ATOM 1515 O O . ASP A 1 189 ? 13.817 -6.582 -49.818 1.00 82.62 189 ASP A O 1
ATOM 1519 N N . HIS A 1 190 ? 15.025 -6.165 -51.665 1.00 86.12 190 HIS A N 1
ATOM 1520 C CA . HIS A 1 190 ? 16.087 -7.141 -51.447 1.00 86.12 190 HIS A CA 1
ATOM 1521 C C . HIS A 1 190 ? 17.493 -6.533 -51.593 1.00 86.12 190 HIS A C 1
ATOM 1523 O O . HIS A 1 190 ? 17.681 -5.454 -52.156 1.00 86.12 190 HIS A O 1
ATOM 1529 N N . ARG A 1 191 ? 18.498 -7.243 -51.069 1.00 88.44 191 ARG A N 1
ATOM 1530 C CA . ARG A 1 191 ? 19.933 -6.965 -51.213 1.00 88.44 191 ARG A CA 1
ATOM 1531 C C . ARG A 1 191 ? 20.672 -8.252 -51.577 1.00 88.44 191 ARG A C 1
ATOM 1533 O O . ARG A 1 191 ? 20.371 -9.313 -51.034 1.00 88.44 191 ARG A O 1
ATOM 1540 N N . VAL A 1 192 ? 21.672 -8.147 -52.442 1.00 87.62 192 VAL A N 1
ATOM 1541 C CA . VAL A 1 192 ? 22.489 -9.256 -52.946 1.00 87.62 192 VAL A CA 1
ATOM 1542 C C . VAL A 1 192 ? 23.863 -9.220 -52.275 1.00 87.62 192 VAL A C 1
ATOM 1544 O O . VAL A 1 192 ? 24.538 -8.189 -52.249 1.00 87.62 192 VAL A O 1
ATOM 1547 N N . ALA A 1 193 ? 24.291 -10.331 -51.688 1.00 84.12 193 ALA A N 1
ATOM 1548 C CA . ALA A 1 193 ? 25.641 -10.502 -51.163 1.00 84.12 193 ALA A CA 1
ATOM 1549 C C . ALA A 1 193 ? 26.621 -10.917 -52.276 1.00 84.12 193 ALA A C 1
ATOM 1551 O O . ALA A 1 193 ? 26.224 -11.470 -53.297 1.00 84.12 193 ALA A O 1
ATOM 1552 N N . ARG A 1 194 ? 27.927 -10.695 -52.074 1.00 77.31 194 ARG A N 1
ATOM 1553 C CA . ARG A 1 194 ? 28.982 -11.009 -53.064 1.00 77.31 194 ARG A CA 1
ATOM 1554 C C . ARG A 1 194 ? 29.019 -12.478 -53.533 1.00 77.31 194 ARG A C 1
ATOM 1556 O O . ARG A 1 194 ? 29.568 -12.760 -54.589 1.00 77.31 194 ARG A O 1
ATOM 1563 N N . ASN A 1 195 ? 28.444 -13.405 -52.768 1.00 75.62 195 ASN A N 1
ATOM 1564 C CA . ASN A 1 195 ? 28.288 -14.823 -53.119 1.00 75.62 195 ASN A CA 1
ATOM 1565 C C . ASN A 1 195 ? 26.978 -15.135 -53.882 1.00 75.62 195 ASN A C 1
ATOM 156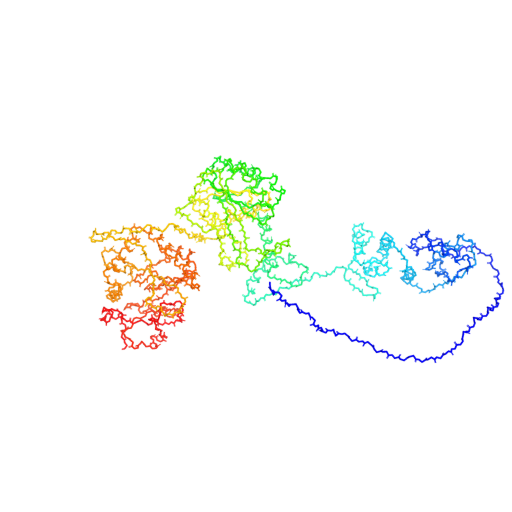7 O O . ASN A 1 195 ? 26.608 -16.299 -53.989 1.00 75.62 195 ASN A O 1
ATOM 1571 N N . GLY A 1 196 ? 26.246 -14.117 -54.346 1.00 77.06 196 GLY A N 1
ATOM 1572 C CA . GLY A 1 196 ? 24.958 -14.253 -55.032 1.00 77.06 196 GLY A CA 1
ATOM 1573 C C . GLY A 1 196 ? 23.751 -14.473 -54.111 1.00 77.06 196 GLY A C 1
ATOM 1574 O O . GLY A 1 196 ? 22.627 -14.533 -54.602 1.00 77.06 196 GLY A O 1
ATOM 1575 N N . GLN A 1 197 ? 23.932 -14.575 -52.788 1.00 80.44 197 GLN A N 1
ATOM 1576 C CA . GLN A 1 197 ? 22.805 -14.780 -51.872 1.00 80.44 197 GLN A CA 1
ATOM 1577 C C . GLN A 1 197 ? 21.927 -13.529 -51.779 1.00 80.44 197 GLN A C 1
ATOM 1579 O O . GLN A 1 197 ? 22.407 -12.435 -51.478 1.00 80.44 197 GLN A O 1
ATOM 1584 N N . VAL A 1 198 ? 20.627 -13.714 -51.998 1.00 84.81 198 VAL A N 1
ATOM 1585 C CA . VAL A 1 198 ? 19.614 -12.664 -51.875 1.00 84.81 198 VAL A CA 1
ATOM 1586 C C . VAL A 1 198 ? 19.043 -12.667 -50.456 1.00 84.81 198 VAL A C 1
ATOM 1588 O O . VAL A 1 198 ? 18.670 -13.709 -49.913 1.00 84.81 198 VAL A O 1
ATOM 1591 N N . HIS A 1 199 ? 18.962 -11.490 -49.845 1.00 77.44 199 HIS A N 1
ATOM 1592 C CA . HIS A 1 199 ? 18.361 -11.269 -48.532 1.00 77.44 199 HIS A CA 1
ATOM 1593 C C . HIS A 1 199 ? 17.318 -10.149 -48.622 1.00 77.44 199 HIS A C 1
ATOM 1595 O O . HIS A 1 199 ? 17.564 -9.173 -49.329 1.00 77.44 199 HIS A O 1
ATOM 1601 N N . PRO A 1 200 ? 16.190 -10.212 -47.894 1.00 78.88 200 PRO A N 1
ATOM 1602 C CA . PRO A 1 200 ? 15.255 -9.092 -47.844 1.00 78.88 200 PRO A CA 1
ATOM 1603 C C . PRO A 1 200 ? 15.930 -7.867 -47.206 1.00 78.88 200 PRO A C 1
ATOM 1605 O O . PRO A 1 200 ? 16.627 -7.985 -46.192 1.00 78.88 200 PRO A O 1
ATOM 1608 N N . ALA A 1 201 ? 15.727 -6.689 -47.797 1.00 71.94 201 ALA A N 1
ATOM 1609 C CA . ALA A 1 201 ? 16.314 -5.425 -47.355 1.00 71.94 201 ALA A CA 1
ATOM 1610 C C . ALA A 1 201 ? 15.823 -5.013 -45.959 1.00 71.94 201 ALA A C 1
ATOM 1612 O O . ALA A 1 201 ? 16.580 -4.431 -45.181 1.00 71.94 201 ALA A O 1
ATOM 1613 N N . THR A 1 202 ? 14.591 -5.397 -45.617 1.00 66.31 202 THR A N 1
ATOM 1614 C CA . THR A 1 202 ? 14.016 -5.277 -44.275 1.00 66.31 202 THR A CA 1
ATOM 1615 C C . THR A 1 202 ? 13.762 -6.675 -43.720 1.00 66.31 202 THR A C 1
ATOM 1617 O O . THR A 1 202 ? 13.098 -7.492 -44.354 1.00 66.31 202 THR A O 1
ATOM 1620 N N . LYS A 1 203 ? 14.261 -6.976 -42.515 1.00 60.12 203 LYS A N 1
ATOM 1621 C CA . LYS A 1 203 ? 13.926 -8.243 -41.845 1.00 60.12 203 LYS A CA 1
ATOM 1622 C C . LYS A 1 203 ? 12.441 -8.233 -41.450 1.00 60.12 203 LYS A C 1
ATOM 1624 O O . LYS A 1 203 ? 12.027 -7.266 -40.811 1.00 60.12 203 LYS A O 1
ATOM 1629 N N . PRO A 1 204 ? 11.655 -9.286 -41.748 1.00 55.69 204 PRO A N 1
ATOM 1630 C CA . PRO A 1 204 ? 10.258 -9.346 -41.327 1.00 55.69 204 PRO A CA 1
ATOM 1631 C C . PRO A 1 204 ? 10.145 -9.296 -39.797 1.00 55.69 204 PRO A C 1
ATOM 1633 O O . PRO A 1 204 ? 10.936 -9.927 -39.084 1.00 55.69 204 PRO A O 1
ATOM 1636 N N . ARG A 1 205 ? 9.155 -8.545 -39.292 1.00 54.59 205 ARG A N 1
ATOM 1637 C CA . ARG A 1 205 ? 8.860 -8.416 -37.857 1.00 54.59 205 ARG A CA 1
ATOM 1638 C C . ARG A 1 205 ? 8.488 -9.793 -37.306 1.00 54.59 205 ARG A C 1
ATOM 1640 O O . ARG A 1 205 ? 7.401 -10.297 -37.568 1.00 54.59 205 ARG A O 1
ATOM 1647 N N . ARG A 1 206 ? 9.384 -10.408 -36.531 1.00 57.03 206 ARG A N 1
ATOM 1648 C CA . ARG A 1 206 ? 9.042 -11.606 -35.754 1.00 57.03 206 ARG A CA 1
ATOM 1649 C C . ARG A 1 206 ? 8.122 -11.182 -34.616 1.00 57.03 206 ARG A C 1
ATOM 1651 O O . ARG A 1 206 ? 8.462 -10.258 -33.879 1.00 57.03 206 ARG A O 1
ATOM 1658 N N . LEU A 1 207 ? 6.975 -11.845 -34.482 1.00 56.22 207 LEU A N 1
ATOM 1659 C CA . LEU A 1 207 ? 6.105 -11.627 -33.333 1.00 56.22 207 LEU A CA 1
ATOM 1660 C C . LEU A 1 207 ? 6.835 -12.078 -32.054 1.00 56.22 207 LEU A C 1
ATOM 1662 O O . LEU A 1 207 ? 7.460 -13.144 -32.058 1.00 56.22 207 LEU A O 1
ATOM 1666 N N . PRO A 1 208 ? 6.803 -11.273 -30.981 1.00 62.12 208 PRO A N 1
ATOM 1667 C CA . PRO A 1 208 ? 7.423 -11.643 -29.720 1.00 62.12 208 PRO A CA 1
ATOM 1668 C C . PRO A 1 208 ? 6.694 -12.819 -29.057 1.00 62.12 208 PRO A C 1
ATOM 1670 O O . PRO A 1 208 ? 5.469 -12.828 -28.963 1.00 62.12 208 PRO A O 1
ATOM 1673 N N . VAL A 1 209 ? 7.453 -13.776 -28.525 1.00 61.66 209 VAL A N 1
ATOM 1674 C CA . VAL A 1 209 ? 6.934 -14.889 -27.718 1.00 61.66 209 VAL A CA 1
ATOM 1675 C C . VAL A 1 209 ? 6.935 -14.484 -26.245 1.00 61.66 209 VAL A C 1
ATOM 1677 O O . VAL A 1 209 ? 7.904 -13.914 -25.741 1.00 61.66 209 VAL A O 1
ATOM 1680 N N . TYR A 1 210 ? 5.859 -14.781 -25.523 1.00 64.31 210 TYR A N 1
ATOM 1681 C CA . TYR A 1 210 ? 5.761 -14.510 -24.092 1.00 64.31 210 TYR A CA 1
ATOM 1682 C C . TYR A 1 210 ? 5.926 -15.801 -23.280 1.00 64.31 210 TYR A C 1
ATOM 1684 O O . TYR A 1 210 ? 5.186 -16.762 -23.478 1.00 64.31 210 TYR A O 1
ATOM 1692 N N . HIS A 1 211 ? 6.888 -15.820 -22.353 1.00 61.53 211 HIS A N 1
ATOM 1693 C CA . HIS A 1 211 ? 7.115 -16.951 -21.450 1.00 61.53 211 HIS A CA 1
ATOM 1694 C C . HIS A 1 211 ? 6.717 -16.586 -20.017 1.00 61.53 211 HIS A C 1
ATOM 1696 O O . HIS A 1 211 ? 7.220 -15.619 -19.444 1.00 61.53 211 HIS A O 1
ATOM 1702 N N . THR A 1 212 ? 5.846 -17.398 -19.415 1.00 58.16 212 THR A N 1
ATOM 1703 C CA . THR A 1 212 ? 5.393 -17.246 -18.026 1.00 58.16 212 THR A CA 1
ATOM 1704 C C . THR A 1 212 ? 5.194 -18.609 -17.361 1.00 58.16 212 THR A C 1
ATOM 1706 O O . THR A 1 212 ? 5.247 -19.643 -18.025 1.00 58.16 212 THR A O 1
ATOM 1709 N N . ARG A 1 213 ? 4.993 -18.632 -16.039 1.00 52.69 213 ARG A N 1
ATOM 1710 C CA . ARG A 1 213 ? 4.713 -19.873 -15.291 1.00 52.69 213 ARG A CA 1
ATOM 1711 C C . ARG A 1 213 ? 3.230 -20.228 -15.391 1.00 52.69 213 ARG A C 1
ATOM 1713 O O . ARG A 1 213 ? 2.398 -19.324 -15.370 1.00 52.69 213 ARG A O 1
ATOM 1720 N N . LEU A 1 214 ? 2.910 -21.525 -15.395 1.00 48.00 214 LEU A N 1
ATOM 1721 C CA . LEU A 1 214 ? 1.542 -22.049 -15.530 1.00 48.00 214 LEU A CA 1
ATOM 1722 C C . LEU A 1 214 ? 0.541 -21.357 -14.581 1.00 48.00 214 LEU A C 1
ATOM 1724 O O . LEU A 1 214 ? -0.480 -20.851 -15.030 1.00 48.00 214 LEU A O 1
ATOM 1728 N N . ASN A 1 215 ? 0.897 -21.212 -13.301 1.00 43.75 215 ASN A N 1
ATOM 1729 C CA . ASN A 1 215 ? 0.053 -20.600 -12.264 1.00 43.75 215 ASN A CA 1
ATOM 1730 C C . ASN A 1 215 ? -0.276 -19.113 -12.510 1.00 43.75 215 ASN A C 1
ATOM 1732 O O . ASN A 1 215 ? -1.200 -18.583 -11.903 1.00 43.75 215 ASN A O 1
ATOM 1736 N N . HIS A 1 216 ? 0.474 -18.424 -13.376 1.00 51.78 216 HIS A N 1
ATOM 1737 C CA . HIS A 1 216 ? 0.195 -17.040 -13.768 1.00 51.78 216 HIS A CA 1
ATOM 1738 C C . HIS A 1 216 ? -0.322 -16.922 -15.211 1.00 51.78 216 HIS A C 1
ATOM 1740 O O . HIS A 1 216 ? -0.664 -15.821 -15.639 1.00 51.78 216 HIS A O 1
ATOM 1746 N N . ALA A 1 217 ? -0.373 -18.017 -15.975 1.00 54.84 217 ALA A N 1
ATOM 1747 C CA . ALA A 1 217 ? -0.805 -17.996 -17.369 1.00 54.84 217 ALA A CA 1
ATOM 1748 C C . ALA A 1 217 ? -2.239 -17.453 -17.554 1.00 54.84 217 ALA A C 1
ATOM 1750 O O . ALA A 1 217 ? -2.402 -16.618 -18.441 1.00 54.84 217 ALA A O 1
ATOM 1751 N N . PRO A 1 218 ? -3.245 -17.782 -16.708 1.00 55.62 218 PRO A N 1
ATOM 1752 C CA . PRO A 1 218 ? -4.592 -17.219 -16.849 1.00 55.62 218 PRO A CA 1
ATOM 1753 C C . PRO A 1 218 ? -4.628 -15.693 -16.677 1.00 55.62 218 PRO A C 1
ATOM 1755 O O . PRO A 1 218 ? -5.181 -14.991 -17.520 1.00 55.62 218 PRO A O 1
ATOM 1758 N N . ARG A 1 219 ? -3.965 -15.163 -15.634 1.00 57.34 219 ARG A N 1
ATOM 1759 C CA . ARG A 1 219 ? -3.883 -13.712 -15.363 1.00 57.34 219 ARG A CA 1
ATOM 1760 C C . ARG A 1 219 ? -3.190 -12.970 -16.515 1.00 57.34 219 ARG A C 1
ATOM 1762 O O . ARG A 1 219 ? -3.634 -11.896 -16.907 1.00 57.34 219 ARG A O 1
ATOM 1769 N N . HIS A 1 220 ? -2.123 -13.545 -17.076 1.00 62.00 220 HIS A N 1
ATOM 1770 C CA . HIS A 1 220 ? -1.380 -12.926 -18.177 1.00 62.00 220 HIS A CA 1
ATOM 1771 C C . HIS A 1 220 ? -2.052 -13.069 -19.552 1.00 62.00 220 HIS A C 1
ATOM 1773 O O . HIS A 1 220 ? -1.866 -12.193 -20.394 1.00 62.00 220 HIS A O 1
ATOM 1779 N N . ALA A 1 221 ? -2.841 -14.122 -19.787 1.00 62.59 221 ALA A N 1
ATOM 1780 C CA . ALA A 1 221 ? -3.597 -14.292 -21.028 1.00 62.59 221 ALA A CA 1
ATOM 1781 C C . ALA A 1 221 ? -4.627 -13.164 -21.205 1.00 62.59 221 ALA A C 1
ATOM 1783 O O . ALA A 1 221 ? -4.603 -12.486 -22.229 1.00 62.59 221 ALA A O 1
ATOM 1784 N N . ASP A 1 222 ? -5.418 -12.883 -20.162 1.00 64.75 222 ASP A N 1
ATOM 1785 C CA . ASP A 1 222 ? -6.352 -11.746 -20.115 1.00 64.75 222 ASP A CA 1
ATOM 1786 C C . ASP A 1 222 ? -5.649 -10.380 -20.265 1.00 64.75 222 ASP A C 1
ATOM 1788 O O . ASP A 1 222 ? -6.218 -9.425 -20.788 1.00 64.75 222 ASP A O 1
ATOM 1792 N N . THR A 1 223 ? -4.380 -10.283 -19.853 1.00 60.78 223 THR A N 1
ATOM 1793 C CA . THR A 1 223 ? -3.573 -9.072 -20.079 1.00 60.78 223 THR A CA 1
ATOM 1794 C C . THR A 1 223 ? -3.243 -8.901 -21.557 1.00 60.78 223 THR A C 1
ATOM 1796 O O . THR A 1 223 ? -3.413 -7.822 -22.114 1.00 60.78 223 THR A O 1
ATOM 1799 N N . LEU A 1 224 ? -2.745 -9.966 -22.191 1.00 65.06 224 LEU A N 1
ATOM 1800 C CA . LEU A 1 224 ? -2.260 -9.940 -23.569 1.00 65.06 224 LEU A CA 1
ATOM 1801 C C . LEU A 1 224 ? -3.396 -9.779 -24.579 1.00 65.06 224 LEU A C 1
ATOM 1803 O O . LEU A 1 224 ? -3.199 -9.105 -25.581 1.00 65.06 224 LEU A O 1
ATOM 1807 N N . SER A 1 225 ? -4.591 -10.306 -24.297 1.00 67.88 225 SER A N 1
ATOM 1808 C CA . SER A 1 225 ? -5.782 -10.080 -25.129 1.00 67.88 225 SER A CA 1
ATOM 1809 C C . SER A 1 225 ? -6.287 -8.632 -25.117 1.00 67.88 225 SER A C 1
ATOM 1811 O O . SER A 1 225 ? -7.126 -8.280 -25.940 1.00 67.88 225 SER A O 1
ATOM 1813 N N . ARG A 1 226 ? -5.808 -7.797 -24.185 1.00 66.88 226 ARG A N 1
ATOM 1814 C CA . ARG A 1 226 ? -6.167 -6.374 -24.059 1.00 66.88 226 ARG A CA 1
ATOM 1815 C C . ARG A 1 226 ? -5.081 -5.425 -24.579 1.00 66.88 226 ARG A C 1
ATOM 1817 O O . ARG A 1 226 ? -5.276 -4.218 -24.478 1.00 66.88 226 ARG A O 1
ATOM 1824 N N . ILE A 1 227 ? -3.955 -5.953 -25.072 1.00 67.62 227 ILE A N 1
ATOM 1825 C CA . ILE A 1 227 ? -2.830 -5.161 -25.586 1.00 67.62 227 ILE A CA 1
ATOM 1826 C C . ILE A 1 227 ? -2.752 -5.288 -27.102 1.00 67.62 227 ILE A C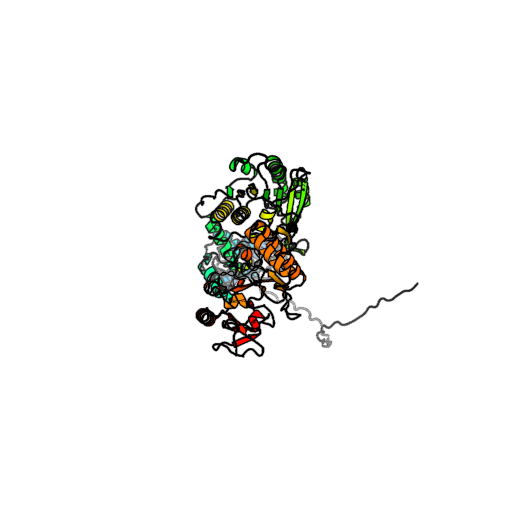 1
ATOM 1828 O O . ILE A 1 227 ? -2.705 -6.401 -27.624 1.00 67.62 227 ILE A O 1
ATOM 1832 N N . ASP A 1 228 ? -2.635 -4.159 -27.798 1.00 69.69 228 ASP A N 1
ATOM 1833 C CA . ASP A 1 228 ? -2.301 -4.133 -29.223 1.00 69.69 228 ASP A CA 1
ATOM 1834 C C . ASP A 1 228 ? -0.916 -4.788 -29.487 1.00 69.69 228 ASP A C 1
ATOM 1836 O O . ASP A 1 228 ? 0.117 -4.270 -29.031 1.00 69.69 228 ASP A O 1
ATOM 1840 N N . PRO A 1 229 ? -0.838 -5.907 -30.243 1.00 66.94 229 PRO A N 1
ATOM 1841 C CA . PRO A 1 229 ? 0.425 -6.575 -30.558 1.00 66.94 229 PRO A CA 1
ATOM 1842 C C . PRO A 1 229 ? 1.434 -5.688 -31.299 1.00 66.94 229 PRO A C 1
ATOM 1844 O O . PRO A 1 229 ? 2.645 -5.935 -31.217 1.00 66.94 229 PRO A O 1
ATOM 1847 N N . GLU A 1 230 ? 0.982 -4.642 -32.000 1.00 66.56 230 GLU A N 1
ATOM 1848 C CA . GLU A 1 230 ? 1.871 -3.700 -32.678 1.00 66.56 230 GLU A CA 1
ATOM 1849 C C . GLU A 1 230 ? 2.665 -2.834 -31.694 1.00 66.56 230 GLU A C 1
ATOM 1851 O O . GLU A 1 230 ? 3.823 -2.503 -31.984 1.00 66.56 230 GLU A O 1
ATOM 1856 N N . LYS A 1 231 ? 2.111 -2.562 -30.504 1.00 68.75 231 LYS A N 1
ATOM 1857 C CA . LYS A 1 231 ? 2.757 -1.796 -29.422 1.00 68.75 231 LYS A CA 1
ATOM 1858 C C . LYS A 1 231 ? 3.752 -2.612 -28.591 1.00 68.75 231 LYS A C 1
ATOM 1860 O O . LYS A 1 231 ? 4.549 -2.038 -27.845 1.00 68.75 231 LYS A O 1
ATOM 1865 N N . LEU A 1 232 ? 3.761 -3.942 -28.720 1.00 66.81 232 LEU A N 1
ATOM 1866 C CA . LEU A 1 232 ? 4.767 -4.790 -28.072 1.00 66.81 232 LEU A CA 1
ATOM 1867 C C . LEU A 1 232 ? 6.165 -4.558 -28.687 1.00 66.81 232 LEU A C 1
ATOM 1869 O O . LEU A 1 232 ? 6.288 -4.399 -29.905 1.00 66.81 232 LEU A O 1
ATOM 1873 N N . PRO A 1 233 ? 7.252 -4.556 -27.886 1.00 64.62 233 PRO A N 1
ATOM 1874 C CA . PRO A 1 233 ? 8.572 -4.142 -28.358 1.00 64.62 233 PRO A CA 1
ATOM 1875 C C . PRO A 1 233 ? 9.176 -5.140 -29.358 1.00 64.62 233 PRO A C 1
ATOM 1877 O O . PRO A 1 233 ? 9.754 -6.159 -28.978 1.00 64.62 233 PRO A O 1
ATOM 1880 N N . ALA A 1 234 ? 9.120 -4.786 -30.645 1.00 60.75 234 ALA A N 1
ATOM 1881 C CA . ALA A 1 234 ? 9.592 -5.591 -31.780 1.00 60.75 234 ALA A CA 1
ATOM 1882 C C . ALA A 1 234 ? 11.099 -5.939 -31.767 1.00 60.75 234 ALA A C 1
ATOM 1884 O O . ALA A 1 234 ? 11.556 -6.755 -32.565 1.00 60.75 234 ALA A O 1
ATOM 1885 N N . SER A 1 235 ? 11.886 -5.334 -30.873 1.00 60.19 235 SER A N 1
ATOM 1886 C CA . SER A 1 235 ? 13.312 -5.628 -30.681 1.00 60.19 235 SER A CA 1
ATOM 1887 C C . SER A 1 235 ? 13.587 -6.865 -29.816 1.00 60.19 235 SER A C 1
ATOM 1889 O O . SER A 1 235 ? 14.734 -7.312 -29.751 1.00 60.19 235 SER A O 1
ATOM 1891 N N . LYS A 1 236 ? 12.570 -7.433 -29.151 1.00 57.22 236 LYS A N 1
ATOM 1892 C CA . LYS A 1 236 ? 12.694 -8.626 -28.302 1.00 57.22 236 LYS A CA 1
ATOM 1893 C C . LYS A 1 236 ? 11.977 -9.827 -28.911 1.00 57.22 236 LYS A C 1
ATOM 1895 O O . LYS A 1 236 ? 10.798 -9.755 -29.224 1.00 57.22 236 LYS A O 1
ATOM 1900 N N . ILE A 1 237 ? 12.676 -10.960 -28.980 1.00 58.97 237 ILE A N 1
ATOM 1901 C CA . ILE A 1 237 ? 12.081 -12.257 -29.353 1.00 58.97 237 ILE A CA 1
ATOM 1902 C C . ILE A 1 237 ? 11.297 -12.856 -28.174 1.00 58.97 237 ILE A C 1
ATOM 1904 O O . ILE A 1 237 ? 10.285 -13.512 -28.394 1.00 58.97 237 ILE A O 1
ATOM 1908 N N . ILE A 1 238 ? 11.741 -12.609 -26.934 1.00 64.19 238 ILE A N 1
ATOM 1909 C CA . ILE A 1 238 ? 11.080 -13.068 -25.705 1.00 64.19 238 ILE A CA 1
ATOM 1910 C C . ILE A 1 238 ? 10.678 -11.862 -24.849 1.00 64.19 238 ILE A C 1
ATOM 1912 O O . ILE A 1 238 ? 11.521 -11.026 -24.511 1.00 64.19 238 ILE A O 1
ATOM 1916 N N . LEU A 1 239 ? 9.402 -11.795 -24.467 1.00 65.25 239 LEU A N 1
ATOM 1917 C CA . LEU A 1 239 ? 8.869 -10.806 -23.529 1.00 65.25 239 LEU A CA 1
ATOM 1918 C C . LEU A 1 239 ? 8.870 -11.335 -22.097 1.00 65.25 239 LEU A C 1
ATOM 1920 O O . LEU A 1 239 ? 8.536 -12.490 -21.838 1.00 65.25 239 LEU A O 1
ATOM 1924 N N . THR A 1 240 ? 9.188 -10.449 -21.157 1.00 67.19 240 THR A N 1
ATOM 1925 C CA . THR A 1 240 ? 9.045 -10.689 -19.715 1.00 67.19 240 THR A CA 1
ATOM 1926 C C . THR A 1 240 ? 7.734 -10.089 -19.200 1.00 67.19 240 THR A C 1
ATOM 1928 O O . THR A 1 240 ? 7.197 -9.169 -19.817 1.00 67.19 240 THR A O 1
ATOM 1931 N N . ASN A 1 241 ? 7.248 -10.512 -18.022 1.00 64.94 241 ASN A N 1
ATOM 1932 C CA . ASN A 1 241 ? 6.063 -9.901 -17.384 1.00 64.94 241 ASN A CA 1
ATOM 1933 C C . ASN A 1 241 ? 6.197 -8.372 -17.294 1.00 64.94 241 ASN A C 1
ATOM 1935 O O . ASN A 1 241 ? 5.238 -7.648 -17.521 1.00 64.94 241 ASN A O 1
ATOM 1939 N N . ARG A 1 242 ? 7.409 -7.866 -17.022 1.00 63.25 242 ARG A N 1
ATOM 1940 C CA . ARG A 1 242 ? 7.699 -6.426 -16.954 1.00 63.25 242 ARG A CA 1
ATOM 1941 C C . ARG A 1 242 ? 7.478 -5.711 -18.290 1.00 63.25 242 ARG A C 1
ATOM 1943 O O . ARG A 1 242 ? 7.075 -4.553 -18.274 1.00 63.25 242 ARG A O 1
ATOM 1950 N N . ASP A 1 243 ? 7.772 -6.359 -19.415 1.00 67.19 243 ASP A N 1
ATOM 1951 C CA . ASP A 1 243 ? 7.565 -5.772 -20.742 1.00 67.19 243 ASP A CA 1
ATOM 1952 C C . ASP A 1 243 ? 6.063 -5.672 -21.058 1.00 67.19 243 ASP A C 1
ATOM 1954 O O . ASP A 1 243 ? 5.600 -4.611 -21.470 1.00 67.19 243 ASP A O 1
ATOM 1958 N N . VAL A 1 244 ? 5.299 -6.732 -20.761 1.00 67.44 244 VAL A N 1
ATOM 1959 C CA . VAL A 1 244 ? 3.832 -6.782 -20.927 1.00 67.44 244 VAL A CA 1
ATOM 1960 C C . VAL A 1 244 ? 3.129 -5.767 -20.019 1.00 67.44 244 VAL A C 1
ATOM 1962 O O . VAL A 1 244 ? 2.347 -4.949 -20.493 1.00 67.44 244 VAL A O 1
ATOM 1965 N N . VAL A 1 245 ? 3.468 -5.742 -18.725 1.00 64.69 245 VAL A N 1
ATOM 1966 C CA . VAL A 1 245 ? 2.915 -4.785 -17.747 1.00 64.69 245 VAL A CA 1
ATOM 1967 C C . VAL A 1 245 ? 3.234 -3.337 -18.135 1.00 64.69 245 VAL A C 1
ATOM 1969 O O . VAL A 1 245 ? 2.385 -2.457 -17.999 1.00 64.69 245 VAL A O 1
ATOM 1972 N N . ARG A 1 246 ? 4.436 -3.065 -18.667 1.00 68.81 246 ARG A N 1
ATOM 1973 C CA . ARG A 1 246 ? 4.794 -1.725 -19.155 1.00 68.81 246 ARG A CA 1
ATOM 1974 C C . ARG A 1 246 ? 3.952 -1.312 -20.364 1.00 68.81 246 ARG A C 1
ATOM 1976 O O . ARG A 1 246 ? 3.510 -0.166 -20.390 1.00 68.81 246 ARG A O 1
ATOM 1983 N N . ALA A 1 247 ? 3.731 -2.216 -21.321 1.00 70.06 247 ALA A N 1
ATOM 1984 C CA . ALA A 1 247 ? 2.873 -1.961 -22.477 1.00 70.06 247 ALA A CA 1
ATOM 1985 C C . ALA A 1 247 ? 1.426 -1.668 -22.037 1.00 70.06 247 ALA A C 1
ATOM 1987 O O . ALA A 1 247 ? 0.911 -0.599 -22.353 1.00 70.06 247 ALA A O 1
ATOM 1988 N N . ALA A 1 248 ? 0.837 -2.520 -21.188 1.00 66.44 248 ALA A N 1
ATOM 1989 C CA . ALA A 1 248 ? -0.509 -2.321 -20.636 1.00 66.44 248 ALA A CA 1
ATOM 1990 C C . ALA A 1 248 ? -0.667 -0.978 -19.896 1.00 66.44 248 ALA A C 1
ATOM 1992 O O . ALA A 1 248 ? -1.656 -0.267 -20.076 1.00 66.44 248 ALA A O 1
ATOM 1993 N N . HIS A 1 249 ? 0.314 -0.591 -19.070 1.00 66.00 249 HIS A N 1
ATOM 1994 C CA . HIS A 1 249 ? 0.292 0.712 -18.398 1.00 66.00 249 HIS A CA 1
ATOM 1995 C C . HIS A 1 249 ? 0.387 1.885 -19.375 1.00 66.00 249 HIS A C 1
ATOM 1997 O O . HIS A 1 249 ? -0.271 2.902 -19.155 1.00 66.00 249 HIS A O 1
ATOM 2003 N N . GLN A 1 250 ? 1.214 1.778 -20.417 1.00 71.25 250 GLN A N 1
ATOM 2004 C CA . GLN A 1 250 ? 1.347 2.828 -21.423 1.00 71.25 250 GLN A CA 1
ATOM 2005 C C . GLN A 1 250 ? 0.052 2.977 -22.228 1.00 71.25 250 GLN A C 1
ATOM 2007 O O . GLN A 1 250 ? -0.465 4.082 -22.345 1.00 71.25 250 GLN A O 1
ATOM 2012 N N . GLU A 1 251 ? -0.524 1.873 -22.685 1.00 71.50 251 GLU A N 1
ATOM 2013 C CA . GLU A 1 251 ? -1.772 1.859 -23.439 1.00 71.50 251 GLU A CA 1
ATOM 2014 C C . GLU A 1 251 ? -2.961 2.367 -22.618 1.00 71.50 251 GLU A C 1
ATOM 2016 O O . GLU A 1 251 ? -3.719 3.212 -23.088 1.00 71.50 251 GLU A O 1
ATOM 2021 N N . ARG A 1 252 ? -3.072 1.974 -21.341 1.00 69.69 252 ARG A N 1
ATOM 2022 C CA . ARG A 1 252 ? -4.082 2.540 -20.435 1.00 69.69 252 ARG A CA 1
ATOM 2023 C C . ARG A 1 252 ? -3.877 4.042 -20.203 1.00 69.69 252 ARG A C 1
ATOM 2025 O O . ARG A 1 252 ? -4.860 4.761 -20.048 1.00 69.69 252 ARG A O 1
ATOM 2032 N N . ARG A 1 253 ? -2.632 4.539 -20.180 1.00 68.19 253 ARG A N 1
ATOM 2033 C CA . ARG A 1 253 ? -2.347 5.987 -20.115 1.00 68.19 253 ARG A CA 1
ATOM 2034 C C . ARG A 1 253 ? -2.745 6.700 -21.407 1.00 68.19 253 ARG A C 1
ATOM 2036 O O . ARG A 1 253 ? -3.332 7.770 -21.319 1.00 68.19 253 ARG A O 1
ATOM 2043 N N . GLU A 1 254 ? -2.455 6.121 -22.569 1.00 74.62 254 GLU A N 1
ATOM 2044 C CA . GLU A 1 254 ? -2.850 6.653 -23.881 1.00 74.62 254 GLU A CA 1
ATOM 2045 C C . GLU A 1 254 ? -4.378 6.704 -24.019 1.00 74.62 254 GLU A C 1
ATOM 2047 O O . GLU A 1 254 ? -4.921 7.751 -24.362 1.00 74.62 254 GLU A O 1
ATOM 2052 N N . ALA A 1 255 ? -5.080 5.629 -23.650 1.00 71.56 255 ALA A N 1
ATOM 2053 C CA . ALA A 1 255 ? -6.539 5.588 -23.611 1.00 71.56 255 ALA A CA 1
ATOM 2054 C C . ALA A 1 255 ? -7.108 6.678 -22.685 1.00 71.56 255 ALA A C 1
ATOM 2056 O O . ALA A 1 255 ? -7.901 7.499 -23.130 1.00 71.56 255 ALA A O 1
ATOM 2057 N N . LEU A 1 256 ? -6.641 6.769 -21.431 1.00 69.81 256 LEU A N 1
ATOM 2058 C CA . LEU A 1 256 ? -7.094 7.796 -20.477 1.00 69.81 256 LEU A CA 1
ATOM 2059 C C . LEU A 1 256 ? -6.744 9.239 -20.897 1.00 69.81 256 LEU A C 1
ATOM 2061 O O . LEU A 1 256 ? -7.443 10.164 -20.495 1.00 69.81 256 LEU A O 1
ATOM 2065 N N . ALA A 1 257 ? -5.684 9.450 -21.684 1.00 71.00 257 ALA A N 1
ATOM 2066 C CA . ALA A 1 257 ? -5.329 10.761 -22.238 1.00 71.00 257 ALA A CA 1
ATOM 2067 C C . ALA A 1 257 ? -6.156 11.142 -23.486 1.00 71.00 257 ALA A C 1
ATOM 2069 O O . ALA A 1 257 ? -6.278 12.327 -23.810 1.00 71.00 257 ALA A O 1
ATOM 2070 N N . ASN A 1 258 ? -6.727 10.150 -24.172 1.00 75.88 258 ASN A N 1
ATOM 2071 C CA . ASN A 1 258 ? -7.559 10.327 -25.364 1.00 75.88 258 ASN A CA 1
ATOM 2072 C C . ASN A 1 258 ? -9.070 10.266 -25.061 1.00 75.88 258 ASN A C 1
ATOM 2074 O O . ASN A 1 258 ? -9.870 10.692 -25.892 1.00 75.88 258 ASN A O 1
ATOM 2078 N N . SER A 1 259 ? -9.469 9.771 -23.885 1.00 69.38 259 SER A N 1
ATOM 2079 C CA . SER A 1 259 ? -10.862 9.744 -23.429 1.00 69.38 259 SER A CA 1
ATOM 2080 C C . SER A 1 259 ? -11.488 11.144 -23.310 1.00 69.38 259 SER A C 1
ATOM 2082 O O . SER A 1 259 ? -10.794 12.107 -22.965 1.00 69.38 259 SER A O 1
ATOM 2084 N N . PRO A 1 260 ? -12.818 11.269 -23.497 1.00 75.12 260 PRO A N 1
ATOM 2085 C CA . PRO A 1 260 ? -13.554 12.491 -23.184 1.00 75.12 260 PRO A CA 1
ATOM 2086 C C . PRO A 1 260 ? -13.369 12.944 -21.728 1.00 75.12 260 PRO A C 1
ATOM 2088 O O . PRO A 1 260 ? -13.258 12.136 -20.805 1.00 75.12 260 PRO A O 1
ATOM 2091 N N . LEU A 1 261 ? -13.382 14.261 -21.512 1.00 76.94 261 LEU A N 1
ATOM 2092 C CA . LEU A 1 261 ? -13.182 14.880 -20.200 1.00 76.94 261 LEU A CA 1
ATOM 2093 C C . LEU A 1 261 ? -14.354 14.598 -19.238 1.00 76.94 261 LEU A C 1
ATOM 2095 O O . LEU A 1 261 ? -15.355 15.315 -19.232 1.00 76.94 261 LEU A O 1
ATOM 2099 N N . VAL A 1 262 ? -14.191 13.607 -18.359 1.00 79.06 262 VAL A N 1
ATOM 2100 C CA . VAL A 1 262 ? -15.185 13.225 -17.335 1.00 79.06 262 VAL A CA 1
ATOM 2101 C C . VAL A 1 262 ? -15.506 14.397 -16.391 1.00 79.06 262 VAL A C 1
ATOM 2103 O O . VAL A 1 262 ? -14.640 15.230 -16.099 1.00 79.06 262 VAL A O 1
ATOM 2106 N N . ARG A 1 263 ? -16.749 14.501 -15.898 1.00 83.50 263 ARG A N 1
ATOM 2107 C CA . ARG A 1 263 ? -17.127 15.493 -14.872 1.00 83.50 263 ARG A CA 1
ATOM 2108 C C . ARG A 1 263 ? -16.301 15.262 -13.602 1.00 83.50 263 ARG A C 1
ATOM 2110 O O . ARG A 1 263 ? -16.195 14.136 -13.131 1.00 83.50 263 ARG A O 1
ATOM 2117 N N . GLN A 1 264 ? -15.716 16.328 -13.062 1.00 85.31 264 GLN A N 1
ATOM 2118 C CA . GLN A 1 264 ? -14.952 16.243 -11.816 1.00 85.31 264 GLN A CA 1
ATOM 2119 C C . GLN A 1 264 ? -15.906 16.165 -10.619 1.00 85.31 264 GLN A C 1
ATOM 2121 O O . GLN A 1 264 ? -16.940 16.846 -10.643 1.00 85.31 264 GLN A O 1
ATOM 2126 N N . PRO A 1 265 ? -15.590 15.360 -9.595 1.00 85.69 265 PRO A N 1
ATOM 2127 C CA . PRO A 1 265 ? -16.400 15.290 -8.393 1.00 85.69 265 PRO A CA 1
ATOM 2128 C C . PRO A 1 265 ? -16.213 16.565 -7.544 1.00 85.69 265 PRO A C 1
ATOM 2130 O O . PRO A 1 265 ? -15.372 17.424 -7.829 1.00 85.69 265 PRO A O 1
ATOM 2133 N N . ALA A 1 266 ? -17.078 16.759 -6.548 1.00 85.19 266 ALA A N 1
ATOM 2134 C CA . ALA A 1 266 ? -17.077 17.991 -5.756 1.00 85.19 266 ALA A CA 1
ATOM 2135 C C . ALA A 1 266 ? -15.921 18.047 -4.742 1.00 85.19 266 ALA A C 1
ATOM 2137 O O . ALA A 1 266 ? -15.419 19.138 -4.482 1.00 85.19 266 ALA A O 1
ATOM 2138 N N . ASP A 1 267 ? -15.522 16.876 -4.242 1.00 86.44 267 ASP A N 1
ATOM 2139 C CA . ASP A 1 267 ? -14.492 16.597 -3.236 1.00 86.44 267 ASP A CA 1
ATOM 2140 C C . ASP A 1 267 ? -13.056 16.697 -3.779 1.00 86.44 267 ASP A C 1
ATOM 2142 O O . ASP A 1 267 ? -12.160 17.089 -3.044 1.00 86.44 267 ASP A O 1
ATOM 2146 N N . ALA A 1 268 ? -12.812 16.385 -5.055 1.00 93.44 268 ALA A N 1
ATOM 2147 C CA . ALA A 1 268 ? -11.471 16.404 -5.642 1.00 93.44 268 ALA A CA 1
ATOM 2148 C C . ALA A 1 268 ? -11.455 16.974 -7.071 1.00 93.44 268 ALA A C 1
ATOM 2150 O O . ALA A 1 268 ? -12.088 16.435 -7.982 1.00 93.44 268 ALA A O 1
ATOM 2151 N N . ARG A 1 269 ? -10.690 18.053 -7.290 1.00 94.94 269 ARG A N 1
ATOM 2152 C CA . ARG A 1 269 ? -10.603 18.764 -8.579 1.00 94.94 269 ARG A CA 1
ATOM 2153 C C . ARG A 1 269 ? -9.163 19.023 -9.004 1.00 94.94 269 ARG A C 1
ATOM 2155 O O . ARG A 1 269 ? -8.394 19.630 -8.271 1.00 94.94 269 ARG A O 1
ATOM 2162 N N . VAL A 1 270 ? -8.823 18.644 -10.232 1.00 95.25 270 VAL A N 1
ATOM 2163 C CA . VAL A 1 270 ? -7.563 19.020 -10.886 1.00 95.25 270 VAL A CA 1
ATOM 2164 C C . VAL A 1 270 ? -7.817 20.086 -11.957 1.00 95.25 270 VAL A C 1
ATOM 2166 O O . VAL A 1 270 ? -8.856 20.081 -12.623 1.00 95.25 270 VAL A O 1
ATOM 2169 N N . TYR A 1 271 ? -6.877 21.008 -12.141 1.00 95.94 271 TYR A N 1
ATOM 2170 C CA . TYR A 1 271 ? -6.931 22.090 -13.124 1.00 95.94 271 TYR A CA 1
ATOM 2171 C C . TYR A 1 271 ? -5.747 21.987 -14.092 1.00 95.94 271 TYR A C 1
ATOM 2173 O O . TYR A 1 271 ? -4.615 21.769 -13.660 1.00 95.94 271 TYR A O 1
ATOM 2181 N N . ASN A 1 272 ? -5.994 22.169 -15.397 1.00 95.62 272 ASN A N 1
ATOM 2182 C CA . ASN A 1 272 ? -4.908 22.315 -16.364 1.00 95.62 272 ASN A CA 1
ATOM 2183 C C . ASN A 1 272 ? -4.384 23.754 -16.327 1.00 95.62 272 ASN A C 1
ATOM 2185 O O . ASN A 1 272 ? -4.956 24.651 -16.950 1.00 95.62 272 ASN A O 1
ATOM 2189 N N . CYS A 1 273 ? -3.358 23.988 -15.514 1.00 95.44 273 CYS A N 1
ATOM 2190 C CA . CYS A 1 273 ? -2.705 25.283 -15.361 1.00 95.44 273 CYS A CA 1
ATOM 2191 C C . CYS A 1 273 ? -1.326 25.137 -14.703 1.00 95.44 273 CYS A C 1
ATOM 2193 O O . CYS A 1 273 ? -1.034 24.128 -14.065 1.00 95.44 273 CYS A O 1
ATOM 2195 N N . ASP A 1 274 ? -0.503 26.182 -14.808 1.00 94.75 274 ASP A N 1
ATOM 2196 C CA . ASP A 1 274 ? 0.633 26.370 -13.901 1.00 94.75 274 ASP A CA 1
ATOM 2197 C C . ASP A 1 274 ? 0.122 26.589 -12.465 1.00 94.75 274 ASP A C 1
ATOM 2199 O O . ASP A 1 274 ? -0.932 27.207 -12.262 1.00 94.75 274 ASP A O 1
ATOM 2203 N N . PHE A 1 275 ? 0.860 26.102 -11.466 1.00 94.88 275 PHE A N 1
ATOM 2204 C CA . PHE A 1 275 ? 0.450 26.170 -10.061 1.00 94.88 275 PHE A CA 1
ATOM 2205 C C . PHE A 1 275 ? 0.287 27.607 -9.545 1.00 94.88 275 PHE A C 1
ATOM 2207 O O . PHE A 1 275 ? -0.571 27.857 -8.703 1.00 94.88 275 PHE A O 1
ATOM 2214 N N . ARG A 1 276 ? 1.006 28.582 -10.120 1.00 94.94 276 ARG A N 1
ATOM 2215 C CA . ARG A 1 276 ? 0.841 30.016 -9.808 1.00 94.94 276 ARG A CA 1
ATOM 2216 C C . ARG A 1 276 ? -0.560 30.539 -10.122 1.00 94.94 276 ARG A C 1
ATOM 2218 O O . ARG A 1 276 ? -1.012 31.509 -9.532 1.00 94.94 276 ARG A O 1
ATOM 2225 N N . SER A 1 277 ? -1.260 29.902 -11.063 1.00 95.81 277 SER A N 1
ATOM 2226 C CA . SER A 1 277 ? -2.651 30.225 -11.401 1.00 95.81 277 SER A CA 1
ATOM 2227 C C . SER A 1 277 ? -3.673 29.406 -10.605 1.00 95.81 277 SER A C 1
ATOM 2229 O O . SER A 1 277 ? -4.872 29.656 -10.742 1.00 95.81 277 SER A O 1
ATOM 2231 N N . LEU A 1 278 ? -3.245 28.423 -9.800 1.00 96.06 278 LEU A N 1
ATOM 2232 C CA . LEU A 1 278 ? -4.150 27.477 -9.141 1.00 96.06 278 LEU A CA 1
ATOM 2233 C C . LEU A 1 278 ? -5.089 28.178 -8.157 1.00 96.06 278 LEU A C 1
ATOM 2235 O O . LEU A 1 278 ? -6.289 27.916 -8.198 1.00 96.06 278 LEU A O 1
ATOM 2239 N N . ALA A 1 279 ? -4.576 29.108 -7.344 1.00 95.00 279 ALA A N 1
ATOM 2240 C CA . ALA A 1 279 ? -5.382 29.875 -6.395 1.00 95.00 279 ALA A CA 1
ATOM 2241 C C . ALA A 1 279 ? -6.559 30.590 -7.079 1.00 95.00 279 ALA A C 1
ATOM 2243 O O . ALA A 1 279 ? -7.714 30.387 -6.708 1.00 95.00 279 ALA A O 1
ATOM 2244 N N . VAL A 1 280 ? -6.283 31.330 -8.157 1.00 95.38 280 VAL A N 1
ATOM 2245 C CA . VAL A 1 280 ? -7.299 32.042 -8.950 1.00 95.38 280 VAL A CA 1
ATOM 2246 C C . VAL A 1 280 ? -8.276 31.066 -9.620 1.00 95.38 280 VAL A C 1
ATOM 2248 O O . VAL A 1 280 ? -9.489 31.278 -9.595 1.00 95.38 280 VAL A O 1
ATOM 2251 N N . ARG A 1 281 ? -7.775 29.965 -10.201 1.00 94.56 281 ARG A N 1
ATOM 2252 C CA . ARG A 1 281 ? -8.595 28.954 -10.902 1.00 94.56 281 ARG A CA 1
ATOM 2253 C C . ARG A 1 281 ? -9.524 28.180 -9.963 1.00 94.56 281 ARG A C 1
ATOM 2255 O O . ARG A 1 281 ? -10.650 27.864 -10.353 1.00 94.56 281 ARG A O 1
ATOM 2262 N N . ALA A 1 282 ? -9.064 27.885 -8.751 1.00 94.00 282 ALA A N 1
ATOM 2263 C CA . ALA A 1 282 ? -9.819 27.184 -7.718 1.00 94.00 282 ALA A CA 1
ATOM 2264 C C . ALA A 1 282 ? -10.592 28.123 -6.771 1.00 94.00 282 ALA A C 1
ATOM 2266 O O . ALA A 1 282 ? -11.405 27.639 -5.988 1.00 94.00 282 ALA A O 1
ATOM 2267 N N . LYS A 1 283 ? -10.404 29.447 -6.894 1.00 95.81 283 LYS A N 1
ATOM 2268 C CA . LYS A 1 283 ? -10.986 30.501 -6.040 1.00 95.81 283 LYS A CA 1
ATOM 2269 C C . LYS A 1 283 ? -10.589 30.386 -4.560 1.00 95.81 283 LYS A C 1
ATOM 2271 O O . LYS A 1 283 ? -11.404 30.655 -3.675 1.00 95.81 283 LYS A O 1
ATOM 2276 N N . LEU A 1 284 ? -9.343 29.984 -4.306 1.00 96.44 284 LEU A N 1
ATOM 2277 C CA . LEU A 1 284 ? -8.797 29.873 -2.954 1.00 96.44 284 LEU A CA 1
ATOM 2278 C C . LEU A 1 284 ? -8.751 31.245 -2.276 1.00 96.44 284 LEU A C 1
ATOM 2280 O O . LEU A 1 284 ? -8.460 32.248 -2.925 1.00 96.44 284 LEU A O 1
ATOM 2284 N N . GLN A 1 285 ? -9.033 31.273 -0.978 1.00 96.75 285 GLN A N 1
ATOM 2285 C CA . GLN A 1 285 ? -8.855 32.451 -0.132 1.00 96.75 285 GLN A CA 1
ATOM 2286 C C . GLN A 1 285 ? -7.511 32.367 0.614 1.00 96.75 285 GLN A C 1
ATOM 2288 O O . GLN A 1 285 ? -7.054 31.255 0.906 1.00 96.75 285 GLN A O 1
ATOM 2293 N N . PRO A 1 286 ? -6.871 33.503 0.948 1.00 96.81 286 PRO A N 1
ATOM 2294 C CA . PRO A 1 286 ? -5.686 33.511 1.801 1.00 96.81 286 PRO A CA 1
ATOM 2295 C C . PRO A 1 286 ? -5.934 32.779 3.127 1.00 96.81 286 PRO A C 1
ATOM 2297 O O . PRO A 1 286 ? -7.012 32.884 3.712 1.00 96.81 286 PRO A O 1
ATOM 2300 N N . GLY A 1 287 ? -4.950 32.005 3.584 1.00 95.31 287 GLY A N 1
ATOM 2301 C CA . GLY A 1 287 ? -5.047 31.190 4.802 1.00 95.31 287 GLY A CA 1
ATOM 2302 C C . GLY A 1 287 ? -6.068 30.036 4.788 1.00 95.31 287 GLY A C 1
ATOM 2303 O O . GLY A 1 287 ? -6.304 29.450 5.840 1.00 95.31 287 GLY A O 1
ATOM 2304 N N . GLN A 1 288 ? -6.689 29.698 3.650 1.00 96.38 288 GLN A N 1
ATOM 2305 C CA . GLN A 1 288 ? -7.729 28.656 3.570 1.00 96.38 288 GLN A CA 1
ATOM 2306 C C . GLN A 1 288 ? -7.182 27.216 3.505 1.00 96.38 288 GLN A C 1
ATOM 2308 O O . GLN A 1 288 ? -7.913 26.267 3.779 1.00 96.38 288 GLN A O 1
ATOM 2313 N N . VAL A 1 289 ? -5.934 27.020 3.079 1.00 97.06 289 VAL A N 1
ATOM 2314 C CA . VAL A 1 289 ? -5.371 25.688 2.810 1.00 97.06 289 VAL A CA 1
ATOM 2315 C C . VAL A 1 289 ? -4.813 25.086 4.096 1.00 97.06 289 VAL A C 1
ATOM 2317 O O . VAL A 1 289 ? -3.932 25.669 4.724 1.00 97.06 289 VAL A O 1
ATOM 2320 N N . ASN A 1 290 ? -5.278 23.895 4.471 1.00 94.88 290 ASN A N 1
ATOM 2321 C CA . ASN A 1 290 ? -4.817 23.204 5.679 1.00 94.88 290 ASN A CA 1
ATOM 2322 C C . ASN A 1 290 ? -3.548 22.380 5.421 1.00 94.88 290 ASN A C 1
ATOM 2324 O O . ASN A 1 290 ? -2.668 22.307 6.276 1.00 94.88 290 ASN A O 1
ATOM 2328 N N . LEU A 1 291 ? -3.426 21.786 4.229 1.00 95.44 291 LEU A N 1
ATOM 2329 C CA . LEU A 1 291 ? -2.259 20.998 3.835 1.00 95.44 291 LEU A CA 1
ATOM 2330 C C . LEU A 1 291 ? -1.873 21.272 2.380 1.00 95.44 291 LEU A C 1
ATOM 2332 O O . LEU A 1 291 ? -2.659 21.020 1.471 1.00 95.44 291 LEU A O 1
ATOM 2336 N N . VAL A 1 292 ? -0.630 21.681 2.135 1.00 97.00 292 VAL A N 1
ATOM 2337 C CA . VAL A 1 292 ? -0.010 21.514 0.813 1.00 97.00 292 VAL A CA 1
ATOM 2338 C C . VAL A 1 292 ? 0.684 20.154 0.782 1.00 97.00 292 VAL A C 1
ATOM 2340 O O . VAL A 1 292 ? 1.557 19.891 1.603 1.00 97.00 292 VAL A O 1
ATOM 2343 N N . TRP A 1 293 ? 0.301 19.288 -0.154 1.00 94.62 293 TRP A N 1
ATOM 2344 C CA . TRP A 1 293 ? 0.861 17.951 -0.360 1.00 94.62 293 TRP A CA 1
ATOM 2345 C C . TRP A 1 293 ? 1.203 17.776 -1.839 1.00 94.62 293 TRP A C 1
ATOM 2347 O O . TRP A 1 293 ? 0.303 17.667 -2.666 1.00 94.62 293 TRP A O 1
ATOM 2357 N N . THR A 1 294 ? 2.492 17.779 -2.181 1.00 92.12 294 THR A N 1
ATOM 2358 C CA . THR A 1 294 ? 2.949 17.908 -3.578 1.00 92.12 294 THR A CA 1
ATOM 2359 C C . THR A 1 294 ? 4.247 17.139 -3.844 1.00 92.12 294 THR A C 1
ATOM 2361 O O . THR A 1 294 ? 5.116 17.062 -2.973 1.00 92.12 294 THR A O 1
ATOM 2364 N N . ASP A 1 295 ? 4.423 16.592 -5.050 1.00 88.50 295 ASP A N 1
ATOM 2365 C CA . ASP A 1 295 ? 5.691 15.996 -5.510 1.00 88.50 295 ASP A CA 1
ATOM 2366 C C . ASP A 1 295 ? 6.251 16.806 -6.685 1.00 88.50 295 ASP A C 1
ATOM 2368 O O . ASP A 1 295 ? 5.636 16.901 -7.745 1.00 88.50 295 ASP A O 1
ATOM 2372 N N . PHE A 1 296 ? 7.403 17.448 -6.490 1.00 85.06 296 PHE A N 1
ATOM 2373 C CA . PHE A 1 296 ? 7.978 18.335 -7.498 1.00 85.06 296 PHE A CA 1
ATOM 2374 C C . PHE A 1 296 ? 8.769 17.569 -8.577 1.00 85.06 296 PHE A C 1
ATOM 2376 O O . PHE A 1 296 ? 9.253 16.467 -8.340 1.00 85.06 296 PHE A O 1
ATOM 2383 N N . PRO A 1 297 ? 9.033 18.161 -9.757 1.00 77.56 297 PRO A N 1
ATOM 2384 C CA . PRO A 1 297 ? 9.884 17.544 -10.788 1.00 77.56 297 PRO A CA 1
ATOM 2385 C C . PRO A 1 297 ? 11.381 17.356 -10.430 1.00 77.56 297 PRO A C 1
ATOM 2387 O O . PRO A 1 297 ? 12.159 16.951 -11.292 1.00 77.56 297 PRO A O 1
ATOM 2390 N N . TRP A 1 298 ? 11.804 17.681 -9.200 1.00 72.06 298 TRP A N 1
ATOM 2391 C CA . TRP A 1 298 ? 13.139 17.453 -8.604 1.00 72.06 298 TRP A CA 1
ATOM 2392 C C . TRP A 1 298 ? 14.380 17.723 -9.480 1.00 72.06 298 TRP A C 1
ATOM 2394 O O . TRP A 1 298 ? 15.386 17.010 -9.395 1.00 72.06 298 TRP A O 1
ATOM 2404 N N . SER A 1 299 ? 14.368 18.807 -10.264 1.00 79.31 299 SER A N 1
ATOM 2405 C CA . SER A 1 299 ? 15.572 19.348 -10.913 1.00 79.31 299 SER A CA 1
ATOM 2406 C C . SER A 1 299 ? 16.034 20.657 -10.260 1.00 79.31 299 SER A C 1
ATOM 2408 O O . SER A 1 299 ? 15.223 21.441 -9.762 1.00 79.31 299 SER A O 1
ATOM 2410 N N . SER A 1 300 ? 17.345 20.917 -10.270 1.00 75.81 300 SER A N 1
ATOM 2411 C CA . SER A 1 300 ? 17.920 22.165 -9.743 1.00 75.81 300 SER A CA 1
ATOM 2412 C C . SER A 1 300 ? 17.456 23.397 -10.514 1.00 75.81 300 SER A C 1
ATOM 2414 O O . SER A 1 300 ? 17.234 24.446 -9.917 1.00 75.81 300 SER A O 1
ATOM 2416 N N . GLU A 1 301 ? 17.270 23.275 -11.828 1.00 84.81 301 GLU A N 1
ATOM 2417 C CA . GLU A 1 301 ? 16.689 24.325 -12.666 1.00 84.81 301 GLU A CA 1
ATOM 2418 C C . GLU A 1 301 ? 15.236 24.620 -12.265 1.00 84.81 301 GLU A C 1
ATOM 2420 O O . GLU A 1 301 ? 14.863 25.783 -12.108 1.00 84.81 301 GLU A O 1
ATOM 2425 N N . TRP A 1 302 ? 14.429 23.579 -12.021 1.00 87.38 302 TRP A N 1
ATOM 2426 C CA . TRP A 1 302 ? 13.044 23.752 -11.591 1.00 87.38 302 TRP A CA 1
ATOM 2427 C C . TRP A 1 302 ? 12.970 24.415 -10.213 1.00 87.38 302 TRP A C 1
ATOM 2429 O O . TRP A 1 302 ? 12.225 25.380 -10.062 1.00 87.38 302 TRP A O 1
ATOM 2439 N N . LEU A 1 303 ? 13.771 23.975 -9.236 1.00 83.25 303 LEU A N 1
ATOM 2440 C CA . LEU A 1 303 ? 13.810 24.595 -7.904 1.00 83.25 303 LEU A CA 1
ATOM 2441 C C . LEU A 1 303 ? 14.244 26.067 -7.968 1.00 83.25 303 LEU A C 1
ATOM 2443 O O . LEU A 1 303 ? 13.601 26.909 -7.349 1.00 83.25 303 LEU A O 1
ATOM 2447 N N . LYS A 1 304 ? 15.260 26.408 -8.771 1.00 84.88 304 LYS A N 1
ATOM 2448 C CA . LYS A 1 304 ? 15.699 27.804 -8.962 1.00 84.88 304 LYS A CA 1
ATOM 2449 C C . LYS A 1 304 ? 14.628 28.689 -9.609 1.00 84.88 304 LYS A C 1
ATOM 2451 O O . LYS A 1 304 ? 14.510 29.850 -9.246 1.00 84.88 304 LYS A O 1
ATOM 2456 N N . LYS A 1 305 ? 13.854 28.154 -10.560 1.00 89.88 305 LYS A N 1
ATOM 2457 C CA . LYS A 1 305 ? 12.828 28.906 -11.308 1.00 89.88 305 LYS A CA 1
ATOM 2458 C C . LYS A 1 305 ? 11.472 29.001 -10.593 1.00 89.88 305 LYS A C 1
ATOM 2460 O O . LYS A 1 305 ? 10.697 29.917 -10.862 1.00 89.88 305 LYS A O 1
ATOM 2465 N N . ASN A 1 306 ? 11.139 28.028 -9.746 1.00 91.62 306 ASN A N 1
ATOM 2466 C CA . ASN A 1 306 ? 9.798 27.883 -9.168 1.00 91.62 306 ASN A CA 1
ATOM 2467 C C . ASN A 1 306 ? 9.772 27.956 -7.638 1.00 91.62 306 ASN A C 1
ATOM 2469 O O . ASN A 1 306 ? 8.698 28.144 -7.079 1.00 91.62 306 ASN A O 1
ATOM 2473 N N . GLY A 1 307 ? 10.920 27.824 -6.970 1.00 88.94 307 GLY A N 1
ATOM 2474 C CA . GLY A 1 307 ? 11.007 27.700 -5.518 1.00 88.94 307 GLY A CA 1
ATOM 2475 C C . GLY A 1 307 ? 10.422 28.879 -4.744 1.00 88.94 307 GLY A C 1
ATOM 2476 O O . GLY A 1 307 ? 9.701 28.661 -3.778 1.00 88.94 307 GLY A O 1
ATOM 2477 N N . GLU A 1 308 ? 10.670 30.111 -5.191 1.00 90.88 308 GLU A N 1
ATOM 2478 C CA . GLU A 1 308 ? 10.124 31.309 -4.533 1.00 90.88 308 GLU A CA 1
ATOM 2479 C C . GLU A 1 308 ? 8.597 31.357 -4.672 1.00 90.88 308 GLU A C 1
ATOM 2481 O O . GLU A 1 308 ? 7.909 31.406 -3.665 1.00 90.88 308 GLU A O 1
ATOM 2486 N 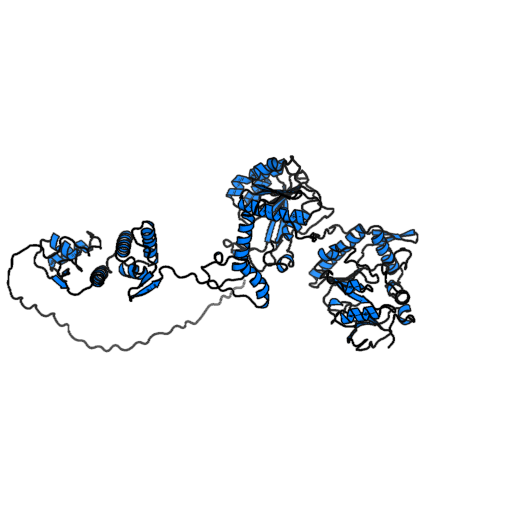N . ALA A 1 309 ? 8.056 31.114 -5.870 1.00 93.94 309 ALA A N 1
ATOM 2487 C CA . ALA A 1 309 ? 6.607 31.033 -6.086 1.00 93.94 309 ALA A CA 1
ATOM 2488 C C . ALA A 1 309 ? 5.905 29.903 -5.294 1.00 93.94 309 ALA A C 1
ATOM 2490 O O . ALA A 1 309 ? 4.710 29.994 -5.016 1.00 93.94 309 ALA A O 1
ATOM 2491 N N . VAL A 1 310 ? 6.616 28.824 -4.936 1.00 93.12 310 VAL A N 1
ATOM 2492 C CA . VAL A 1 310 ? 6.106 27.780 -4.023 1.00 93.12 310 VAL A CA 1
ATOM 2493 C C . VAL A 1 310 ? 6.035 28.296 -2.583 1.00 93.12 310 VAL A C 1
ATOM 2495 O O . VAL A 1 310 ? 5.069 28.002 -1.879 1.00 93.12 310 VAL A O 1
ATOM 2498 N N . VAL A 1 311 ? 7.036 29.068 -2.151 1.00 93.19 311 VAL A N 1
ATOM 2499 C CA . VAL A 1 311 ? 7.058 29.723 -0.836 1.00 93.19 311 VAL A CA 1
ATOM 2500 C C . VAL A 1 311 ? 5.981 30.806 -0.756 1.00 93.19 311 VAL A C 1
ATOM 2502 O O . VAL A 1 311 ? 5.220 30.801 0.204 1.00 93.19 311 VAL A O 1
ATOM 2505 N N . ASP A 1 312 ? 5.843 31.651 -1.780 1.00 94.38 312 ASP A N 1
ATOM 2506 C CA . ASP A 1 312 ? 4.813 32.694 -1.861 1.00 94.38 312 ASP A CA 1
ATOM 2507 C C . ASP A 1 312 ? 3.407 32.090 -1.713 1.00 94.38 312 ASP A C 1
ATOM 2509 O O . ASP A 1 312 ? 2.628 32.515 -0.859 1.00 94.38 312 ASP A O 1
ATOM 2513 N N . PHE A 1 313 ? 3.116 31.013 -2.459 1.00 95.88 313 PHE A N 1
ATOM 2514 C CA . PHE A 1 313 ? 1.851 30.283 -2.336 1.00 95.88 313 PHE A CA 1
ATOM 2515 C C . PHE A 1 313 ? 1.628 29.753 -0.910 1.00 95.88 313 PHE A C 1
ATOM 2517 O O . PHE A 1 313 ? 0.522 29.851 -0.376 1.00 95.88 313 PHE A O 1
ATOM 2524 N N . ALA A 1 314 ? 2.662 29.187 -0.281 1.00 94.38 314 ALA A N 1
ATOM 2525 C CA . ALA A 1 314 ? 2.563 28.665 1.078 1.00 94.38 314 ALA A CA 1
ATOM 2526 C C . ALA A 1 314 ? 2.372 29.779 2.126 1.00 94.38 314 ALA A C 1
ATOM 2528 O O . ALA A 1 314 ? 1.631 29.581 3.082 1.00 94.38 314 ALA A O 1
ATOM 2529 N N . ILE A 1 315 ? 2.979 30.955 1.957 1.00 94.25 315 ILE A N 1
ATOM 2530 C CA . ILE A 1 315 ? 2.778 32.100 2.860 1.00 94.25 315 ILE A CA 1
ATOM 2531 C C . ILE A 1 315 ? 1.357 32.663 2.719 1.00 94.25 315 ILE A C 1
ATOM 2533 O O . ILE A 1 315 ? 0.708 32.958 3.724 1.00 94.25 315 ILE A O 1
ATOM 2537 N N . GLU A 1 316 ? 0.867 32.818 1.490 1.00 95.88 316 GLU A N 1
ATOM 2538 C CA . GLU A 1 316 ? -0.419 33.466 1.218 1.00 95.88 316 GLU A CA 1
ATOM 2539 C C . GLU A 1 316 ? -1.610 32.548 1.537 1.00 95.88 316 GLU A C 1
ATOM 2541 O O . GLU A 1 316 ? -2.543 32.957 2.231 1.00 95.88 316 GLU A O 1
ATOM 2546 N N . TYR A 1 317 ? -1.582 31.292 1.080 1.00 97.00 317 TYR A N 1
ATOM 2547 C CA . TYR A 1 317 ? -2.754 30.408 1.106 1.00 97.00 317 TYR A CA 1
ATOM 2548 C C . TYR A 1 317 ? -2.770 29.393 2.250 1.00 97.00 317 TYR A C 1
ATOM 2550 O O . TYR A 1 317 ? -3.855 28.920 2.588 1.00 97.00 317 TYR A O 1
ATOM 2558 N N . LEU A 1 318 ? -1.631 29.058 2.870 1.00 94.94 318 LEU A N 1
ATOM 2559 C CA . LEU A 1 318 ? -1.609 28.114 3.994 1.00 94.94 318 LEU A CA 1
ATOM 2560 C C . LEU A 1 318 ? -2.131 28.776 5.280 1.00 94.94 318 LEU A C 1
ATOM 2562 O O . LEU A 1 318 ? -1.747 29.902 5.626 1.00 94.94 318 LEU A O 1
ATOM 2566 N N . ALA A 1 319 ? -2.994 28.052 5.991 1.00 92.44 319 ALA A N 1
ATOM 2567 C CA . ALA A 1 319 ? -3.464 28.399 7.326 1.00 92.44 319 ALA A CA 1
ATOM 2568 C C . ALA A 1 319 ? -2.294 28.501 8.325 1.00 92.44 319 ALA A C 1
ATOM 2570 O O . ALA A 1 319 ? -1.247 27.876 8.145 1.00 92.44 319 ALA A O 1
ATOM 2571 N N . GLU A 1 320 ? -2.472 29.256 9.411 1.00 87.88 320 GLU A N 1
ATOM 2572 C CA . GLU A 1 320 ? -1.437 29.418 10.449 1.00 87.88 320 GLU A CA 1
ATOM 2573 C C . GLU A 1 320 ? -1.082 28.099 11.157 1.00 87.88 320 GLU A C 1
ATOM 2575 O O . GLU A 1 320 ? 0.081 27.864 11.500 1.00 87.88 320 GLU A O 1
ATOM 2580 N N . ASP A 1 321 ? -2.066 27.211 11.322 1.00 86.62 321 ASP A N 1
ATOM 2581 C CA . ASP A 1 321 ? -1.904 25.842 11.819 1.00 86.62 321 ASP A CA 1
ATOM 2582 C C . ASP A 1 321 ? -1.771 24.798 10.687 1.00 86.62 321 ASP A C 1
ATOM 2584 O O . ASP A 1 321 ? -1.722 23.592 10.939 1.00 86.62 321 ASP A O 1
ATOM 2588 N N . GLY A 1 322 ? -1.661 25.253 9.435 1.00 89.56 322 GLY A N 1
ATOM 2589 C CA . GLY A 1 322 ? -1.513 24.407 8.258 1.00 89.56 322 GLY A CA 1
ATOM 2590 C C . GLY A 1 322 ? -0.089 23.883 8.044 1.00 89.56 322 GLY A C 1
ATOM 2591 O O . GLY A 1 322 ? 0.902 24.439 8.532 1.00 89.56 322 GLY A O 1
ATOM 2592 N N . ALA A 1 323 ? 0.013 22.795 7.281 1.00 92.56 323 ALA A N 1
ATOM 2593 C CA . ALA A 1 323 ? 1.263 22.098 6.988 1.00 92.56 323 ALA A CA 1
ATOM 2594 C C . ALA A 1 323 ? 1.642 22.156 5.502 1.00 92.56 323 ALA A C 1
ATOM 2596 O O . ALA A 1 323 ? 0.796 22.123 4.610 1.00 92.56 323 ALA A O 1
ATOM 2597 N N . PHE A 1 324 ? 2.942 22.167 5.225 1.00 95.19 324 PHE A N 1
ATOM 2598 C CA . PHE A 1 324 ? 3.495 21.984 3.887 1.00 95.19 324 PHE A CA 1
ATOM 2599 C C . PHE A 1 324 ? 4.316 20.696 3.870 1.00 95.19 324 PHE A C 1
ATOM 2601 O O . PHE A 1 324 ? 5.278 20.560 4.625 1.00 95.19 324 PHE A O 1
ATOM 2608 N N . ALA A 1 325 ? 3.951 19.750 3.013 1.00 94.06 325 ALA A N 1
ATOM 2609 C CA . ALA A 1 325 ? 4.600 18.458 2.873 1.00 94.06 325 ALA A CA 1
ATOM 2610 C C . ALA A 1 325 ? 4.990 18.210 1.411 1.00 94.06 325 ALA A C 1
ATOM 2612 O O . ALA A 1 325 ? 4.158 18.297 0.503 1.00 94.06 325 ALA A O 1
ATOM 2613 N N . THR A 1 326 ? 6.255 17.859 1.172 1.00 91.75 326 THR A N 1
ATOM 2614 C CA . THR A 1 326 ? 6.697 17.449 -0.165 1.00 91.75 326 THR A CA 1
ATOM 2615 C C . THR A 1 326 ? 7.602 16.227 -0.140 1.00 91.75 326 THR A C 1
ATOM 2617 O O . THR A 1 326 ? 8.483 16.079 0.711 1.00 91.75 326 THR A O 1
ATOM 2620 N N . TYR A 1 327 ? 7.350 15.329 -1.088 1.00 87.06 327 TYR A N 1
ATOM 2621 C CA . TYR A 1 327 ? 8.191 14.181 -1.396 1.00 87.06 327 TYR A CA 1
ATOM 2622 C C . TYR A 1 327 ? 9.580 14.619 -1.823 1.00 87.06 327 TYR A C 1
ATOM 2624 O O . TYR A 1 327 ? 9.689 15.521 -2.626 1.00 87.06 327 TYR A O 1
ATOM 2632 N N . TYR A 1 328 ? 10.638 13.941 -1.393 1.00 80.75 328 TYR A N 1
ATOM 2633 C CA . TYR A 1 328 ? 11.998 14.199 -1.855 1.00 80.75 328 TYR A CA 1
ATOM 2634 C C . TYR A 1 328 ? 12.539 13.018 -2.667 1.00 80.75 328 TYR A C 1
ATOM 2636 O O . TYR A 1 328 ? 12.757 11.911 -2.162 1.00 80.75 328 TYR A O 1
ATOM 2644 N N . GLY A 1 329 ? 12.824 13.277 -3.947 1.00 66.25 329 GLY A N 1
ATOM 2645 C CA . GLY A 1 329 ? 13.292 12.290 -4.927 1.00 66.25 329 GLY A CA 1
ATOM 2646 C C . GLY A 1 329 ? 14.709 11.731 -4.715 1.00 66.25 329 GLY A C 1
ATOM 2647 O O . GLY A 1 329 ? 15.254 11.102 -5.622 1.00 66.25 329 GLY A O 1
ATOM 2648 N N . ASN A 1 330 ? 15.344 11.945 -3.555 1.00 63.28 330 ASN A N 1
ATOM 2649 C CA . ASN A 1 330 ? 16.747 11.585 -3.296 1.00 63.28 330 ASN A CA 1
ATOM 2650 C C . ASN A 1 330 ? 17.732 12.163 -4.346 1.00 63.28 330 ASN A C 1
ATOM 2652 O O . ASN A 1 330 ? 18.681 11.500 -4.785 1.00 63.28 330 ASN A O 1
ATOM 2656 N N . CYS A 1 331 ? 17.496 13.399 -4.780 1.00 66.75 331 CYS A N 1
ATOM 2657 C CA . CYS A 1 331 ? 18.374 14.167 -5.665 1.00 66.75 331 CYS A CA 1
ATOM 2658 C C . CYS A 1 331 ? 19.417 14.960 -4.852 1.00 66.75 331 CYS A C 1
ATOM 2660 O O . CYS A 1 331 ? 19.111 15.343 -3.731 1.00 66.75 331 CYS A O 1
ATOM 2662 N N . PRO A 1 332 ? 20.613 15.287 -5.379 1.00 72.56 332 PRO A N 1
ATOM 2663 C CA . PRO A 1 332 ? 21.638 16.013 -4.609 1.00 72.56 332 PRO A CA 1
ATOM 2664 C C . PRO A 1 332 ? 21.202 17.407 -4.112 1.00 72.56 332 PRO A C 1
ATOM 2666 O O . PRO A 1 332 ? 21.836 17.949 -3.215 1.00 72.56 332 PRO A O 1
ATOM 2669 N N . TRP A 1 333 ? 20.101 17.945 -4.646 1.00 78.88 333 TRP A N 1
ATOM 2670 C CA . TRP A 1 333 ? 19.561 19.293 -4.432 1.00 78.88 333 TRP A CA 1
ATOM 2671 C C . TRP A 1 333 ? 18.847 19.532 -3.085 1.00 78.88 333 TRP A C 1
ATOM 2673 O O . TRP A 1 333 ? 17.976 20.398 -2.985 1.00 78.88 333 TRP A O 1
ATOM 2683 N N . LEU A 1 334 ? 19.147 18.734 -2.054 1.00 83.81 334 LEU A N 1
ATOM 2684 C CA . LEU A 1 334 ? 18.568 18.931 -0.721 1.00 83.81 334 LEU A CA 1
ATOM 2685 C C . LEU A 1 334 ? 18.992 20.261 -0.072 1.00 83.81 334 LEU A C 1
ATOM 2687 O O . LEU A 1 334 ? 18.113 20.923 0.479 1.00 83.81 334 LEU A O 1
ATOM 2691 N N . PRO A 1 335 ? 20.268 20.701 -0.133 1.00 86.12 335 PRO A N 1
ATOM 2692 C CA . PRO A 1 335 ? 20.659 22.000 0.410 1.00 86.12 335 PRO A CA 1
ATOM 2693 C C . PRO A 1 335 ? 19.868 23.151 -0.218 1.00 86.12 335 PRO A C 1
ATOM 2695 O O . PRO A 1 335 ? 19.398 24.025 0.500 1.00 86.12 335 PRO A O 1
ATOM 2698 N N . GLU A 1 336 ? 19.650 23.119 -1.534 1.00 85.50 336 GLU A N 1
ATOM 2699 C CA . GLU A 1 336 ? 18.865 24.117 -2.259 1.00 85.50 336 GLU A CA 1
ATOM 2700 C C . GLU A 1 336 ? 17.385 24.094 -1.862 1.00 85.50 336 GLU A C 1
ATOM 2702 O O . GLU A 1 336 ? 16.805 25.156 -1.655 1.00 85.50 336 GLU A O 1
ATOM 2707 N N . LEU A 1 337 ? 16.778 22.913 -1.695 1.00 84.50 337 LEU A N 1
ATOM 2708 C CA . LEU A 1 337 ? 15.406 22.794 -1.189 1.00 84.50 337 LEU A CA 1
ATOM 2709 C C . LEU A 1 337 ? 15.265 23.414 0.207 1.00 84.50 337 LEU A C 1
ATOM 2711 O O . LEU A 1 337 ? 14.363 24.219 0.442 1.00 84.50 337 LEU A O 1
ATOM 2715 N N . MET A 1 338 ? 16.163 23.043 1.124 1.00 88.44 338 MET A N 1
ATOM 2716 C CA . MET A 1 338 ? 16.157 23.537 2.501 1.00 88.44 338 MET A CA 1
ATOM 2717 C C . MET A 1 338 ? 16.414 25.047 2.549 1.00 88.44 338 MET A C 1
ATOM 2719 O O . MET A 1 338 ? 15.764 25.742 3.324 1.00 88.44 338 MET A O 1
ATOM 2723 N N . ALA A 1 339 ? 17.305 25.564 1.698 1.00 88.69 339 ALA A N 1
ATOM 2724 C CA . ALA A 1 339 ? 17.599 26.990 1.594 1.00 88.69 339 ALA A CA 1
ATOM 2725 C C . ALA A 1 339 ? 16.446 27.804 0.988 1.00 88.69 339 ALA A C 1
ATOM 2727 O O . ALA A 1 339 ? 16.253 28.945 1.387 1.00 88.69 339 ALA A O 1
ATOM 2728 N N . VAL A 1 340 ? 15.682 27.244 0.042 1.00 88.56 340 VAL A N 1
ATOM 2729 C CA . VAL A 1 340 ? 14.503 27.902 -0.546 1.00 88.56 340 VAL A CA 1
ATOM 2730 C C . VAL A 1 340 ? 13.346 27.930 0.450 1.00 88.56 340 VAL A C 1
ATOM 2732 O O . VAL A 1 340 ? 12.876 29.010 0.797 1.00 88.56 340 VAL A O 1
ATOM 2735 N N . LEU A 1 341 ? 12.901 26.766 0.939 1.00 89.19 341 LEU A N 1
ATOM 2736 C CA . LEU A 1 341 ? 11.729 26.685 1.819 1.00 89.19 341 LEU A CA 1
ATOM 2737 C C . LEU A 1 341 ? 12.016 27.292 3.201 1.00 89.19 341 LEU A C 1
ATOM 2739 O O . LEU A 1 341 ? 11.170 27.981 3.767 1.00 89.19 341 LEU A O 1
ATOM 2743 N N . GLY A 1 342 ? 13.237 27.112 3.712 1.00 89.88 342 GLY A N 1
ATOM 2744 C CA . GLY A 1 342 ? 13.680 27.638 5.004 1.00 89.88 342 GLY A CA 1
ATOM 2745 C C . GLY A 1 342 ? 13.812 29.163 5.087 1.00 89.88 342 GLY A C 1
ATOM 2746 O O . GLY A 1 342 ? 14.054 29.664 6.181 1.00 89.88 342 GLY A O 1
ATOM 2747 N N . LYS A 1 343 ? 13.631 29.914 3.984 1.00 86.88 343 LYS A N 1
ATOM 2748 C CA . LYS A 1 343 ? 13.534 31.388 4.029 1.00 86.88 343 LYS A CA 1
ATOM 2749 C C . LYS A 1 343 ? 12.345 31.866 4.866 1.00 86.88 343 LYS A C 1
ATOM 2751 O O . LYS A 1 343 ? 12.424 32.925 5.483 1.00 86.88 343 LYS A O 1
ATOM 2756 N N . SER A 1 344 ? 11.234 31.127 4.827 1.00 89.25 344 SER A N 1
ATOM 2757 C CA . SER A 1 344 ? 9.943 31.595 5.357 1.00 89.25 344 SER A CA 1
ATOM 2758 C C . SER A 1 344 ? 9.043 30.490 5.913 1.00 89.25 344 SER A C 1
ATOM 2760 O O . SER A 1 344 ? 8.025 30.802 6.519 1.00 89.25 344 SER A O 1
ATOM 2762 N N . LEU A 1 345 ? 9.399 29.212 5.733 1.00 93.44 345 LEU A N 1
ATOM 2763 C CA . LEU A 1 345 ? 8.705 28.078 6.341 1.00 93.44 345 LEU A CA 1
ATOM 2764 C C . LEU A 1 345 ? 9.601 27.403 7.383 1.00 93.44 345 LEU A C 1
ATOM 2766 O O . LEU A 1 345 ? 10.787 27.152 7.157 1.00 93.44 345 LEU A O 1
ATOM 2770 N N . HIS A 1 346 ? 9.017 27.036 8.518 1.00 93.06 346 HIS A N 1
ATOM 2771 C CA . HIS A 1 346 ? 9.723 26.378 9.612 1.00 93.06 346 HIS A CA 1
ATOM 2772 C C . HIS A 1 346 ? 9.741 24.866 9.403 1.00 93.06 346 HIS A C 1
ATOM 2774 O O . HIS A 1 346 ? 8.691 24.231 9.353 1.00 93.06 346 HIS A O 1
ATOM 2780 N N . TYR A 1 347 ? 10.932 24.276 9.296 1.00 93.81 347 TYR A N 1
ATOM 2781 C CA . TYR A 1 347 ? 11.093 22.827 9.160 1.00 93.81 347 TYR A CA 1
ATOM 2782 C C . TYR A 1 347 ? 10.623 22.089 10.422 1.00 93.81 347 TYR A C 1
ATOM 2784 O O . TYR A 1 347 ? 10.980 22.467 11.539 1.00 93.81 347 TYR A O 1
ATOM 2792 N N . ARG A 1 348 ? 9.825 21.029 10.242 1.00 90.50 348 ARG A N 1
ATOM 2793 C CA . ARG A 1 348 ? 9.203 20.248 11.327 1.00 90.50 348 ARG A CA 1
ATOM 2794 C C . ARG A 1 348 ? 9.667 18.807 11.403 1.00 90.50 348 ARG A C 1
ATOM 2796 O O . ARG A 1 348 ? 9.688 18.249 12.496 1.00 90.50 348 ARG A O 1
ATOM 2803 N N . GLY A 1 349 ? 10.062 18.209 10.285 1.00 88.88 349 GLY A N 1
ATOM 2804 C CA . GLY A 1 349 ? 10.591 16.854 10.294 1.00 88.88 349 GLY A CA 1
ATOM 2805 C C . GLY A 1 349 ? 10.575 16.176 8.935 1.00 88.88 349 GLY A C 1
ATOM 2806 O O . GLY A 1 349 ? 10.275 16.775 7.902 1.00 88.88 349 GLY A O 1
ATOM 2807 N N . MET A 1 350 ? 10.904 14.891 8.969 1.00 90.50 350 MET A N 1
ATOM 2808 C CA . MET A 1 350 ? 10.982 14.011 7.816 1.00 90.50 350 MET A CA 1
ATOM 2809 C C . MET A 1 350 ? 10.166 12.755 8.105 1.00 90.50 350 MET A C 1
ATOM 2811 O O . MET A 1 350 ? 10.241 12.215 9.202 1.00 90.50 350 MET A O 1
ATOM 2815 N N . LEU A 1 351 ? 9.429 12.291 7.105 1.00 88.56 351 LEU A N 1
ATOM 2816 C CA . LEU A 1 351 ? 8.722 11.017 7.066 1.00 88.56 351 LEU A CA 1
ATOM 2817 C C . LEU A 1 351 ? 9.398 10.120 6.015 1.00 88.56 351 LEU A C 1
ATOM 2819 O O . LEU A 1 351 ? 10.055 10.616 5.098 1.00 88.56 351 LEU A O 1
ATOM 2823 N N . ILE A 1 352 ? 9.268 8.802 6.139 1.00 85.75 352 ILE A N 1
ATOM 2824 C CA . ILE A 1 352 ? 10.067 7.802 5.425 1.00 85.75 352 ILE A CA 1
ATOM 2825 C C . ILE A 1 352 ? 9.171 6.661 4.928 1.00 85.75 352 ILE A C 1
ATOM 2827 O O . ILE A 1 352 ? 8.653 5.870 5.710 1.00 85.75 352 ILE A O 1
ATOM 2831 N N . ASN A 1 353 ? 9.077 6.495 3.610 1.00 81.75 353 ASN A N 1
ATOM 2832 C CA . ASN A 1 353 ? 8.382 5.376 2.971 1.00 81.75 353 ASN A CA 1
ATOM 2833 C C . ASN A 1 353 ? 9.377 4.277 2.611 1.00 81.75 353 ASN A C 1
ATOM 2835 O O . ASN A 1 353 ? 10.171 4.442 1.683 1.00 81.75 353 ASN A O 1
ATOM 2839 N N . LEU A 1 354 ? 9.346 3.158 3.336 1.00 76.38 354 LEU A N 1
ATOM 2840 C CA . LEU A 1 354 ? 10.204 2.000 3.099 1.00 76.38 354 LEU A CA 1
ATOM 2841 C C . LEU A 1 354 ? 9.629 1.077 2.017 1.00 76.38 354 LEU A C 1
ATOM 2843 O O . LEU A 1 354 ? 8.596 0.430 2.172 1.00 76.38 354 LEU A O 1
ATOM 2847 N N . ASN A 1 355 ? 10.381 0.932 0.930 1.00 64.81 355 ASN A N 1
ATOM 2848 C CA . ASN A 1 355 ? 10.125 -0.036 -0.123 1.00 64.81 355 ASN A CA 1
ATOM 2849 C C . ASN A 1 355 ? 10.457 -1.460 0.359 1.00 64.81 355 ASN A C 1
ATOM 2851 O O . ASN A 1 355 ? 11.608 -1.891 0.302 1.00 64.81 355 ASN A O 1
ATOM 2855 N N . GLN A 1 356 ? 9.433 -2.238 0.729 1.00 53.16 356 GLN A N 1
ATOM 2856 C CA . GLN A 1 356 ? 9.560 -3.686 0.993 1.00 53.16 356 GLN A CA 1
ATOM 2857 C C . GLN A 1 356 ? 9.993 -4.525 -0.230 1.00 53.16 356 GLN A C 1
ATOM 2859 O O . GLN A 1 356 ? 10.304 -5.707 -0.101 1.00 53.16 356 GLN A O 1
ATOM 2864 N N . SER A 1 357 ? 9.999 -3.957 -1.440 1.00 48.12 357 SER A N 1
ATOM 2865 C CA . SER A 1 357 ? 10.394 -4.691 -2.647 1.00 48.12 357 SER A CA 1
ATOM 2866 C C . SER A 1 357 ? 11.896 -5.016 -2.640 1.00 48.12 357 SER A C 1
ATOM 2868 O O . SER A 1 357 ? 12.720 -4.172 -2.293 1.00 48.12 357 SER A O 1
ATOM 2870 N N . GLN A 1 358 ? 12.285 -6.196 -3.139 1.00 40.50 358 GLN A N 1
ATOM 2871 C CA . GLN A 1 358 ? 13.707 -6.525 -3.337 1.00 40.50 358 GLN A CA 1
ATOM 2872 C C . GLN A 1 358 ? 14.408 -5.659 -4.406 1.00 40.50 358 GLN A C 1
ATOM 2874 O O . GLN A 1 358 ? 15.638 -5.674 -4.503 1.00 40.50 358 GLN A O 1
ATOM 2879 N N . LYS A 1 359 ? 13.659 -4.896 -5.216 1.00 44.09 359 LYS A N 1
ATOM 2880 C CA . LYS A 1 359 ? 14.226 -3.972 -6.206 1.00 44.09 359 LYS A CA 1
ATOM 2881 C C . LYS A 1 359 ? 14.768 -2.735 -5.491 1.00 44.09 359 LYS A C 1
ATOM 2883 O O . LYS A 1 359 ? 14.035 -2.027 -4.808 1.00 44.09 359 LYS A O 1
ATOM 2888 N N . LYS A 1 360 ? 16.065 -2.508 -5.682 1.00 43.59 360 LYS A N 1
ATOM 2889 C CA . LYS A 1 360 ? 16.839 -1.374 -5.173 1.00 43.59 360 LYS A CA 1
ATOM 2890 C C . LYS A 1 360 ? 16.850 -0.282 -6.240 1.00 43.59 360 LYS A C 1
ATOM 2892 O O . LYS A 1 360 ? 17.268 -0.580 -7.359 1.00 43.59 360 LYS A O 1
ATOM 2897 N N . ASP A 1 361 ? 16.492 0.953 -5.899 1.00 48.53 361 ASP A N 1
ATOM 2898 C CA . ASP A 1 361 ? 16.886 2.089 -6.740 1.00 48.53 361 ASP A CA 1
ATOM 2899 C C . ASP A 1 361 ? 18.384 2.324 -6.532 1.00 48.53 361 ASP A C 1
ATOM 2901 O O . ASP A 1 361 ? 18.846 2.529 -5.408 1.00 48.53 361 ASP A O 1
ATOM 2905 N N . GLN A 1 362 ? 19.170 2.213 -7.600 1.00 52.62 362 GLN A N 1
ATOM 2906 C CA . GLN A 1 362 ? 20.623 2.341 -7.527 1.00 52.62 362 GLN A CA 1
ATOM 2907 C C . GLN A 1 362 ? 21.024 3.774 -7.853 1.00 52.62 362 GLN A C 1
ATOM 2909 O O . GLN A 1 362 ? 20.872 4.223 -8.988 1.00 52.62 362 GLN A O 1
ATOM 2914 N N . PHE A 1 363 ? 21.589 4.490 -6.880 1.00 54.00 363 PHE A N 1
ATOM 2915 C CA . PHE A 1 363 ? 22.229 5.765 -7.182 1.00 54.00 363 PHE A CA 1
ATOM 2916 C C . PHE A 1 363 ? 23.634 5.497 -7.713 1.00 54.00 363 PHE A C 1
ATOM 2918 O O . PHE A 1 363 ? 24.582 5.333 -6.947 1.00 54.00 363 PHE A O 1
ATOM 2925 N N . PHE A 1 364 ? 23.757 5.407 -9.038 1.00 49.62 364 PHE A N 1
ATOM 2926 C CA . PHE A 1 364 ? 24.986 4.980 -9.718 1.00 49.62 364 PHE A CA 1
ATOM 2927 C C . PHE A 1 364 ? 26.232 5.798 -9.338 1.00 49.62 364 PHE A C 1
ATOM 2929 O O . PHE A 1 364 ? 27.326 5.242 -9.323 1.00 49.62 364 PHE A O 1
ATOM 2936 N N . ILE A 1 365 ? 26.060 7.071 -8.958 1.00 57.03 365 ILE A N 1
ATOM 2937 C CA . ILE A 1 365 ? 27.144 7.968 -8.527 1.00 57.03 365 ILE A CA 1
ATOM 2938 C C . ILE A 1 365 ? 27.793 7.490 -7.215 1.00 57.03 365 ILE A C 1
ATOM 2940 O O . ILE A 1 365 ? 29.015 7.448 -7.122 1.00 57.03 365 ILE A O 1
ATOM 2944 N N . THR A 1 366 ? 27.004 7.093 -6.208 1.00 55.00 366 THR A N 1
ATOM 2945 C CA . THR A 1 366 ? 27.527 6.658 -4.892 1.00 55.00 366 THR A CA 1
ATOM 2946 C C . THR A 1 366 ? 27.484 5.144 -4.677 1.00 55.00 366 THR A C 1
ATOM 2948 O O . THR A 1 366 ? 27.927 4.658 -3.641 1.00 55.00 366 THR A O 1
ATOM 2951 N N . LYS A 1 367 ? 26.927 4.385 -5.632 1.00 63.62 367 LYS A N 1
ATOM 2952 C CA . LYS A 1 367 ? 26.642 2.939 -5.536 1.00 63.62 367 LYS A CA 1
ATOM 2953 C C . LYS A 1 367 ? 25.731 2.553 -4.355 1.00 63.62 367 LYS A C 1
ATOM 2955 O O . LYS A 1 367 ? 25.646 1.378 -3.998 1.00 63.62 367 LYS A O 1
ATOM 2960 N N . ILE A 1 368 ? 25.002 3.512 -3.778 1.00 63.97 368 ILE A N 1
ATOM 2961 C CA . ILE A 1 368 ? 24.062 3.263 -2.680 1.00 63.97 368 ILE A CA 1
ATOM 2962 C C . ILE A 1 368 ? 22.751 2.692 -3.233 1.00 63.97 368 ILE A C 1
ATOM 2964 O O . ILE A 1 368 ? 22.119 3.261 -4.127 1.00 63.97 368 ILE A O 1
ATOM 2968 N N . ALA A 1 369 ? 22.334 1.564 -2.659 1.00 64.69 369 ALA A N 1
ATOM 2969 C CA . ALA A 1 369 ? 21.045 0.935 -2.904 1.00 64.69 369 ALA A CA 1
ATOM 2970 C C . ALA A 1 369 ? 19.967 1.567 -2.014 1.00 64.69 369 ALA A C 1
ATOM 2972 O O . ALA A 1 369 ? 19.948 1.351 -0.803 1.00 64.69 369 ALA A O 1
ATOM 2973 N N . ARG A 1 370 ? 19.055 2.329 -2.615 1.00 68.88 370 ARG A N 1
ATOM 2974 C CA . ARG A 1 370 ? 17.991 3.043 -1.907 1.00 68.88 370 ARG A CA 1
ATOM 2975 C C . ARG A 1 370 ? 16.793 2.133 -1.665 1.00 68.88 370 ARG A C 1
ATOM 2977 O O . ARG A 1 370 ? 16.340 1.423 -2.565 1.00 68.88 370 ARG A O 1
ATOM 2984 N N . LYS A 1 371 ? 16.294 2.179 -0.428 1.00 71.19 371 LYS A N 1
ATOM 2985 C CA . LYS A 1 371 ? 15.086 1.483 0.038 1.00 71.19 371 LYS A CA 1
ATOM 2986 C C . LYS A 1 371 ? 14.025 2.427 0.605 1.00 71.19 371 LYS A C 1
ATOM 2988 O O . LYS A 1 371 ? 12.962 1.948 0.969 1.00 71.19 371 LYS A O 1
ATOM 2993 N N . SER A 1 372 ? 14.281 3.730 0.668 1.00 75.88 372 SER A N 1
ATOM 2994 C CA . SER A 1 372 ? 13.353 4.725 1.207 1.00 75.88 372 SER A CA 1
ATOM 2995 C C . SER A 1 372 ? 13.063 5.847 0.212 1.00 75.88 372 SER A C 1
ATOM 2997 O O . SER A 1 372 ? 13.915 6.193 -0.608 1.00 75.88 372 SER A O 1
ATOM 2999 N N . ARG A 1 373 ? 11.868 6.430 0.323 1.00 80.00 373 ARG A N 1
ATOM 3000 C CA . ARG A 1 373 ? 11.563 7.802 -0.106 1.00 80.00 373 ARG A CA 1
ATOM 3001 C C . ARG A 1 373 ? 11.308 8.643 1.134 1.00 80.00 373 ARG A C 1
ATOM 3003 O O . ARG A 1 373 ? 10.783 8.119 2.110 1.00 80.00 373 ARG A O 1
ATOM 3010 N N . GLN A 1 374 ? 11.669 9.912 1.094 1.00 86.69 374 GLN A N 1
ATOM 3011 C CA . GLN A 1 374 ? 11.462 10.844 2.192 1.00 86.69 374 GLN A CA 1
ATOM 3012 C C . GLN A 1 374 ? 10.325 11.789 1.819 1.00 86.69 374 GLN A C 1
ATOM 3014 O O . GLN A 1 374 ? 10.148 12.103 0.643 1.00 86.69 374 GLN A O 1
ATOM 3019 N N . ILE A 1 375 ? 9.581 12.256 2.811 1.00 90.25 375 ILE A N 1
ATOM 3020 C CA . ILE A 1 375 ? 8.677 13.400 2.703 1.00 90.25 375 ILE A CA 1
ATOM 3021 C C . ILE A 1 375 ? 9.131 14.370 3.780 1.00 90.25 375 ILE A C 1
ATOM 3023 O O . ILE A 1 375 ? 9.227 13.988 4.942 1.00 90.25 375 ILE A O 1
ATOM 3027 N N . PHE A 1 376 ? 9.440 15.603 3.418 1.00 92.50 376 PHE A N 1
ATOM 3028 C CA . PHE A 1 376 ? 9.782 16.627 4.396 1.00 92.50 376 PHE A CA 1
ATOM 3029 C C . PHE A 1 376 ? 8.541 17.454 4.728 1.00 92.50 376 PHE A C 1
ATOM 3031 O O . PHE A 1 376 ? 7.699 17.682 3.857 1.00 92.50 376 PHE A O 1
ATOM 3038 N N . VAL A 1 377 ? 8.431 17.875 5.988 1.00 92.69 377 VAL A N 1
ATOM 3039 C CA . VAL A 1 377 ? 7.287 18.617 6.527 1.00 92.69 377 VAL A CA 1
ATOM 3040 C C . VAL A 1 377 ? 7.763 19.949 7.100 1.00 92.69 377 VAL A C 1
ATOM 3042 O O . VAL A 1 377 ? 8.737 20.000 7.857 1.00 92.69 377 VAL A O 1
ATOM 3045 N N . TRP A 1 378 ? 7.046 21.016 6.765 1.00 94.56 378 TRP A N 1
ATOM 3046 C CA . TRP A 1 378 ? 7.223 22.374 7.267 1.00 94.56 378 TRP A CA 1
ATOM 3047 C C . TRP A 1 378 ? 5.882 22.959 7.726 1.00 94.56 378 TRP A C 1
ATOM 3049 O O . TRP A 1 378 ? 4.816 22.452 7.376 1.00 94.56 378 TRP A O 1
ATOM 3059 N N . SER A 1 379 ? 5.939 24.063 8.465 1.00 93.25 379 SER A N 1
ATOM 3060 C CA . SER A 1 379 ? 4.783 24.886 8.825 1.00 93.25 379 SER A CA 1
ATOM 3061 C C . SER A 1 379 ? 5.033 26.362 8.530 1.00 93.25 379 SER A C 1
ATOM 3063 O O . SER A 1 379 ? 6.181 26.807 8.482 1.00 93.25 379 SER A O 1
ATOM 3065 N N . LYS A 1 380 ? 3.953 27.137 8.407 1.00 89.12 380 LYS A N 1
ATOM 3066 C CA . LYS A 1 380 ? 4.013 28.597 8.255 1.00 89.12 380 LYS A CA 1
ATOM 3067 C C . LYS A 1 380 ? 4.417 29.306 9.551 1.00 89.12 380 LYS A C 1
ATOM 3069 O O . LYS A 1 380 ? 5.343 30.105 9.549 1.00 89.12 380 LYS A O 1
ATOM 3074 N N . SER A 1 381 ? 3.777 28.966 10.671 1.00 84.62 381 SER A N 1
ATOM 3075 C CA . SER A 1 381 ? 4.068 29.563 11.982 1.00 84.62 381 SER A CA 1
ATOM 3076 C C . SER A 1 381 ? 5.182 28.814 12.738 1.00 84.62 381 SER A C 1
ATOM 3078 O O . SER A 1 381 ? 5.230 27.577 12.673 1.00 84.62 381 SER A O 1
ATOM 3080 N N . PRO A 1 382 ? 6.050 29.495 13.519 1.00 81.56 382 PRO A N 1
ATOM 3081 C CA . PRO A 1 382 ? 6.981 28.853 14.451 1.00 81.56 382 PRO A CA 1
ATOM 3082 C C . PRO A 1 382 ? 6.264 28.220 15.657 1.00 81.56 382 PRO A C 1
ATOM 3084 O O . PRO A 1 382 ? 6.781 27.256 16.225 1.00 81.56 382 PRO A O 1
ATOM 3087 N N . GLY A 1 383 ? 5.055 28.682 15.993 1.00 76.88 383 GLY A N 1
ATOM 3088 C CA . GLY A 1 383 ? 4.200 28.127 17.049 1.00 76.88 383 GLY A CA 1
ATOM 3089 C C . GLY A 1 383 ? 3.294 26.972 16.607 1.00 76.88 383 GLY A C 1
ATOM 3090 O O . GLY A 1 383 ? 2.416 26.583 17.368 1.00 76.88 383 GLY A O 1
ATOM 3091 N N . TRP A 1 384 ? 3.475 26.447 15.388 1.00 81.19 384 TRP A N 1
ATOM 3092 C CA . TRP A 1 384 ? 2.640 25.386 14.816 1.00 81.19 384 TRP A CA 1
ATOM 3093 C C . TRP A 1 384 ? 2.517 24.164 15.732 1.00 81.19 384 TRP A C 1
ATOM 3095 O O . TRP A 1 384 ? 3.500 23.472 16.016 1.00 81.19 384 TRP A O 1
ATOM 3105 N N . THR A 1 385 ? 1.283 23.885 16.140 1.00 69.00 385 THR A N 1
ATOM 3106 C CA . THR A 1 385 ? 0.868 22.665 16.826 1.00 69.00 385 THR A CA 1
ATOM 3107 C C . THR A 1 385 ? -0.227 22.011 15.998 1.00 69.00 385 THR A C 1
ATOM 3109 O O . THR A 1 385 ? -1.226 22.633 15.647 1.00 69.00 385 THR A O 1
ATOM 3112 N N . PHE A 1 386 ? -0.030 20.742 15.656 1.00 66.06 386 PHE A N 1
ATOM 3113 C CA . PHE A 1 386 ? -0.935 20.025 14.771 1.00 66.06 386 PHE A CA 1
ATOM 3114 C C . PHE A 1 386 ? -1.253 18.655 15.349 1.00 66.06 386 PHE A C 1
ATOM 3116 O O . PHE A 1 386 ? -0.496 17.696 15.184 1.00 66.06 386 PHE A O 1
ATOM 3123 N N . ASP A 1 387 ? -2.399 18.575 16.023 1.00 64.38 387 ASP A N 1
ATOM 3124 C CA . ASP A 1 387 ? -3.106 17.311 16.150 1.00 64.38 387 ASP A CA 1
ATOM 3125 C C . ASP A 1 387 ? -4.194 17.248 15.060 1.00 64.38 387 ASP A C 1
ATOM 3127 O O . ASP A 1 387 ? -5.060 18.134 15.004 1.00 64.38 387 ASP A O 1
ATOM 3131 N N . PRO A 1 388 ? -4.139 16.262 14.146 1.00 54.72 388 PRO A N 1
ATOM 3132 C CA . PRO A 1 388 ? -5.139 16.119 13.100 1.00 54.72 388 PRO A CA 1
ATOM 3133 C C . PRO A 1 388 ? -6.464 15.511 13.575 1.00 54.72 388 PRO A C 1
ATOM 3135 O O . PRO A 1 388 ? -7.453 15.698 12.882 1.00 54.72 388 PRO A O 1
ATOM 3138 N N . ASN A 1 389 ? -6.509 14.692 14.634 1.00 49.81 389 ASN A N 1
ATOM 3139 C CA . ASN A 1 389 ? -7.660 13.788 14.856 1.00 49.81 389 ASN A CA 1
ATOM 3140 C C . ASN A 1 389 ? -7.728 13.188 16.286 1.00 49.81 389 ASN A C 1
ATOM 3142 O O . ASN A 1 389 ? -8.177 12.057 16.451 1.00 49.81 389 ASN A O 1
ATOM 3146 N N . ASP A 1 390 ? -7.242 13.904 17.303 1.00 49.03 390 ASP A N 1
ATOM 3147 C CA . ASP A 1 390 ? -7.029 13.388 18.674 1.00 49.03 390 ASP A CA 1
ATOM 3148 C C . ASP A 1 390 ? -6.098 12.172 18.712 1.00 49.03 390 ASP A C 1
ATOM 3150 O O . ASP A 1 390 ? -6.293 11.130 19.348 1.00 49.03 390 ASP A O 1
ATOM 3154 N N . LEU A 1 391 ? -5.051 12.314 17.916 1.00 46.00 391 LEU A N 1
ATOM 3155 C CA . LEU A 1 391 ? -4.148 11.241 17.639 1.00 46.00 391 LEU A CA 1
ATOM 3156 C C . LEU A 1 391 ? -2.942 11.332 18.603 1.00 46.00 391 LEU A C 1
ATOM 3158 O O . LEU A 1 391 ? -2.796 10.416 19.399 1.00 46.00 391 LEU A O 1
ATOM 3162 N N . GLY A 1 392 ? -2.051 12.333 18.566 1.00 48.25 392 GLY A N 1
ATOM 3163 C CA . GLY A 1 392 ? -0.767 12.304 19.319 1.00 48.25 392 GLY A CA 1
ATOM 3164 C C . GLY A 1 392 ? 0.505 11.948 18.507 1.00 48.25 392 GLY A C 1
ATOM 3165 O O . GLY A 1 392 ? 0.915 12.735 17.656 1.00 48.25 392 GLY A O 1
ATOM 3166 N N . PHE A 1 393 ? 1.164 10.790 18.735 1.00 48.91 393 PHE A N 1
ATOM 3167 C CA . PHE A 1 393 ? 2.477 10.435 18.121 1.00 48.91 393 PHE A CA 1
ATOM 3168 C C . PHE A 1 393 ? 2.441 9.338 17.041 1.00 48.91 393 PHE A C 1
ATOM 3170 O O . PHE A 1 393 ? 1.887 8.268 17.251 1.00 48.91 393 PHE A O 1
ATOM 3177 N N . THR A 1 394 ? 2.998 9.583 15.846 1.00 54.69 394 THR A N 1
ATOM 3178 C CA . THR A 1 394 ? 3.082 8.587 14.746 1.00 54.69 394 THR A CA 1
ATOM 3179 C C . THR A 1 394 ? 4.537 8.220 14.531 1.00 54.69 394 THR A C 1
ATOM 3181 O O . THR A 1 394 ? 5.406 9.060 14.751 1.00 54.69 394 THR A O 1
ATOM 3184 N N . THR A 1 395 ? 4.798 7.006 14.049 1.00 63.78 395 THR A N 1
ATOM 3185 C CA . THR A 1 395 ? 6.091 6.715 13.434 1.00 63.78 395 THR A CA 1
ATOM 3186 C C . THR A 1 395 ? 6.298 7.654 12.249 1.00 63.78 395 THR A C 1
ATOM 3188 O O . THR A 1 395 ? 5.374 7.908 11.472 1.00 63.78 395 THR A O 1
ATOM 3191 N N . ASP A 1 396 ? 7.522 8.147 12.110 1.00 76.25 396 ASP A N 1
ATOM 3192 C CA . ASP A 1 396 ? 8.021 8.807 10.908 1.00 76.25 396 ASP A CA 1
ATOM 3193 C C . ASP A 1 396 ? 8.180 7.814 9.746 1.00 76.25 396 ASP A C 1
ATOM 3195 O O . ASP A 1 396 ? 8.328 8.224 8.604 1.00 76.25 396 ASP A O 1
ATOM 3199 N N . VAL A 1 397 ? 8.095 6.506 10.002 1.00 80.50 397 VAL A N 1
ATOM 3200 C CA . VAL A 1 397 ? 8.238 5.444 9.000 1.00 80.50 397 VAL A CA 1
ATOM 3201 C C . VAL A 1 397 ? 6.894 4.803 8.626 1.00 80.50 397 VAL A C 1
ATOM 3203 O O . VAL A 1 397 ? 6.150 4.354 9.499 1.00 80.50 397 VAL A O 1
ATOM 3206 N N . TYR A 1 398 ? 6.648 4.659 7.320 1.00 78.12 398 TYR A N 1
ATOM 3207 C CA . TYR A 1 398 ? 5.608 3.819 6.716 1.00 78.12 398 TYR A CA 1
ATOM 3208 C C . TYR A 1 398 ? 6.254 2.695 5.896 1.00 78.12 398 TYR A C 1
ATOM 3210 O O . TYR A 1 398 ? 7.146 2.931 5.082 1.00 78.12 398 TYR A O 1
ATOM 3218 N N . THR A 1 399 ? 5.812 1.453 6.093 1.00 69.81 399 THR A N 1
ATOM 3219 C CA . THR A 1 399 ? 6.419 0.261 5.470 1.00 69.81 399 THR A CA 1
ATOM 3220 C C . THR A 1 399 ? 5.641 -0.303 4.282 1.00 69.81 399 THR A C 1
ATOM 3222 O O . THR A 1 399 ? 6.156 -1.196 3.611 1.00 69.81 399 THR A O 1
ATOM 3225 N N . GLY A 1 400 ? 4.448 0.208 3.969 1.00 63.91 400 GLY A N 1
ATOM 3226 C CA . GLY A 1 400 ? 3.620 -0.300 2.871 1.00 63.91 400 GLY A CA 1
ATOM 3227 C C . GLY A 1 400 ? 2.813 -1.554 3.213 1.00 63.91 400 GLY A C 1
ATOM 3228 O O . GLY A 1 400 ? 3.295 -2.454 3.898 1.00 63.91 400 GLY A O 1
ATOM 3229 N N . ASP A 1 401 ? 1.605 -1.642 2.661 1.00 53.78 401 ASP A N 1
ATOM 3230 C CA . ASP A 1 401 ? 0.781 -2.852 2.704 1.00 53.78 401 ASP A CA 1
ATOM 3231 C C . ASP A 1 401 ? 1.252 -3.875 1.638 1.00 53.78 401 ASP A C 1
ATOM 3233 O O . ASP A 1 401 ? 1.414 -3.513 0.461 1.00 53.78 401 ASP A O 1
ATOM 3237 N N . PRO A 1 402 ? 1.523 -5.144 2.000 1.00 42.91 402 PRO A N 1
ATOM 3238 C CA . PRO A 1 402 ? 1.712 -6.225 1.035 1.00 42.91 402 PRO A CA 1
ATOM 3239 C C . PRO A 1 402 ? 0.475 -6.490 0.160 1.00 42.91 402 PRO A C 1
ATOM 3241 O O . PRO A 1 402 ? 0.635 -6.769 -1.029 1.00 42.91 402 PRO A O 1
ATOM 3244 N N . ALA A 1 403 ? -0.740 -6.358 0.703 1.00 40.44 403 ALA A N 1
ATOM 3245 C CA . ALA A 1 403 ? -1.980 -6.774 0.046 1.00 40.44 403 ALA A CA 1
ATOM 3246 C C . ALA A 1 403 ? -2.337 -5.908 -1.179 1.00 40.44 403 ALA A C 1
ATOM 3248 O O . ALA A 1 403 ? -2.773 -6.442 -2.202 1.00 40.44 403 ALA A O 1
ATOM 3249 N N . GLU A 1 404 ? -2.044 -4.596 -1.148 1.00 42.84 404 GLU A N 1
ATOM 3250 C CA . GLU A 1 404 ? -2.195 -3.706 -2.320 1.00 42.84 404 GLU A CA 1
ATOM 3251 C C . GLU A 1 404 ? -1.397 -4.182 -3.549 1.00 42.84 404 GLU A C 1
ATOM 3253 O O . GLU A 1 404 ? -1.745 -3.831 -4.677 1.00 42.84 404 GLU A O 1
ATOM 3258 N N . LYS A 1 405 ? -0.336 -4.981 -3.360 1.00 39.31 405 LYS A N 1
ATOM 3259 C CA . LYS A 1 405 ? 0.484 -5.528 -4.456 1.00 39.31 405 LYS A CA 1
ATOM 3260 C C . LYS A 1 405 ? -0.021 -6.877 -4.966 1.00 39.31 405 LYS A C 1
ATOM 3262 O O . LYS A 1 405 ? 0.276 -7.230 -6.103 1.00 39.31 405 LYS A O 1
ATOM 3267 N N . GLU A 1 406 ? -0.749 -7.635 -4.148 1.00 37.69 406 GLU A N 1
ATOM 3268 C CA . GLU A 1 406 ? -1.260 -8.962 -4.519 1.00 37.69 406 GLU A CA 1
ATOM 3269 C C . GLU A 1 406 ? -2.595 -8.886 -5.268 1.00 37.69 406 GLU A C 1
ATOM 3271 O O . GLU A 1 406 ? -2.816 -9.670 -6.203 1.00 37.69 406 GLU A O 1
ATOM 3276 N N . ALA A 1 407 ? -3.434 -7.901 -4.912 1.00 40.25 407 ALA A N 1
ATOM 3277 C CA . ALA A 1 407 ? -4.745 -7.664 -5.516 1.00 40.25 407 ALA A CA 1
ATOM 3278 C C . ALA A 1 407 ? -4.670 -7.641 -7.055 1.00 40.25 407 ALA A C 1
ATOM 3280 O O . ALA A 1 407 ? -5.275 -8.486 -7.714 1.00 40.25 407 ALA A O 1
ATOM 3281 N N . HIS A 1 408 ? -3.844 -6.756 -7.632 1.00 41.12 408 HIS A N 1
ATOM 3282 C CA . HIS A 1 408 ? -3.521 -6.758 -9.063 1.00 41.12 408 HIS A CA 1
ATOM 3283 C C . HIS A 1 408 ? -2.117 -6.201 -9.331 1.00 41.12 408 HIS A C 1
ATOM 3285 O O . HIS A 1 408 ? -1.782 -5.116 -8.861 1.00 41.12 408 HIS A O 1
ATOM 3291 N N . ASP A 1 409 ? -1.350 -6.858 -10.211 1.00 33.72 409 ASP A N 1
ATOM 3292 C CA . ASP A 1 409 ? 0.008 -6.443 -10.616 1.00 33.72 409 ASP A CA 1
ATOM 3293 C C . ASP A 1 409 ? 0.096 -5.028 -11.243 1.00 33.72 409 ASP A C 1
ATOM 3295 O O . ASP A 1 409 ? 1.199 -4.522 -11.462 1.00 33.72 409 ASP A O 1
ATOM 3299 N N . TRP A 1 410 ? -1.042 -4.405 -11.592 1.00 39.12 410 TRP A N 1
ATOM 3300 C CA . TRP A 1 410 ? -1.132 -3.102 -12.280 1.00 39.12 410 TRP A CA 1
ATOM 3301 C C . TRP A 1 410 ? -1.933 -2.052 -11.491 1.00 39.12 410 TRP A C 1
ATOM 3303 O O . TRP A 1 410 ? -2.190 -0.961 -12.013 1.00 39.12 410 TRP A O 1
ATOM 3313 N N . ALA A 1 411 ? -2.357 -2.357 -10.260 1.00 38.56 411 ALA A N 1
ATOM 3314 C CA . ALA A 1 411 ? -2.919 -1.344 -9.373 1.00 38.56 411 ALA A CA 1
ATOM 3315 C C . ALA A 1 411 ? -1.825 -0.322 -9.023 1.00 38.56 411 ALA A C 1
ATOM 3317 O O . ALA A 1 411 ? -0.687 -0.690 -8.726 1.00 38.56 411 ALA A O 1
ATOM 3318 N N . GLN A 1 412 ? -2.140 0.975 -9.076 1.00 47.16 412 GLN A N 1
ATOM 3319 C CA . GLN A 1 412 ? -1.225 1.965 -8.510 1.00 47.16 412 GLN A CA 1
ATOM 3320 C C . GLN A 1 412 ? -1.341 1.914 -6.982 1.00 47.16 412 GLN A C 1
ATOM 3322 O O . GLN A 1 412 ? -2.464 1.980 -6.487 1.00 47.16 412 GLN A O 1
ATOM 3327 N N . PRO A 1 413 ? -0.226 1.821 -6.235 1.00 59.34 413 PRO A N 1
ATOM 3328 C CA . PRO A 1 413 ? -0.271 1.850 -4.780 1.00 59.34 413 PRO A CA 1
ATOM 3329 C C . PRO A 1 413 ? -0.658 3.260 -4.324 1.00 59.34 413 PRO A C 1
ATOM 3331 O O . PRO A 1 413 ? 0.098 4.210 -4.526 1.00 59.34 413 PRO A O 1
ATOM 3334 N N . VAL A 1 414 ? -1.849 3.394 -3.738 1.00 70.94 414 VAL A N 1
ATOM 3335 C CA . VAL A 1 414 ? -2.357 4.666 -3.186 1.00 70.94 414 VAL A CA 1
ATOM 3336 C C . VAL A 1 414 ? -2.303 4.654 -1.652 1.00 70.94 414 VAL A C 1
ATOM 3338 O O . VAL A 1 414 ? -2.368 5.716 -1.035 1.00 70.94 414 VAL A O 1
ATOM 3341 N N . GLY A 1 415 ? -2.109 3.484 -1.021 1.00 71.94 415 GLY A N 1
ATOM 3342 C CA . GLY A 1 415 ? -2.062 3.326 0.436 1.00 71.94 415 GLY A CA 1
ATOM 3343 C C . GLY A 1 415 ? -1.022 4.210 1.133 1.00 71.94 415 GLY A C 1
ATOM 3344 O O . GLY A 1 415 ? -1.247 4.657 2.250 1.00 71.94 415 GLY A O 1
ATOM 3345 N N . GLU A 1 416 ? 0.084 4.537 0.456 1.00 79.06 416 GLU A N 1
ATOM 3346 C CA . GLU A 1 416 ? 1.108 5.470 0.948 1.00 79.06 416 GLU A CA 1
ATOM 3347 C C . GLU A 1 416 ? 0.567 6.897 1.134 1.00 79.06 416 GLU A C 1
ATOM 3349 O O . GLU A 1 416 ? 0.683 7.475 2.214 1.00 79.06 416 GLU A O 1
ATOM 3354 N N . SER A 1 417 ? -0.064 7.462 0.101 1.00 84.62 417 SER A N 1
ATOM 3355 C CA . SER A 1 417 ? -0.651 8.804 0.174 1.00 84.62 417 SER A CA 1
ATOM 3356 C C . SER A 1 417 ? -1.857 8.827 1.117 1.00 84.62 417 SER A C 1
ATOM 3358 O O . SER A 1 417 ? -2.005 9.766 1.889 1.00 84.62 417 SER A O 1
ATOM 3360 N N . VAL A 1 418 ? -2.671 7.765 1.128 1.00 82.44 418 VAL A N 1
ATOM 3361 C CA . VAL A 1 418 ? -3.777 7.573 2.085 1.00 82.44 418 VAL A CA 1
ATOM 3362 C C . VAL A 1 418 ? -3.268 7.595 3.535 1.00 82.44 418 VAL A C 1
ATOM 3364 O O . VAL A 1 418 ? -3.809 8.325 4.364 1.00 82.44 418 VAL A O 1
ATOM 3367 N N . HIS A 1 419 ? -2.195 6.859 3.843 1.00 81.19 419 HIS A N 1
ATOM 3368 C CA . HIS A 1 419 ? -1.626 6.769 5.191 1.00 81.19 419 HIS A CA 1
ATOM 3369 C C . HIS A 1 419 ? -1.174 8.127 5.747 1.00 81.19 419 HIS A C 1
ATOM 3371 O O . HIS A 1 419 ? -1.444 8.425 6.917 1.00 81.19 419 HIS A O 1
ATOM 3377 N N . TRP A 1 420 ? -0.496 8.936 4.925 1.00 85.69 420 TRP A N 1
ATOM 3378 C CA . TRP A 1 420 ? 0.035 10.235 5.342 1.00 85.69 420 TRP A CA 1
ATOM 3379 C C . TRP A 1 420 ? -0.989 11.357 5.308 1.00 85.69 420 TRP A C 1
ATOM 3381 O O . TRP A 1 420 ? -1.020 12.146 6.246 1.00 85.69 420 TRP A O 1
ATOM 3391 N N . LEU A 1 421 ? -1.869 11.413 4.305 1.00 88.44 421 LEU A N 1
ATOM 3392 C CA . LEU A 1 421 ? -2.928 12.423 4.270 1.00 88.44 421 LEU A CA 1
ATOM 3393 C C . LEU A 1 421 ? -3.852 12.288 5.492 1.00 88.44 421 LEU A C 1
ATOM 3395 O O . LEU A 1 421 ? -4.163 13.297 6.117 1.00 88.44 421 LEU A O 1
ATOM 3399 N N . ALA A 1 422 ? -4.170 11.066 5.942 1.00 82.88 422 ALA A N 1
ATOM 3400 C CA . ALA A 1 422 ? -4.895 10.832 7.201 1.00 82.88 422 ALA A CA 1
ATOM 3401 C C . ALA A 1 422 ? -4.182 11.374 8.462 1.00 82.88 422 ALA A C 1
ATOM 3403 O O . ALA A 1 422 ? -4.825 11.642 9.476 1.00 82.88 422 ALA A O 1
ATOM 3404 N N . ARG A 1 423 ? -2.849 11.507 8.413 1.00 81.62 423 ARG A N 1
ATOM 3405 C CA . ARG A 1 423 ? -1.975 11.953 9.518 1.00 81.62 423 ARG A CA 1
ATOM 3406 C C . ARG A 1 423 ? -1.556 13.418 9.419 1.00 81.62 423 ARG A C 1
ATOM 3408 O O . ARG A 1 423 ? -1.000 13.939 10.379 1.00 81.62 423 ARG A O 1
ATOM 3415 N N . LEU A 1 424 ? -1.808 14.058 8.280 1.00 86.56 424 LEU A N 1
ATOM 3416 C CA . LEU A 1 424 ? -1.453 15.447 7.979 1.00 86.56 424 LEU A CA 1
ATOM 3417 C C . LEU A 1 424 ? -2.682 16.309 7.640 1.00 86.56 424 LEU A C 1
ATOM 3419 O O . LEU A 1 424 ? -2.519 17.454 7.240 1.00 86.56 424 LEU A O 1
ATOM 3423 N N . SER A 1 425 ? -3.903 15.781 7.807 1.00 89.19 425 SER A N 1
ATOM 3424 C CA . SER A 1 425 ? -5.155 16.534 7.637 1.00 89.19 425 SER A CA 1
ATOM 3425 C C . SER A 1 425 ? -6.318 15.979 8.478 1.00 89.19 425 SER A C 1
ATOM 3427 O O . SER A 1 425 ? -6.430 14.766 8.703 1.00 89.19 425 SER A O 1
ATOM 3429 N N . ARG A 1 426 ? -7.215 16.867 8.905 1.00 85.88 426 ARG A N 1
ATOM 3430 C CA . ARG A 1 426 ? -8.497 16.603 9.582 1.00 85.88 426 ARG A CA 1
ATOM 3431 C C . ARG A 1 426 ? -9.614 16.272 8.576 1.00 85.88 426 ARG A C 1
ATOM 3433 O O . ARG A 1 426 ? -9.480 16.576 7.393 1.00 85.88 426 ARG A O 1
ATOM 3440 N N . PRO A 1 427 ? -10.733 15.666 9.008 1.00 86.50 427 PRO A N 1
ATOM 3441 C CA . PRO A 1 427 ? -12.011 15.736 8.299 1.00 86.50 427 PRO A CA 1
ATOM 3442 C C . PRO A 1 427 ? -12.341 17.174 7.885 1.00 86.50 427 PRO A C 1
ATOM 3444 O O . PRO A 1 427 ? -12.127 18.101 8.661 1.00 86.50 427 PRO A O 1
ATOM 3447 N N . GLY A 1 428 ? -12.854 17.362 6.672 1.00 88.62 428 GLY A N 1
ATOM 3448 C CA . GLY A 1 428 ? -13.190 18.687 6.134 1.00 88.62 428 GLY A CA 1
ATOM 3449 C C . GLY A 1 428 ? -12.017 19.546 5.634 1.00 88.62 428 GLY A C 1
ATOM 3450 O O . GLY A 1 428 ? -12.274 20.523 4.933 1.00 88.62 428 GLY A O 1
ATOM 3451 N N . ASP A 1 429 ? -10.759 19.192 5.928 1.00 93.00 429 ASP A N 1
ATOM 3452 C CA . ASP A 1 429 ? -9.590 19.982 5.509 1.00 93.00 429 ASP A CA 1
ATOM 3453 C C . ASP A 1 429 ? -9.481 20.118 3.982 1.00 93.00 429 ASP A C 1
ATOM 3455 O O . ASP A 1 429 ? -9.741 19.176 3.223 1.00 93.00 429 ASP A O 1
ATOM 3459 N N . LEU A 1 430 ? -8.999 21.283 3.545 1.00 97.06 430 LEU A N 1
ATOM 3460 C CA . LEU A 1 430 ? -8.602 21.557 2.172 1.00 97.06 430 LEU A CA 1
ATOM 3461 C C . LEU A 1 430 ? -7.123 21.216 1.950 1.00 97.06 430 LEU A C 1
ATOM 3463 O O . LEU A 1 430 ? -6.221 21.825 2.533 1.00 97.06 430 LEU A O 1
ATOM 3467 N N . ILE A 1 431 ? -6.890 20.276 1.038 1.00 97.56 431 ILE A N 1
ATOM 3468 C CA . ILE A 1 431 ? -5.575 19.786 0.630 1.00 97.56 431 ILE A CA 1
ATOM 3469 C C . ILE A 1 431 ? -5.256 20.302 -0.778 1.00 97.56 431 ILE A C 1
ATOM 3471 O O . ILE A 1 431 ? -6.062 20.146 -1.698 1.00 97.56 431 ILE A O 1
ATOM 3475 N N . VAL A 1 432 ? -4.071 20.883 -0.968 1.00 98.06 432 VAL A N 1
ATOM 3476 C CA . VAL A 1 432 ? -3.607 21.411 -2.259 1.00 98.06 432 VAL A CA 1
ATOM 3477 C C . VAL A 1 432 ? -2.369 20.677 -2.767 1.00 98.06 432 VAL A C 1
ATOM 3479 O O . VAL A 1 432 ? -1.396 20.513 -2.040 1.00 98.06 432 VAL A O 1
ATOM 3482 N N . ASP A 1 433 ? -2.379 20.300 -4.044 1.00 96.75 433 ASP A N 1
ATOM 3483 C CA . ASP A 1 433 ? -1.261 19.664 -4.744 1.00 96.75 433 ASP A CA 1
ATOM 3484 C C . ASP A 1 433 ? -0.786 20.531 -5.923 1.00 96.75 433 ASP A C 1
ATOM 3486 O O . ASP A 1 433 ? -1.443 20.643 -6.962 1.00 96.75 433 ASP A O 1
ATOM 3490 N N . LEU A 1 434 ? 0.366 21.183 -5.754 1.00 95.94 434 LEU A N 1
ATOM 3491 C CA . LEU A 1 434 ? 0.919 22.112 -6.744 1.00 95.94 434 LEU A CA 1
ATOM 3492 C C . LEU A 1 434 ? 1.418 21.394 -8.010 1.00 95.94 434 LEU A C 1
ATOM 3494 O O . LEU A 1 434 ? 1.529 22.015 -9.067 1.00 95.94 434 LEU A O 1
ATOM 3498 N N . CYS A 1 435 ? 1.730 20.101 -7.931 1.00 92.88 435 CYS A N 1
ATOM 3499 C CA . CYS A 1 435 ? 2.272 19.303 -9.031 1.00 92.88 435 CYS A CA 1
ATOM 3500 C C . CYS A 1 435 ? 1.590 17.929 -9.045 1.00 92.88 435 CYS A C 1
ATOM 3502 O O . CYS A 1 435 ? 2.218 16.893 -8.833 1.00 92.88 435 CYS A O 1
ATOM 3504 N N . ALA A 1 436 ? 0.284 17.935 -9.324 1.00 90.06 436 ALA A N 1
ATOM 3505 C CA . ALA A 1 436 ? -0.602 16.793 -9.116 1.00 90.06 436 ALA A CA 1
ATOM 3506 C C . ALA A 1 436 ? -0.240 15.531 -9.914 1.00 90.06 436 ALA A C 1
ATOM 3508 O O . ALA A 1 436 ? -0.699 14.429 -9.576 1.00 90.06 436 ALA A O 1
ATOM 3509 N N . GLY A 1 437 ? 0.537 15.659 -10.995 1.00 88.81 437 GLY A N 1
ATOM 3510 C CA . GLY A 1 437 ? 0.948 14.534 -11.820 1.00 88.81 437 GLY A CA 1
ATOM 3511 C C . GLY A 1 437 ? -0.274 13.758 -12.297 1.00 88.81 437 GLY A C 1
ATOM 3512 O O . GLY A 1 437 ? -1.249 14.314 -12.792 1.00 88.81 437 GLY A O 1
ATOM 3513 N N . THR A 1 438 ? -0.285 12.439 -12.077 1.00 86.19 438 THR A N 1
ATOM 3514 C CA . THR A 1 438 ? -1.450 11.610 -12.430 1.00 86.19 438 THR A CA 1
ATOM 3515 C C . THR A 1 438 ? -2.580 11.601 -11.386 1.00 86.19 438 THR A C 1
ATOM 3517 O O . THR A 1 438 ? -3.358 10.648 -11.378 1.00 86.19 438 THR A O 1
ATOM 3520 N N . GLY A 1 439 ? -2.674 12.602 -10.505 1.00 86.50 439 GLY A N 1
ATOM 3521 C CA . GLY A 1 439 ? -3.795 12.801 -9.577 1.00 86.50 439 GLY A CA 1
ATOM 3522 C C . GLY A 1 439 ? -3.826 11.867 -8.363 1.00 86.50 439 GLY A C 1
ATOM 3523 O O . GLY A 1 439 ? -4.901 11.620 -7.818 1.00 86.50 439 GLY A O 1
ATOM 3524 N N . THR A 1 440 ? -2.681 11.318 -7.943 1.00 86.19 440 THR A N 1
ATOM 3525 C CA . THR A 1 440 ? -2.611 10.331 -6.846 1.00 86.19 440 THR A CA 1
ATOM 3526 C C . THR A 1 440 ? -3.138 10.899 -5.524 1.00 86.19 440 THR A C 1
ATOM 3528 O O . THR A 1 440 ? -3.874 10.202 -4.829 1.00 86.19 440 THR A O 1
ATOM 3531 N N . GLY A 1 441 ? -2.830 12.166 -5.209 1.00 87.94 441 GLY A N 1
ATOM 3532 C CA . GLY A 1 441 ? -3.357 12.860 -4.029 1.00 87.94 441 GLY A CA 1
ATOM 3533 C C . GLY A 1 441 ? -4.886 12.948 -4.034 1.00 87.94 441 GLY A C 1
ATOM 3534 O O . GLY A 1 441 ? -5.523 12.557 -3.061 1.00 87.94 441 GLY A O 1
ATOM 3535 N N . GLY A 1 442 ? -5.488 13.336 -5.162 1.00 89.88 442 GLY A N 1
ATOM 3536 C CA . GLY A 1 442 ? -6.946 13.396 -5.306 1.00 89.88 442 GLY A CA 1
ATOM 3537 C C . GLY A 1 442 ? -7.621 12.033 -5.135 1.00 89.88 442 GLY A C 1
ATOM 3538 O O . GLY A 1 442 ? -8.615 11.928 -4.423 1.00 89.88 442 GLY A O 1
ATOM 3539 N N . VAL A 1 443 ? -7.055 10.963 -5.706 1.00 87.81 443 VAL A N 1
ATOM 3540 C CA . VAL A 1 443 ? -7.561 9.590 -5.492 1.00 87.81 443 VAL A CA 1
ATOM 3541 C C . VAL A 1 443 ? -7.424 9.167 -4.022 1.00 87.81 443 VAL A C 1
ATOM 3543 O O . VAL A 1 443 ? -8.326 8.525 -3.486 1.00 87.81 443 VAL A O 1
ATOM 3546 N N . ALA A 1 444 ? -6.333 9.545 -3.351 1.00 87.19 444 ALA A N 1
ATOM 3547 C CA . ALA A 1 444 ? -6.126 9.256 -1.934 1.00 87.19 444 ALA A CA 1
ATOM 3548 C C . ALA A 1 444 ? -7.132 9.990 -1.031 1.00 87.19 444 ALA A C 1
ATOM 3550 O O . ALA A 1 444 ? -7.697 9.365 -0.137 1.00 87.19 444 ALA A O 1
ATOM 3551 N N . VAL A 1 445 ? -7.425 11.270 -1.297 1.00 88.81 445 VAL A N 1
ATOM 3552 C CA . VAL A 1 445 ? -8.453 12.028 -0.559 1.00 88.81 445 VAL A CA 1
ATOM 3553 C C . VAL A 1 445 ? -9.837 11.415 -0.755 1.00 88.81 445 VAL A C 1
ATOM 3555 O O . VAL A 1 445 ? -10.523 11.171 0.233 1.00 88.81 445 VAL A O 1
ATOM 3558 N N . ARG A 1 446 ? -10.222 11.050 -1.988 1.00 85.94 446 ARG A N 1
ATOM 3559 C CA . ARG A 1 446 ? -11.507 10.363 -2.234 1.00 85.94 446 ARG A CA 1
ATOM 3560 C C . ARG A 1 446 ? -11.610 8.994 -1.547 1.00 85.94 446 ARG A C 1
ATOM 3562 O O . ARG A 1 446 ? -12.711 8.563 -1.228 1.00 85.94 446 ARG A O 1
ATOM 3569 N N . ARG A 1 447 ? -10.481 8.313 -1.309 1.00 80.12 447 ARG A N 1
ATOM 3570 C CA . ARG A 1 447 ? -10.413 7.034 -0.574 1.00 80.12 447 ARG A CA 1
ATOM 3571 C C . ARG A 1 447 ? -10.436 7.195 0.949 1.00 80.12 447 ARG A C 1
ATOM 3573 O O . ARG A 1 447 ? -10.847 6.259 1.627 1.00 80.12 447 ARG A O 1
ATOM 3580 N N . LEU A 1 448 ? -10.002 8.347 1.464 1.00 78.56 448 LEU A N 1
ATOM 3581 C CA . LEU A 1 448 ? -10.132 8.727 2.875 1.00 78.56 448 LEU A CA 1
ATOM 3582 C C . LEU A 1 448 ? -11.536 9.239 3.208 1.00 78.56 448 LEU A C 1
ATOM 3584 O O . LEU A 1 448 ? -12.071 8.912 4.260 1.00 78.56 448 LEU A O 1
ATOM 3588 N N . GLY A 1 449 ? -12.130 10.043 2.325 1.00 80.25 449 GLY A N 1
ATOM 3589 C CA . GLY A 1 449 ? -13.436 10.655 2.548 1.00 80.25 449 GLY A CA 1
ATOM 3590 C C . GLY A 1 449 ? -13.429 11.662 3.704 1.00 80.25 449 GLY A C 1
ATOM 3591 O O . GLY A 1 449 ? -12.559 12.532 3.790 1.00 80.25 449 GLY A O 1
ATOM 3592 N N . GLU A 1 450 ? -14.431 11.552 4.583 1.00 77.50 450 GLU A N 1
ATOM 3593 C CA . GLU A 1 450 ? -14.611 12.411 5.769 1.00 77.50 450 GLU A CA 1
ATOM 3594 C C . GLU A 1 450 ? -14.716 13.913 5.423 1.00 77.50 450 GLU A C 1
ATOM 3596 O O . GLU A 1 450 ? -14.226 14.779 6.144 1.00 77.50 450 GLU A O 1
ATOM 3601 N N . GLY A 1 451 ? -15.318 14.234 4.273 1.00 83.12 451 GLY A N 1
ATOM 3602 C CA . GLY A 1 451 ? -15.563 15.612 3.832 1.00 83.12 451 GLY A CA 1
ATOM 3603 C C . GLY A 1 451 ? -14.324 16.412 3.415 1.00 83.12 451 GLY A C 1
ATOM 3604 O O . GLY A 1 451 ? -14.474 17.580 3.070 1.00 83.12 451 GLY A O 1
ATOM 3605 N N . ARG A 1 452 ? -13.122 15.815 3.422 1.00 91.38 452 ARG A N 1
ATOM 3606 C CA . ARG A 1 452 ? -11.898 16.471 2.933 1.00 91.38 452 ARG A CA 1
ATOM 3607 C C . ARG A 1 452 ? -12.042 16.910 1.482 1.00 91.38 452 ARG A C 1
ATOM 3609 O O . ARG A 1 452 ? -12.620 16.197 0.659 1.00 91.38 452 ARG A O 1
ATOM 3616 N N . LEU A 1 453 ? -11.439 18.050 1.170 1.00 95.69 453 LEU A N 1
ATOM 3617 C CA . LEU A 1 453 ? -11.404 18.623 -0.167 1.00 95.69 453 LEU A CA 1
ATOM 3618 C C . LEU A 1 453 ? -9.987 18.544 -0.737 1.00 95.69 453 LEU A C 1
ATOM 3620 O O . LEU A 1 453 ? -9.008 18.751 -0.026 1.00 95.69 453 LEU A O 1
ATOM 3624 N N . TRP A 1 454 ? -9.868 18.279 -2.034 1.00 97.12 454 TRP A N 1
ATOM 3625 C CA . TRP A 1 454 ? -8.595 18.251 -2.746 1.00 97.12 454 TRP A CA 1
ATOM 3626 C C . TRP A 1 454 ? -8.627 19.111 -4.006 1.00 97.12 454 TRP A C 1
ATOM 3628 O O . TRP A 1 454 ? -9.540 19.018 -4.832 1.00 97.12 454 TRP A O 1
ATOM 3638 N N . VAL A 1 455 ? -7.589 19.921 -4.179 1.00 97.50 455 VAL A N 1
ATOM 3639 C CA . VAL A 1 455 ? -7.377 20.779 -5.345 1.00 97.50 455 VAL A CA 1
ATOM 3640 C C . VAL A 1 455 ? -5.959 20.566 -5.863 1.00 97.50 455 VAL A C 1
ATOM 3642 O O . VAL A 1 455 ? -5.016 20.602 -5.083 1.00 97.50 455 VAL A O 1
ATOM 3645 N N . GLY A 1 456 ? -5.771 20.400 -7.172 1.00 96.75 456 GLY A N 1
ATOM 3646 C CA . GLY A 1 456 ? -4.421 20.305 -7.735 1.00 96.75 456 GLY A CA 1
ATOM 3647 C C . GLY A 1 456 ? -4.237 20.926 -9.114 1.00 96.75 456 GLY A C 1
ATOM 3648 O O . GLY A 1 456 ? -5.200 21.095 -9.866 1.00 96.75 456 GLY A O 1
ATOM 3649 N N . SER A 1 457 ? -2.990 21.243 -9.460 1.00 96.75 457 SER A N 1
ATOM 3650 C CA . SER A 1 457 ? -2.582 21.718 -10.792 1.00 96.75 457 SER A CA 1
ATOM 3651 C C . SER A 1 457 ? -1.726 20.696 -11.533 1.00 96.75 457 SER A C 1
ATOM 3653 O O . SER A 1 457 ? -0.836 20.077 -10.956 1.00 96.75 457 SER A O 1
ATOM 3655 N N . GLU A 1 458 ? -1.967 20.564 -12.837 1.00 95.12 458 GLU A N 1
ATOM 3656 C CA . GLU A 1 458 ? -1.108 19.824 -13.764 1.00 95.12 458 GLU A CA 1
ATOM 3657 C C . GLU A 1 458 ? -0.985 20.602 -15.081 1.00 95.12 458 GLU A C 1
ATOM 3659 O O . GLU A 1 458 ? -1.990 20.962 -15.696 1.00 95.12 458 GLU A O 1
ATOM 3664 N N . VAL A 1 459 ? 0.243 20.864 -15.524 1.00 93.25 459 VAL A N 1
ATOM 3665 C CA . VAL A 1 459 ? 0.529 21.699 -16.699 1.00 93.25 459 VAL A CA 1
ATOM 3666 C C . VAL A 1 459 ? 0.478 20.901 -18.007 1.00 93.25 459 VAL A C 1
ATOM 3668 O O . VAL A 1 459 ? 0.029 21.423 -19.028 1.00 93.25 459 VAL A O 1
ATOM 3671 N N . GLU A 1 460 ? 0.874 19.624 -18.001 1.00 91.69 460 GLU A N 1
ATOM 3672 C CA . GLU A 1 460 ? 0.828 18.770 -19.188 1.00 91.69 460 GLU A CA 1
ATOM 3673 C C . GLU A 1 460 ? -0.596 18.242 -19.416 1.00 91.69 460 GLU A C 1
ATOM 3675 O O . GLU A 1 460 ? -1.058 17.336 -18.723 1.00 91.69 460 GLU A O 1
ATOM 3680 N N . GLU A 1 461 ? -1.268 18.732 -20.461 1.00 89.12 461 GLU A N 1
ATOM 3681 C CA . GLU A 1 461 ? -2.645 18.354 -20.834 1.00 89.12 461 GLU A CA 1
ATOM 3682 C C . GLU A 1 461 ? -2.886 16.827 -20.866 1.00 89.12 461 GLU A C 1
ATOM 3684 O O . GLU A 1 461 ? -3.924 16.338 -20.417 1.00 89.12 461 GLU A O 1
ATOM 3689 N N . LYS A 1 462 ? -1.910 16.032 -21.333 1.00 86.38 462 LYS A N 1
ATOM 3690 C CA . LYS A 1 462 ? -2.011 14.559 -21.333 1.00 86.38 462 LYS A CA 1
ATOM 3691 C C . LYS A 1 462 ? -2.065 13.979 -19.919 1.00 86.38 462 LYS A C 1
ATOM 3693 O O . LYS A 1 462 ? -2.887 13.104 -19.644 1.00 86.38 462 LYS A O 1
ATOM 3698 N N . THR A 1 463 ? -1.203 14.452 -19.024 1.00 85.44 463 THR A N 1
ATOM 3699 C CA . THR A 1 463 ? -1.141 13.979 -17.637 1.00 85.44 463 THR A CA 1
ATOM 3700 C C . THR A 1 463 ? -2.321 14.521 -16.819 1.00 85.44 463 THR A C 1
ATOM 3702 O O . THR A 1 463 ? -2.920 13.754 -16.062 1.00 85.44 463 THR A O 1
ATOM 3705 N N . PHE A 1 464 ? -2.783 15.747 -17.097 1.00 90.75 464 PHE A N 1
ATOM 3706 C CA . PHE A 1 464 ? -4.030 16.314 -16.571 1.00 90.75 464 PHE A CA 1
ATOM 3707 C C . PHE A 1 464 ? -5.255 15.446 -16.901 1.00 90.75 464 PHE A C 1
ATOM 3709 O O . PHE A 1 464 ? -6.035 15.115 -16.006 1.00 90.75 464 PHE A O 1
ATOM 3716 N N . ARG A 1 465 ? -5.422 15.015 -18.161 1.00 86.06 465 ARG A N 1
ATOM 3717 C CA . ARG A 1 465 ? -6.537 14.132 -18.567 1.00 86.06 465 ARG A CA 1
ATOM 3718 C C . ARG A 1 465 ? -6.517 12.790 -17.842 1.00 86.06 465 ARG A C 1
ATOM 3720 O O . ARG A 1 465 ? -7.566 12.314 -17.400 1.00 86.06 465 ARG A O 1
ATOM 3727 N N . ILE A 1 466 ? -5.327 12.213 -17.656 1.00 83.94 466 ILE A N 1
ATOM 3728 C CA . ILE A 1 466 ? -5.139 10.984 -16.875 1.00 83.94 466 ILE A CA 1
ATOM 3729 C C . ILE A 1 466 ? -5.526 11.216 -15.406 1.00 83.94 466 ILE A C 1
ATOM 3731 O O . ILE A 1 466 ? -6.259 10.401 -14.845 1.00 83.94 466 ILE A O 1
ATOM 3735 N N . ALA A 1 467 ? -5.068 12.311 -14.790 1.00 87.50 467 ALA A N 1
ATOM 3736 C CA . ALA A 1 467 ? -5.398 12.671 -13.410 1.00 87.50 467 ALA A CA 1
ATOM 3737 C C . ALA A 1 467 ? -6.906 12.843 -13.217 1.00 87.50 467 ALA A C 1
ATOM 3739 O O . ALA A 1 467 ? -7.510 12.175 -12.380 1.00 87.50 467 ALA A O 1
ATOM 3740 N N . ARG A 1 468 ? -7.529 13.669 -14.060 1.00 88.94 468 ARG A N 1
ATOM 3741 C CA . ARG A 1 468 ? -8.965 13.947 -14.040 1.00 88.94 468 ARG A CA 1
ATOM 3742 C C . ARG A 1 468 ? -9.798 12.677 -14.192 1.00 88.94 468 ARG A C 1
ATOM 3744 O O . ARG A 1 468 ? -10.745 12.483 -13.437 1.00 88.94 468 ARG A O 1
ATOM 3751 N N . SER A 1 469 ? -9.422 11.793 -15.116 1.00 82.94 469 SER A N 1
ATOM 3752 C CA . SER A 1 469 ? -10.130 10.527 -15.338 1.00 82.94 469 SER A CA 1
ATOM 3753 C C . SER A 1 469 ? -10.001 9.567 -14.151 1.00 82.94 469 SER A C 1
ATOM 3755 O O . SER A 1 469 ? -10.982 8.932 -13.778 1.00 82.94 469 SER A O 1
ATOM 3757 N N . LYS A 1 470 ? -8.824 9.483 -13.513 1.00 81.94 470 LYS A N 1
ATOM 3758 C CA . LYS A 1 470 ? -8.619 8.665 -12.304 1.00 81.94 470 LYS A CA 1
ATOM 3759 C C . LYS A 1 470 ? -9.382 9.195 -11.094 1.00 81.94 470 LYS A C 1
ATOM 3761 O O . LYS A 1 470 ? -10.015 8.415 -10.394 1.00 81.94 470 LYS A O 1
ATOM 3766 N N . ILE A 1 471 ? -9.330 10.507 -10.863 1.00 86.38 471 ILE A N 1
ATOM 3767 C CA . ILE A 1 471 ? -10.050 11.156 -9.762 1.00 86.38 471 ILE A CA 1
ATOM 3768 C C . ILE A 1 471 ? -11.560 10.972 -9.950 1.00 86.38 471 ILE A C 1
ATOM 3770 O O . ILE A 1 471 ? -12.253 10.621 -8.996 1.00 86.38 471 ILE A O 1
ATOM 3774 N N . ALA A 1 472 ? -12.070 11.157 -11.172 1.00 82.06 472 ALA A N 1
ATOM 3775 C CA . ALA A 1 472 ? -13.491 11.012 -11.470 1.00 82.06 472 ALA A CA 1
ATOM 3776 C C . ALA A 1 472 ? -13.988 9.563 -11.356 1.00 82.06 472 ALA A C 1
ATOM 3778 O O . ALA A 1 472 ? -15.051 9.352 -10.778 1.00 82.06 472 ALA A O 1
ATOM 3779 N N . ALA A 1 473 ? -13.212 8.582 -11.839 1.00 73.81 473 ALA A N 1
ATOM 3780 C CA . ALA A 1 473 ? -13.569 7.162 -11.767 1.00 73.81 473 ALA A CA 1
ATOM 3781 C C . ALA A 1 473 ? -13.841 6.679 -10.332 1.00 73.81 473 ALA A C 1
ATOM 3783 O O . ALA A 1 473 ? -14.692 5.818 -10.141 1.00 73.81 473 ALA A O 1
ATOM 3784 N N . GLY A 1 474 ? -13.155 7.253 -9.335 1.00 61.12 474 GLY A N 1
ATOM 3785 C CA . GLY A 1 474 ? -13.303 6.849 -7.938 1.00 61.12 474 GLY A CA 1
ATOM 3786 C C . GLY A 1 474 ? -12.844 5.409 -7.687 1.00 61.12 474 GLY A C 1
ATOM 3787 O O . GLY A 1 474 ? -12.125 4.810 -8.491 1.00 61.12 474 GLY A O 1
ATOM 3788 N N . LEU A 1 475 ? -13.240 4.868 -6.538 1.00 48.88 475 LEU A N 1
ATOM 3789 C CA . LEU A 1 475 ? -13.151 3.433 -6.274 1.00 48.88 475 LEU A CA 1
ATOM 3790 C C . LEU A 1 475 ? -14.348 2.714 -6.921 1.00 48.88 475 LEU A C 1
ATOM 3792 O O . LEU A 1 475 ? -15.407 3.330 -7.046 1.00 48.88 475 LEU A O 1
ATOM 3796 N N . PRO A 1 476 ? -14.224 1.420 -7.278 1.00 37.31 476 PRO A N 1
ATOM 3797 C CA . PRO A 1 476 ? -15.403 0.563 -7.380 1.00 37.31 476 PRO A CA 1
ATOM 3798 C C . PRO A 1 476 ? -16.149 0.560 -6.035 1.00 37.31 476 PRO A C 1
ATOM 3800 O O . PRO A 1 476 ? -15.527 0.729 -4.983 1.00 37.31 476 PRO A O 1
ATOM 3803 N N . ASP A 1 477 ? -17.469 0.391 -6.079 1.00 29.48 477 ASP A N 1
ATOM 3804 C CA . ASP A 1 477 ? -18.349 0.579 -4.925 1.00 29.48 477 ASP A CA 1
ATOM 3805 C C . ASP A 1 477 ? -17.901 -0.197 -3.669 1.00 29.48 477 ASP A C 1
ATOM 3807 O O . ASP A 1 477 ? -17.616 -1.393 -3.720 1.00 29.48 477 ASP A O 1
ATOM 3811 N N . GLY A 1 478 ? -17.911 0.483 -2.516 1.00 31.33 478 GLY A N 1
ATOM 3812 C CA . GLY A 1 478 ? -18.084 -0.179 -1.217 1.00 31.33 478 GLY A CA 1
ATOM 3813 C C . GLY A 1 478 ? -16.872 -0.389 -0.301 1.00 31.33 478 GLY A C 1
ATOM 3814 O O . GLY A 1 478 ? -17.077 -0.944 0.772 1.00 31.33 478 GLY A O 1
ATOM 3815 N N . VAL A 1 479 ? -15.646 0.050 -0.629 1.00 30.00 479 VAL A N 1
ATOM 3816 C CA . VAL A 1 479 ? -14.499 -0.092 0.308 1.00 30.00 479 VAL A CA 1
ATOM 3817 C C . VAL A 1 479 ? -13.729 1.219 0.526 1.00 30.00 479 VAL A C 1
ATOM 3819 O O . VAL A 1 479 ? -12.699 1.450 -0.118 1.00 30.00 479 VAL A O 1
ATOM 3822 N N . PRO A 1 480 ? -14.154 2.068 1.483 1.00 30.91 480 PRO A N 1
ATOM 3823 C CA . PRO A 1 480 ? -13.237 2.990 2.142 1.00 30.91 480 PRO A CA 1
ATOM 3824 C C . PRO A 1 480 ? -12.066 2.182 2.703 1.00 30.91 480 PRO A C 1
ATOM 3826 O O . PRO A 1 480 ? -12.276 1.150 3.343 1.00 30.91 480 PRO A O 1
ATOM 3829 N N . MET A 1 481 ? -10.827 2.640 2.505 1.00 35.00 481 MET A N 1
ATOM 3830 C CA . MET A 1 481 ? -9.760 2.115 3.354 1.00 35.00 481 MET A CA 1
ATOM 3831 C C . MET A 1 481 ? -9.916 2.815 4.692 1.00 35.00 481 MET A C 1
ATOM 3833 O O . MET A 1 481 ? -9.511 3.968 4.833 1.00 35.00 481 MET A O 1
ATOM 3837 N N . ALA A 1 482 ? -10.506 2.115 5.655 1.00 34.97 482 ALA A N 1
ATOM 3838 C CA . ALA A 1 482 ? -10.410 2.502 7.044 1.00 34.97 482 ALA A CA 1
ATOM 3839 C C . ALA A 1 482 ? -8.917 2.491 7.414 1.00 34.97 482 ALA A C 1
ATOM 3841 O O . ALA A 1 482 ? -8.298 1.452 7.651 1.00 34.97 482 ALA A O 1
ATOM 3842 N N . VAL A 1 483 ? -8.289 3.666 7.351 1.00 38.72 483 VAL A N 1
ATOM 3843 C CA . VAL A 1 483 ? -6.976 3.876 7.951 1.00 38.72 483 VAL A CA 1
ATOM 3844 C C . VAL A 1 483 ? -7.227 3.759 9.436 1.00 38.72 483 VAL A C 1
ATOM 3846 O O . VAL A 1 483 ? -7.857 4.660 9.974 1.00 38.72 483 VAL A O 1
ATOM 3849 N N . ALA A 1 484 ? -6.754 2.678 10.064 1.00 40.12 484 ALA A N 1
ATOM 3850 C CA . ALA A 1 484 ? -6.912 2.448 11.497 1.00 40.12 484 ALA A CA 1
ATOM 3851 C C . ALA A 1 484 ? -6.636 3.751 12.267 1.00 40.12 484 ALA A C 1
ATOM 3853 O O . ALA A 1 484 ? -5.492 4.223 12.350 1.00 40.12 484 ALA A O 1
ATOM 3854 N N . ARG A 1 485 ? -7.719 4.375 12.745 1.00 44.16 485 ARG A N 1
ATOM 3855 C CA . ARG A 1 485 ? -7.743 5.694 13.390 1.00 44.16 485 ARG A CA 1
ATOM 3856 C C . ARG A 1 485 ? -7.392 5.501 14.860 1.00 44.16 485 ARG A C 1
ATOM 3858 O O . ARG A 1 485 ? -8.189 5.789 15.744 1.00 44.16 485 ARG A O 1
ATOM 3865 N N . THR A 1 486 ? -6.221 4.924 15.130 1.00 42.62 486 THR A N 1
ATOM 3866 C CA . THR A 1 486 ? -5.872 4.538 16.496 1.00 42.62 486 THR A CA 1
ATOM 3867 C C . THR A 1 486 ? -5.569 5.777 17.338 1.00 42.62 486 THR A C 1
ATOM 3869 O O . THR A 1 486 ? -4.636 6.509 16.987 1.00 42.62 486 THR A O 1
ATOM 3872 N N . PRO A 1 487 ? -6.274 6.006 18.463 1.00 38.16 487 PRO A N 1
ATOM 3873 C CA . PRO A 1 487 ? -5.885 7.035 19.422 1.00 38.16 487 PRO A CA 1
ATOM 3874 C C . PRO A 1 487 ? -4.447 6.753 19.886 1.00 38.16 487 PRO A C 1
ATOM 3876 O O . PRO A 1 487 ? -4.169 5.661 20.381 1.00 38.16 487 PRO A O 1
ATOM 3879 N N . ARG A 1 488 ? -3.499 7.690 19.697 1.00 39.50 488 ARG A N 1
ATOM 3880 C CA . ARG A 1 488 ? -2.095 7.515 20.152 1.00 39.50 488 ARG A CA 1
ATOM 3881 C C . ARG A 1 488 ? -1.912 7.965 21.617 1.00 39.50 488 ARG A C 1
ATOM 3883 O O . ARG A 1 488 ? -0.827 7.790 22.167 1.00 39.50 488 ARG A O 1
ATOM 3890 N N . ARG A 1 489 ? -2.963 8.467 22.285 1.00 44.25 489 ARG A N 1
ATOM 3891 C CA . ARG A 1 489 ? -3.110 8.366 23.751 1.00 44.25 489 ARG A CA 1
ATOM 3892 C C . ARG A 1 489 ? -3.846 7.065 24.085 1.00 44.25 489 ARG A C 1
ATOM 3894 O O . ARG A 1 489 ? -4.838 6.786 23.414 1.00 44.25 489 ARG A O 1
ATOM 3901 N N . PRO A 1 490 ? -3.431 6.298 25.114 1.00 56.22 490 PRO A N 1
ATOM 3902 C CA . PRO A 1 490 ? -4.277 5.231 25.630 1.00 56.22 490 PRO A CA 1
ATOM 3903 C C . PRO A 1 490 ? -5.624 5.855 26.033 1.00 56.22 490 PRO A C 1
ATOM 3905 O O . PRO A 1 490 ? -5.613 6.838 26.783 1.00 56.22 490 PRO A O 1
ATOM 3908 N N . PRO A 1 491 ? -6.764 5.355 25.524 1.00 69.12 491 PRO A N 1
ATOM 3909 C CA . PRO A 1 491 ? -8.070 5.865 25.916 1.00 69.12 491 PRO A CA 1
ATOM 3910 C C . PRO A 1 491 ? -8.214 5.812 27.439 1.00 69.12 491 PRO A C 1
ATOM 3912 O O . PRO A 1 491 ? -7.847 4.821 28.072 1.00 69.12 491 PRO A O 1
ATOM 3915 N N . SER A 1 492 ? -8.715 6.902 28.026 1.00 75.31 492 SER A N 1
ATOM 3916 C CA . SER A 1 492 ? -8.856 7.037 29.478 1.00 75.31 492 SER A CA 1
ATOM 3917 C C . SER A 1 492 ? -9.592 5.828 30.075 1.00 75.31 492 SER A C 1
ATOM 3919 O O . SER A 1 492 ? -10.614 5.423 29.513 1.00 75.31 492 SER A O 1
ATOM 3921 N N . PRO A 1 493 ? -9.136 5.265 31.213 1.00 87.06 493 PRO A N 1
ATOM 3922 C CA . PRO A 1 493 ? -9.778 4.104 31.824 1.00 87.06 493 PRO A CA 1
ATOM 3923 C C . PRO A 1 493 ? -11.271 4.348 32.049 1.00 87.06 493 PRO A C 1
ATOM 3925 O O . PRO A 1 493 ? -11.658 5.304 32.725 1.00 87.06 493 PRO A O 1
ATOM 3928 N N . ALA A 1 494 ? -12.118 3.500 31.465 1.00 86.50 494 ALA A N 1
ATOM 3929 C CA . ALA A 1 494 ? -13.549 3.761 31.415 1.00 86.50 494 ALA A CA 1
ATOM 3930 C C . ALA A 1 494 ? -14.182 3.604 32.806 1.00 86.50 494 ALA A C 1
ATOM 3932 O O . ALA A 1 494 ? -14.067 2.549 33.437 1.00 86.50 494 ALA A O 1
ATOM 3933 N N . LEU A 1 495 ? -14.867 4.648 33.282 1.00 90.75 495 LEU A N 1
ATOM 3934 C CA . LEU A 1 495 ? -15.588 4.651 34.556 1.00 90.75 495 LEU A CA 1
ATOM 3935 C C . LEU A 1 495 ? -17.046 4.240 34.328 1.00 90.75 495 LEU A C 1
ATOM 3937 O O . LEU A 1 495 ? -17.904 5.056 34.003 1.00 90.75 495 LEU A O 1
ATOM 3941 N N . VAL A 1 496 ? -17.328 2.951 34.495 1.00 89.81 496 VAL A N 1
ATOM 3942 C CA . VAL A 1 496 ? -18.644 2.365 34.230 1.00 89.81 496 VAL A CA 1
ATOM 3943 C C . VAL A 1 496 ? -19.481 2.339 35.507 1.00 89.81 496 VAL A C 1
ATOM 3945 O O . VAL A 1 496 ? -19.081 1.733 36.500 1.00 89.81 496 VAL A O 1
ATOM 3948 N N . GLN A 1 497 ? -20.665 2.958 35.483 1.00 89.94 497 GLN A N 1
ATOM 3949 C CA . GLN A 1 497 ? -21.633 2.846 36.581 1.00 89.94 497 GLN A CA 1
ATOM 3950 C C . GLN A 1 497 ? -22.331 1.483 36.554 1.00 89.94 497 GLN A C 1
ATOM 3952 O O . GLN A 1 497 ? -23.001 1.144 35.573 1.00 89.94 497 GLN A O 1
ATOM 3957 N N . MET A 1 498 ? -22.163 0.707 37.621 1.00 88.81 498 MET A N 1
ATOM 3958 C CA . MET A 1 498 ? -22.669 -0.657 37.746 1.00 88.81 498 MET A CA 1
ATOM 3959 C C . MET A 1 498 ? -24.118 -0.683 38.269 1.00 88.81 498 MET A C 1
ATOM 3961 O O . MET A 1 498 ? -24.581 0.298 38.852 1.00 88.81 498 MET A O 1
ATOM 3965 N N . PRO A 1 499 ? -24.848 -1.804 38.104 1.00 84.50 499 PRO A N 1
ATOM 3966 C CA . PRO A 1 499 ? -26.252 -1.911 38.524 1.00 84.50 499 PRO A CA 1
ATOM 3967 C C . PRO A 1 499 ? -26.460 -1.857 40.045 1.00 84.50 499 PRO A C 1
ATOM 3969 O O . PRO A 1 499 ? -27.549 -1.536 40.505 1.00 84.50 499 PRO A O 1
ATOM 3972 N N . ASP A 1 500 ? -25.414 -2.143 40.825 1.00 85.56 500 ASP A N 1
ATOM 3973 C CA . ASP A 1 500 ? -25.387 -2.031 42.291 1.00 85.56 500 ASP A CA 1
ATOM 3974 C C . ASP A 1 500 ? -25.128 -0.589 42.791 1.00 85.56 500 ASP A C 1
ATOM 3976 O O . ASP A 1 500 ? -24.891 -0.376 43.978 1.00 85.56 500 ASP A O 1
ATOM 3980 N N . GLY A 1 501 ? -25.134 0.401 41.888 1.00 85.31 501 GLY A N 1
ATOM 3981 C CA . GLY A 1 501 ? -24.890 1.816 42.184 1.00 85.31 501 GLY A CA 1
ATOM 3982 C C . GLY A 1 501 ? -23.416 2.197 42.352 1.00 85.31 501 GLY A C 1
ATOM 3983 O O . GLY A 1 501 ? -23.110 3.374 42.530 1.00 85.31 501 GLY A O 1
ATOM 3984 N N . SER A 1 502 ? -22.488 1.240 42.283 1.00 90.69 502 SER A N 1
ATOM 3985 C CA . SER A 1 502 ? -21.054 1.504 42.433 1.00 90.69 502 SER A CA 1
ATOM 3986 C C . SER A 1 502 ? -20.346 1.672 41.083 1.00 90.69 502 SER A C 1
ATOM 3988 O O . SER A 1 502 ? -20.772 1.138 40.062 1.00 90.69 502 SER A O 1
ATOM 3990 N N . THR A 1 503 ? -19.220 2.382 41.043 1.00 91.44 503 THR A N 1
ATOM 3991 C CA . THR A 1 503 ? -18.439 2.548 39.804 1.00 91.44 503 THR A CA 1
ATOM 3992 C C . THR A 1 503 ? -17.411 1.417 39.639 1.00 91.44 503 THR A C 1
ATOM 3994 O O . THR A 1 503 ? -16.852 0.902 40.611 1.00 91.44 503 THR A O 1
ATOM 3997 N N . HIS A 1 504 ? -17.134 0.998 38.405 1.00 91.00 504 HIS A N 1
ATOM 3998 C CA . HIS A 1 504 ? -16.031 0.098 38.067 1.00 91.00 504 HIS A CA 1
ATOM 3999 C C . HIS A 1 504 ? -15.134 0.738 37.006 1.00 91.00 504 HIS A C 1
ATOM 4001 O O . HIS A 1 504 ? -15.621 1.238 35.996 1.00 91.00 504 HIS A O 1
ATOM 4007 N N . ARG A 1 505 ? -13.822 0.719 37.245 1.00 92.94 505 ARG A N 1
ATOM 4008 C CA . ARG A 1 505 ? -12.811 1.293 36.356 1.00 92.94 505 ARG A CA 1
ATOM 4009 C C . ARG A 1 505 ? -12.215 0.196 35.475 1.00 92.94 505 ARG A C 1
ATOM 4011 O O . ARG A 1 505 ? -11.591 -0.729 35.991 1.00 92.94 505 ARG A O 1
ATOM 4018 N N . LEU A 1 506 ? -12.423 0.295 34.166 1.00 91.56 506 LEU A N 1
ATOM 4019 C CA . LEU A 1 506 ? -11.848 -0.609 33.171 1.00 91.56 506 LEU A CA 1
ATOM 4020 C C . LEU A 1 506 ? -10.545 -0.028 32.621 1.00 91.56 506 LEU A C 1
ATOM 4022 O O . LEU A 1 506 ? -10.568 0.959 31.893 1.00 91.56 506 LEU A O 1
ATOM 4026 N N . GLU A 1 507 ? -9.424 -0.673 32.939 1.00 89.31 507 GLU A N 1
ATOM 4027 C CA . GLU A 1 507 ? -8.127 -0.391 32.304 1.00 89.31 507 GLU A CA 1
ATOM 4028 C C . GLU A 1 507 ? -8.022 -1.040 30.911 1.00 89.31 507 GLU A C 1
ATOM 4030 O O . GLU A 1 507 ? -7.412 -0.465 30.018 1.00 89.31 507 GLU A O 1
ATOM 4035 N N . THR A 1 508 ? -8.612 -2.232 30.718 1.00 91.62 508 THR A N 1
ATOM 4036 C CA . THR A 1 508 ? -8.551 -2.993 29.453 1.00 91.62 508 THR A CA 1
ATOM 4037 C C . THR A 1 508 ? -9.814 -3.812 29.148 1.00 91.62 508 THR A C 1
ATOM 4039 O O . THR A 1 508 ? -10.482 -4.375 30.034 1.00 91.62 508 THR A O 1
ATOM 4042 N N . LEU A 1 509 ? -10.130 -3.931 27.859 1.00 93.94 509 LEU A N 1
ATOM 4043 C CA . LEU A 1 509 ? -11.246 -4.706 27.316 1.00 93.94 509 LEU A CA 1
ATOM 4044 C C . LEU A 1 509 ? -10.826 -6.112 26.873 1.00 93.94 509 LEU A C 1
ATOM 4046 O O . LEU A 1 509 ? -11.548 -7.083 27.128 1.00 93.94 509 LEU A O 1
ATOM 4050 N N . LEU A 1 510 ? -9.655 -6.227 26.255 1.00 92.94 510 LEU A N 1
ATOM 4051 C CA . LEU A 1 510 ? -9.050 -7.473 25.818 1.00 92.94 510 LEU A CA 1
ATOM 4052 C C . LEU A 1 510 ? -8.153 -8.055 26.916 1.00 92.94 510 LEU A C 1
ATOM 4054 O O . LEU A 1 510 ? -7.634 -7.375 27.801 1.00 92.94 510 LEU A O 1
ATOM 4058 N N . SER A 1 511 ? -7.963 -9.368 26.864 1.00 87.69 511 SER A N 1
ATOM 4059 C CA . SER A 1 511 ? -7.107 -10.095 27.801 1.00 87.69 511 SER A CA 1
ATOM 4060 C C . SER A 1 511 ? -6.309 -11.179 27.084 1.00 87.69 511 SER A C 1
ATOM 4062 O O . SER A 1 511 ? -6.805 -11.774 26.129 1.00 87.69 511 SER A O 1
ATOM 4064 N N . ASN A 1 512 ? -5.084 -11.453 27.542 1.00 78.00 512 ASN A N 1
ATOM 4065 C CA . ASN A 1 512 ? -4.265 -12.539 26.997 1.00 78.00 512 ASN A CA 1
ATOM 4066 C C . ASN A 1 512 ? -4.972 -13.886 27.216 1.00 78.00 512 ASN A C 1
ATOM 4068 O O . ASN A 1 512 ? -5.072 -14.375 28.346 1.00 78.00 512 ASN A O 1
ATOM 4072 N N . ALA A 1 513 ? -5.425 -14.514 26.133 1.00 59.69 513 ALA A N 1
ATOM 4073 C CA . ALA A 1 513 ? -6.176 -15.767 26.123 1.00 59.69 513 ALA A CA 1
ATOM 4074 C C . ALA A 1 513 ? -5.263 -17.002 26.303 1.00 59.69 513 ALA A C 1
ATOM 4076 O O . ALA A 1 513 ? -5.420 -18.030 25.648 1.00 59.69 513 ALA A O 1
ATOM 4077 N N . ASN A 1 514 ? -4.323 -16.932 27.250 1.00 52.72 514 ASN A N 1
ATOM 4078 C CA . ASN A 1 514 ? -3.318 -17.969 27.524 1.00 52.72 514 ASN A CA 1
ATOM 4079 C C . ASN A 1 514 ? -3.903 -19.273 28.116 1.00 52.72 514 ASN A C 1
ATOM 4081 O O . ASN A 1 514 ? -3.154 -20.193 28.426 1.00 52.72 514 ASN A O 1
ATOM 4085 N N . TYR A 1 515 ? -5.224 -19.371 28.314 1.00 45.25 515 TYR A N 1
ATOM 4086 C CA . TYR A 1 515 ? -5.868 -20.474 29.045 1.00 45.25 515 TYR A CA 1
ATOM 4087 C C . TYR A 1 515 ? -5.771 -21.837 28.330 1.00 45.25 515 TYR A C 1
ATOM 4089 O O . TYR A 1 515 ? -5.902 -22.869 28.984 1.00 45.25 515 TYR A O 1
ATOM 4097 N N . LYS A 1 516 ? -5.550 -21.853 27.007 1.00 53.16 516 LYS A N 1
ATOM 4098 C CA . LYS A 1 516 ? -5.478 -23.082 26.196 1.00 53.16 516 LYS A CA 1
ATOM 4099 C C . LYS A 1 516 ? -4.208 -23.246 25.352 1.00 53.16 516 LYS A C 1
ATOM 4101 O O . LYS A 1 516 ? -4.086 -24.264 24.696 1.00 53.16 516 LYS A O 1
ATOM 4106 N N . GLN A 1 517 ? -3.273 -22.300 25.312 1.00 48.78 517 GLN A N 1
ATOM 4107 C CA . GLN A 1 517 ? -2.125 -22.443 24.405 1.00 48.78 517 GLN A CA 1
ATOM 4108 C C . GLN A 1 517 ? -1.122 -23.501 24.894 1.00 48.78 517 GLN A C 1
ATOM 4110 O O . GLN A 1 517 ? -0.613 -23.417 26.015 1.00 48.78 517 GLN A O 1
ATOM 4115 N N . VAL A 1 518 ? -0.749 -24.438 24.017 1.00 46.47 518 VAL A N 1
ATOM 4116 C CA . VAL A 1 518 ? 0.451 -25.262 24.225 1.00 46.47 518 VAL A CA 1
ATOM 4117 C C . VAL A 1 518 ? 1.681 -24.354 24.116 1.00 46.47 518 VAL A C 1
ATOM 4119 O O . VAL A 1 518 ? 1.830 -23.614 23.138 1.00 46.47 518 VAL A O 1
ATOM 4122 N N . LYS A 1 519 ? 2.588 -24.412 25.105 1.00 42.84 519 LYS A N 1
ATOM 4123 C CA . LYS A 1 519 ? 3.871 -23.687 25.059 1.00 42.84 519 LYS A CA 1
ATOM 4124 C C . LYS A 1 519 ? 4.588 -23.993 23.737 1.00 42.84 519 LYS A C 1
ATOM 4126 O O . LYS A 1 519 ? 4.967 -25.135 23.504 1.00 42.84 519 LYS A O 1
ATOM 4131 N N . GLY A 1 520 ? 4.794 -22.968 22.910 1.00 48.38 520 GLY A N 1
ATOM 4132 C CA . GLY A 1 520 ? 5.503 -23.078 21.630 1.00 48.38 520 GLY A CA 1
ATOM 4133 C C . GLY A 1 520 ? 4.636 -23.017 20.367 1.00 48.38 520 GLY A C 1
ATOM 4134 O O . GLY A 1 520 ? 5.204 -23.005 19.284 1.00 48.38 520 GLY A O 1
ATOM 4135 N N . GLN A 1 521 ? 3.302 -22.906 20.457 1.00 58.53 521 GLN A N 1
ATOM 4136 C CA . GLN A 1 521 ? 2.439 -22.806 19.260 1.00 58.53 521 GLN A CA 1
ATOM 4137 C C . GLN A 1 521 ? 2.615 -21.526 18.418 1.00 58.53 521 GLN A C 1
ATOM 4139 O O . GLN A 1 521 ? 2.082 -21.462 17.315 1.00 58.53 521 GLN A O 1
ATOM 4144 N N . GLY A 1 522 ? 3.368 -20.526 18.889 1.00 80.69 522 GLY A N 1
ATOM 4145 C CA . GLY A 1 522 ? 3.822 -19.419 18.039 1.00 80.69 522 GLY A CA 1
ATOM 4146 C C . GLY A 1 522 ? 2.737 -18.426 17.607 1.00 80.69 522 GLY A C 1
ATOM 4147 O O . GLY A 1 522 ? 2.856 -17.863 16.527 1.00 80.69 522 GLY A O 1
ATOM 4148 N N . TYR A 1 523 ? 1.714 -18.194 18.438 1.00 86.31 523 TYR A N 1
ATOM 4149 C CA . TYR A 1 523 ? 0.695 -17.151 18.246 1.00 86.31 523 TYR A CA 1
ATOM 4150 C C . TYR A 1 523 ? 0.539 -16.303 19.512 1.00 86.31 523 TYR A C 1
ATOM 4152 O O . TYR A 1 523 ? 0.568 -16.836 20.622 1.00 86.31 523 TYR A O 1
ATOM 4160 N N . LEU A 1 524 ? 0.287 -15.002 19.360 1.00 87.38 524 LEU A N 1
ATOM 4161 C CA . LEU A 1 524 ? -0.257 -14.177 20.442 1.00 87.38 524 LEU A CA 1
ATOM 4162 C C . LEU A 1 524 ? -1.788 -14.245 20.381 1.00 87.38 524 LEU A C 1
ATOM 4164 O O . LEU A 1 524 ? -2.353 -14.047 19.309 1.00 87.38 524 LEU A O 1
ATOM 4168 N N . SER A 1 525 ? -2.467 -14.529 21.494 1.00 89.38 525 SER A N 1
ATOM 4169 C CA . SER A 1 525 ? -3.933 -14.647 21.520 1.00 89.38 525 SER A CA 1
ATOM 4170 C C . SER A 1 525 ? -4.574 -13.669 22.499 1.00 89.38 525 SER A C 1
ATOM 4172 O O . SER A 1 525 ? -4.289 -13.707 23.694 1.00 89.38 525 SER A O 1
ATOM 4174 N N . MET A 1 526 ? -5.492 -12.848 21.993 1.00 92.06 526 MET A N 1
ATOM 4175 C CA . MET A 1 526 ? -6.321 -11.916 22.761 1.00 92.06 526 MET A CA 1
ATOM 4176 C C . MET A 1 526 ? -7.770 -12.414 22.821 1.00 92.06 526 MET A C 1
ATOM 4178 O O . MET A 1 526 ? -8.253 -13.041 21.879 1.00 92.06 526 MET A O 1
ATOM 4182 N N . GLY A 1 527 ? -8.479 -12.119 23.908 1.00 92.75 527 GLY A N 1
ATOM 4183 C CA . GLY A 1 527 ? -9.886 -12.475 24.092 1.00 92.75 527 GLY A CA 1
ATOM 4184 C C . GLY A 1 527 ? -10.709 -11.349 24.714 1.00 92.75 527 GLY A C 1
ATOM 4185 O O . GLY A 1 527 ? -10.330 -10.809 25.759 1.00 92.75 527 GLY A O 1
ATOM 4186 N N . LEU A 1 528 ? -11.850 -11.039 24.095 1.00 94.19 528 LEU A N 1
ATOM 4187 C CA . LEU A 1 528 ? -12.868 -10.109 24.583 1.00 94.19 528 LEU A CA 1
ATOM 4188 C C . LEU A 1 528 ? -13.978 -10.887 25.304 1.00 94.19 528 LEU A C 1
ATOM 4190 O O . LEU A 1 528 ? -14.583 -11.810 24.756 1.00 94.19 528 LEU A O 1
ATOM 4194 N N . THR A 1 529 ? -14.246 -10.522 26.558 1.00 92.31 529 THR A N 1
ATOM 4195 C CA . THR A 1 529 ? -15.227 -11.219 27.406 1.00 92.31 529 THR A CA 1
ATOM 4196 C C . THR A 1 529 ? -16.391 -10.293 27.748 1.00 92.31 529 THR A C 1
ATOM 4198 O O . THR A 1 529 ? -16.244 -9.405 28.591 1.00 92.31 529 THR A O 1
ATOM 4201 N N . LEU A 1 530 ? -17.537 -10.532 27.105 1.00 91.50 530 LEU A N 1
ATOM 4202 C CA . LEU A 1 530 ? -18.810 -9.828 27.299 1.00 91.50 530 LEU A CA 1
ATOM 4203 C C . LEU A 1 530 ? -19.886 -10.773 27.848 1.00 91.50 530 LEU A C 1
ATOM 4205 O O . LEU A 1 530 ? -19.781 -11.990 27.707 1.00 91.50 530 LEU A O 1
ATOM 4209 N N . THR A 1 531 ? -20.929 -10.234 28.474 1.00 89.12 531 THR A N 1
ATOM 4210 C CA . THR A 1 531 ? -21.947 -11.026 29.171 1.00 89.12 531 THR A CA 1
ATOM 4211 C C . THR A 1 531 ? -22.901 -11.706 28.167 1.00 89.12 531 THR A C 1
ATOM 4213 O O . THR A 1 531 ? -23.517 -11.018 27.354 1.00 89.12 531 THR A O 1
ATOM 4216 N N . PRO A 1 532 ? -23.068 -13.047 28.187 1.00 87.00 532 PRO A N 1
ATOM 4217 C CA . PRO A 1 532 ? -23.905 -13.758 27.205 1.00 87.00 532 PRO A CA 1
ATOM 4218 C C . PRO A 1 532 ? -25.412 -13.516 27.357 1.00 87.00 532 PRO A C 1
ATOM 4220 O O . PRO A 1 532 ? -26.166 -13.564 26.388 1.00 87.00 532 PRO A O 1
ATOM 4223 N N . ARG A 1 533 ? -25.861 -13.300 28.588 1.00 79.38 533 ARG A N 1
ATOM 4224 C CA . ARG A 1 533 ? -27.242 -12.997 28.983 1.00 79.38 533 ARG A CA 1
ATOM 4225 C C . ARG A 1 533 ? -27.182 -11.867 30.007 1.00 79.38 533 ARG A C 1
ATOM 4227 O O . ARG A 1 533 ? -26.086 -11.431 30.348 1.00 79.38 533 ARG A O 1
ATOM 4234 N N . ASP A 1 534 ? -28.313 -11.497 30.596 1.00 67.88 534 ASP A N 1
ATOM 4235 C CA . ASP A 1 534 ? -28.331 -10.662 31.798 1.00 67.88 534 ASP A CA 1
ATOM 4236 C C . ASP A 1 534 ? -27.821 -11.403 33.063 1.00 67.88 534 ASP A C 1
ATOM 4238 O O . ASP A 1 534 ? -28.474 -11.499 34.098 1.00 67.88 534 ASP A O 1
ATOM 4242 N N . SER A 1 535 ? -26.621 -11.983 32.995 1.00 56.19 535 SER A N 1
ATOM 4243 C CA . SER A 1 535 ? -25.935 -12.627 34.119 1.00 56.19 535 SER A CA 1
ATOM 4244 C C . SER A 1 535 ? -25.172 -11.599 34.967 1.00 56.19 535 SER A C 1
ATOM 4246 O O . SER A 1 535 ? -23.995 -11.790 35.293 1.00 56.19 535 SER A O 1
ATOM 4248 N N . GLY A 1 536 ? -25.852 -10.510 35.347 1.00 54.28 536 GLY A N 1
ATOM 4249 C CA . GLY A 1 536 ? -25.256 -9.454 36.167 1.00 54.28 536 GLY A CA 1
ATOM 4250 C C . GLY A 1 536 ? -26.010 -8.131 36.330 1.00 54.28 536 GLY A C 1
ATOM 4251 O O . GLY A 1 536 ? -25.416 -7.214 36.891 1.00 54.28 536 GLY A O 1
ATOM 4252 N N . GLY A 1 537 ? -27.250 -7.997 35.849 1.00 58.91 537 GLY A N 1
ATOM 4253 C CA . GLY A 1 537 ? -28.001 -6.736 35.891 1.00 58.91 537 GLY A CA 1
ATOM 4254 C C . GLY A 1 537 ? -27.601 -5.743 34.793 1.00 58.91 537 GLY A C 1
ATOM 4255 O O . GLY A 1 537 ? -27.846 -4.549 34.927 1.00 58.91 537 GLY A O 1
ATOM 4256 N N . SER A 1 538 ? -26.951 -6.207 33.720 1.00 63.81 538 SER A N 1
ATOM 4257 C CA . SER A 1 538 ? -26.646 -5.369 32.555 1.00 63.81 538 SER A CA 1
ATOM 4258 C C . SER A 1 538 ? -27.876 -5.098 31.687 1.00 63.81 538 SER A C 1
ATOM 4260 O O . SER A 1 538 ? -27.846 -4.159 30.897 1.00 63.81 538 SER A O 1
ATOM 4262 N N . GLY A 1 539 ? -28.922 -5.930 31.793 1.00 67.38 539 GLY A N 1
ATOM 4263 C CA . GLY A 1 539 ? -30.111 -5.885 30.935 1.00 67.38 539 GLY A CA 1
ATOM 4264 C C . GLY A 1 539 ? -29.853 -6.288 29.475 1.00 67.38 539 GLY A C 1
ATOM 4265 O O . GLY A 1 539 ? -30.706 -6.077 28.616 1.00 67.38 539 GLY A O 1
ATOM 4266 N N . LEU A 1 540 ? -28.673 -6.841 29.163 1.00 74.25 540 LEU A N 1
ATOM 4267 C CA . LEU A 1 540 ? -28.194 -7.043 27.791 1.00 74.25 540 LEU A CA 1
ATOM 4268 C C . LEU A 1 540 ? -27.966 -8.524 27.472 1.00 74.25 540 LEU A C 1
ATOM 4270 O O . LEU A 1 540 ? -27.292 -9.249 28.203 1.00 74.25 540 LEU A O 1
ATOM 4274 N N . HIS A 1 541 ? -28.491 -8.963 26.327 1.00 83.06 541 HIS A N 1
ATOM 4275 C CA . HIS A 1 541 ? -28.434 -10.351 25.865 1.00 83.06 541 HIS A CA 1
ATOM 4276 C C . HIS A 1 541 ? -27.592 -10.468 24.587 1.00 83.06 541 HIS A C 1
ATOM 4278 O O . HIS A 1 541 ? -28.112 -10.417 23.472 1.00 83.06 541 HIS A O 1
ATOM 4284 N N . LEU A 1 542 ? -26.275 -10.632 24.751 1.00 88.31 542 LEU A N 1
ATOM 4285 C CA . LEU A 1 542 ? -25.322 -10.698 23.634 1.00 88.31 542 LEU A CA 1
ATOM 4286 C C . LEU A 1 542 ? -25.112 -12.107 23.056 1.00 88.31 542 LEU A C 1
ATOM 4288 O O . LEU A 1 542 ? -24.378 -12.262 22.087 1.00 88.31 542 LEU A O 1
ATOM 4292 N N . CYS A 1 543 ? -25.742 -13.140 23.618 1.00 88.56 543 CYS A N 1
ATOM 4293 C CA . CYS A 1 543 ? -25.821 -14.481 23.039 1.00 88.56 543 CYS A CA 1
ATOM 4294 C C . CYS A 1 543 ? -27.288 -14.803 22.701 1.00 88.56 543 CYS A C 1
ATOM 4296 O O . CYS A 1 543 ? -27.961 -15.555 23.409 1.00 88.56 543 CYS A O 1
ATOM 4298 N N . ARG A 1 544 ? -27.808 -14.172 21.637 1.00 82.62 544 ARG A N 1
ATOM 4299 C CA . ARG A 1 544 ? -29.249 -14.171 21.297 1.00 82.62 544 ARG A CA 1
ATOM 4300 C C . ARG A 1 544 ? -29.827 -15.570 21.033 1.00 82.62 544 ARG A C 1
ATOM 4302 O O . ARG A 1 544 ? -30.977 -15.818 21.369 1.00 82.62 544 ARG A O 1
ATOM 4309 N N . HIS A 1 545 ? -29.019 -16.495 20.510 1.00 85.62 545 HIS A N 1
ATOM 4310 C CA . HIS A 1 545 ? -29.406 -17.888 20.227 1.00 85.62 545 HIS A CA 1
ATOM 4311 C C . HIS A 1 545 ? -29.071 -18.867 21.373 1.00 85.62 545 HIS A C 1
ATOM 4313 O O . HIS A 1 545 ? -28.982 -20.078 21.163 1.00 85.62 545 HIS A O 1
ATOM 4319 N N . ALA A 1 546 ? -28.835 -18.374 22.594 1.00 86.12 546 ALA A N 1
ATOM 4320 C CA . ALA A 1 546 ? -28.605 -19.240 23.745 1.00 86.12 546 ALA A CA 1
ATOM 4321 C C . ALA A 1 546 ? -29.896 -19.973 24.146 1.00 86.12 546 ALA A C 1
ATOM 4323 O O . ALA A 1 546 ? -30.850 -19.344 24.604 1.00 86.12 546 ALA A O 1
ATOM 4324 N N . THR A 1 547 ? -29.885 -21.301 24.071 1.00 89.38 547 THR A N 1
ATOM 4325 C CA . THR A 1 547 ? -30.964 -22.206 24.493 1.00 89.38 547 THR A CA 1
ATOM 4326 C C . THR A 1 547 ? -31.023 -22.363 26.021 1.00 89.38 547 THR A C 1
ATOM 4328 O O . THR A 1 547 ? -30.128 -21.909 26.745 1.00 89.38 547 THR A O 1
ATOM 4331 N N . ALA A 1 548 ? -32.082 -22.968 26.566 1.00 85.94 548 ALA A N 1
ATOM 4332 C CA . ALA A 1 548 ? -32.214 -23.154 28.017 1.00 85.94 548 ALA A CA 1
ATOM 4333 C C . ALA A 1 548 ? -31.044 -23.975 28.601 1.00 85.94 548 ALA A C 1
ATOM 4335 O O . ALA A 1 548 ? -30.432 -23.559 29.589 1.00 85.94 548 ALA A O 1
ATOM 4336 N N . GLY A 1 549 ? -30.677 -25.069 27.930 1.00 87.19 549 GLY A N 1
ATOM 4337 C CA . GLY A 1 549 ? -29.584 -25.962 28.295 1.00 87.19 549 GLY A CA 1
ATOM 4338 C C . GLY A 1 549 ? -28.211 -25.324 28.193 1.00 87.19 549 GLY A C 1
ATOM 4339 O O . GLY A 1 549 ? -27.496 -25.226 29.195 1.00 87.19 549 GLY A O 1
ATOM 4340 N N . CYS A 1 550 ? -27.853 -24.795 27.018 1.00 87.69 550 CYS A N 1
ATOM 4341 C CA . CYS A 1 550 ? -26.554 -24.139 26.854 1.00 87.69 550 CYS A CA 1
ATOM 4342 C C . CYS A 1 550 ? -26.404 -22.897 27.751 1.00 87.69 550 CYS A C 1
ATOM 4344 O O . CYS A 1 550 ? -25.286 -22.519 28.098 1.00 87.69 550 CYS A O 1
ATOM 4346 N N . GLY A 1 551 ? -27.517 -22.262 28.135 1.00 87.12 551 GLY A N 1
ATOM 4347 C CA . GLY A 1 551 ? -27.555 -21.172 29.104 1.00 87.12 551 GLY A CA 1
ATOM 4348 C C . GLY A 1 551 ? -27.214 -21.623 30.526 1.00 87.12 551 GLY A C 1
ATOM 4349 O O . GLY A 1 551 ? -26.344 -21.025 31.155 1.00 87.12 551 GLY A O 1
ATOM 4350 N N . ALA A 1 552 ? -27.839 -22.697 31.019 1.00 85.56 552 ALA A N 1
ATOM 4351 C CA . ALA A 1 552 ? -27.555 -23.261 32.345 1.00 85.56 552 ALA A CA 1
ATOM 4352 C C . ALA A 1 552 ? -26.129 -23.845 32.452 1.00 85.56 552 ALA A C 1
ATOM 4354 O O . ALA A 1 552 ? -25.453 -23.723 33.480 1.00 85.56 552 ALA A O 1
ATOM 4355 N N . ALA A 1 553 ? -25.640 -24.437 31.361 1.00 87.00 553 ALA A N 1
ATOM 4356 C CA . ALA A 1 553 ? -24.289 -24.975 31.239 1.00 87.00 553 ALA A CA 1
ATOM 4357 C C . ALA A 1 553 ? -23.219 -23.925 30.859 1.00 87.00 553 ALA A C 1
ATOM 4359 O O . ALA A 1 553 ? -22.046 -24.276 30.728 1.00 87.00 553 ALA A O 1
ATOM 4360 N N . CYS A 1 554 ? -23.590 -22.652 30.665 1.00 86.75 554 CYS A N 1
ATOM 4361 C CA . CYS A 1 554 ? -22.706 -21.629 30.104 1.00 86.75 554 CYS A CA 1
ATOM 4362 C C . CYS A 1 554 ? -21.457 -21.388 30.966 1.00 86.75 554 CYS A C 1
ATOM 4364 O O . CYS A 1 554 ? -21.562 -21.086 32.155 1.00 86.75 554 CYS A O 1
ATOM 4366 N N . PHE A 1 555 ? -20.272 -21.419 30.346 1.00 82.19 555 PHE A N 1
ATOM 4367 C CA . PHE A 1 555 ? -18.987 -21.202 31.021 1.00 82.19 555 PHE A CA 1
ATOM 4368 C C . PHE A 1 555 ? -18.909 -19.864 31.783 1.00 82.19 555 PHE A C 1
ATOM 4370 O O . PHE A 1 555 ? -18.245 -19.796 32.808 1.00 82.19 555 PHE A O 1
ATOM 4377 N N . ALA A 1 556 ? -19.644 -18.827 31.362 1.00 83.25 556 ALA A N 1
ATOM 4378 C CA . ALA A 1 556 ? -19.717 -17.544 32.071 1.00 83.25 556 ALA A CA 1
ATOM 4379 C C . ALA A 1 556 ? -20.321 -17.641 33.491 1.00 83.25 556 ALA A C 1
ATOM 4381 O O . ALA A 1 556 ? -20.030 -16.803 34.341 1.00 83.25 556 ALA A O 1
ATOM 4382 N N . GLY A 1 557 ? -21.168 -18.645 33.750 1.00 79.25 557 GLY A N 1
ATOM 4383 C CA . GLY A 1 557 ? -21.768 -18.905 35.063 1.00 79.25 557 GLY A CA 1
ATOM 4384 C C . GLY A 1 557 ? -20.914 -19.785 35.982 1.00 79.25 557 GLY A C 1
ATOM 4385 O O . GLY A 1 557 ? -21.308 -20.034 37.119 1.00 79.25 557 GLY A O 1
ATOM 4386 N N . TRP A 1 558 ? -19.752 -20.256 35.518 1.00 75.94 558 TRP A N 1
ATOM 4387 C CA . TRP A 1 558 ? -18.912 -21.219 36.230 1.00 75.94 558 TRP A CA 1
ATOM 4388 C C . TRP A 1 558 ? -17.416 -20.865 36.129 1.00 75.94 558 TRP A C 1
ATOM 4390 O O . TRP A 1 558 ? -17.027 -19.926 35.440 1.00 75.94 558 TRP A O 1
ATOM 4400 N N . ASP A 1 559 ? -16.569 -21.633 36.825 1.00 75.62 559 ASP A N 1
ATOM 4401 C CA . ASP A 1 559 ? -15.100 -21.527 36.742 1.00 75.62 559 ASP A CA 1
ATOM 4402 C C . ASP A 1 559 ? -14.590 -20.079 36.996 1.00 75.62 559 ASP A C 1
ATOM 4404 O O . ASP A 1 559 ? -15.233 -19.301 37.709 1.00 75.62 559 ASP A O 1
ATOM 4408 N N . ARG A 1 560 ? -13.430 -19.705 36.440 1.00 76.44 560 ARG A N 1
ATOM 4409 C CA . ARG A 1 560 ? -12.796 -18.386 36.623 1.00 76.44 560 ARG A CA 1
ATOM 4410 C C . ARG A 1 560 ? -13.646 -17.197 36.163 1.00 76.44 560 ARG A C 1
ATOM 4412 O O . ARG A 1 560 ? -13.427 -16.099 36.664 1.00 76.44 560 ARG A O 1
ATOM 4419 N N . LEU A 1 561 ? -14.597 -17.375 35.238 1.00 80.44 561 LEU A N 1
ATOM 4420 C CA . LEU A 1 561 ? -15.454 -16.271 34.774 1.00 80.44 561 LEU A CA 1
ATOM 4421 C C . LEU A 1 561 ? -16.547 -15.893 35.783 1.00 80.44 561 LEU A C 1
ATOM 4423 O O . LEU A 1 561 ? -16.972 -14.741 35.801 1.00 80.44 561 LEU A O 1
ATOM 4427 N N . ASN A 1 562 ? -16.949 -16.815 36.663 1.00 82.69 562 ASN A N 1
ATOM 4428 C CA . ASN A 1 562 ? -17.893 -16.521 37.746 1.00 82.69 562 ASN A CA 1
ATOM 4429 C C . ASN A 1 562 ? -17.211 -15.979 39.019 1.00 82.69 562 ASN A C 1
ATOM 4431 O O . ASN A 1 562 ? -17.891 -15.688 40.002 1.00 82.69 562 ASN A O 1
ATOM 4435 N N . TRP A 1 563 ? -15.881 -15.821 39.033 1.00 86.12 563 TRP A N 1
ATOM 4436 C CA . TRP A 1 563 ? -15.196 -15.124 40.127 1.00 86.12 563 TRP A CA 1
ATOM 4437 C C . TRP A 1 563 ? -15.662 -13.658 40.194 1.00 86.12 563 TRP A C 1
ATOM 4439 O O . TRP A 1 563 ? -15.772 -13.032 39.135 1.00 86.12 563 TRP A O 1
ATOM 4449 N N . PRO A 1 564 ? -15.889 -13.072 41.390 1.00 86.69 564 PRO A N 1
ATOM 4450 C CA . PRO A 1 564 ? -16.527 -11.758 41.528 1.00 86.69 564 PRO A CA 1
ATOM 4451 C C . PRO A 1 564 ? -15.913 -10.664 40.646 1.00 86.69 564 PRO A C 1
ATOM 4453 O O . PRO A 1 564 ? -16.631 -9.996 39.906 1.00 86.69 564 PRO A O 1
ATOM 4456 N N . ASN A 1 565 ? -14.581 -10.545 40.638 1.00 86.56 565 ASN A N 1
ATOM 4457 C CA . ASN A 1 565 ? -13.873 -9.532 39.849 1.00 86.56 565 ASN A CA 1
ATOM 4458 C C . ASN A 1 565 ? -13.984 -9.774 38.333 1.00 86.56 565 ASN A C 1
ATOM 4460 O O . ASN A 1 565 ? -14.197 -8.828 37.579 1.00 86.56 565 ASN A O 1
ATOM 4464 N N . ALA A 1 566 ? -13.877 -11.029 37.881 1.00 86.62 566 ALA A N 1
ATOM 4465 C CA . ALA A 1 566 ? -13.982 -11.379 36.463 1.00 86.62 566 ALA A CA 1
ATOM 4466 C C . ALA A 1 566 ? -15.403 -11.142 35.932 1.00 86.62 566 ALA A C 1
ATOM 4468 O O . ALA A 1 566 ? -15.584 -10.538 34.872 1.00 86.62 566 ALA A O 1
ATOM 4469 N N . LYS A 1 567 ? -16.410 -11.542 36.716 1.00 87.69 567 LYS A N 1
ATOM 4470 C CA . LYS A 1 567 ? -17.826 -11.315 36.425 1.00 87.69 567 LYS A CA 1
ATOM 4471 C C . LYS A 1 567 ? -18.154 -9.823 36.380 1.00 87.69 567 LYS A C 1
ATOM 4473 O O . LYS A 1 567 ? -18.759 -9.367 35.413 1.00 87.69 567 LYS A O 1
ATOM 4478 N N . ARG A 1 568 ? -17.697 -9.051 37.372 1.00 89.00 568 ARG A N 1
ATOM 4479 C CA . ARG A 1 568 ? -17.888 -7.594 37.439 1.00 89.00 568 ARG A CA 1
ATOM 4480 C C . ARG A 1 568 ? -17.240 -6.874 36.251 1.00 89.00 568 ARG A C 1
ATOM 4482 O O . ARG A 1 568 ? -17.898 -6.043 35.633 1.00 89.00 568 ARG A O 1
ATOM 4489 N N . ALA A 1 569 ? -16.017 -7.249 35.869 1.00 90.38 569 ALA A N 1
ATOM 4490 C CA . ALA A 1 569 ? -15.357 -6.714 34.677 1.00 90.38 569 ALA A CA 1
ATOM 4491 C C . ALA A 1 569 ? -16.116 -7.062 33.381 1.00 90.38 569 ALA A C 1
ATOM 4493 O O . ALA A 1 569 ? -16.328 -6.191 32.545 1.00 90.38 569 ALA A O 1
ATOM 4494 N N . MET A 1 570 ? -16.588 -8.304 33.218 1.00 90.38 570 MET A N 1
ATOM 4495 C CA . MET A 1 570 ? -17.402 -8.721 32.063 1.00 90.38 570 MET A CA 1
ATOM 4496 C C . MET A 1 570 ? -18.708 -7.910 31.943 1.00 90.38 570 MET A C 1
ATOM 4498 O O . MET A 1 570 ? -19.058 -7.465 30.848 1.00 90.38 570 MET A O 1
ATOM 4502 N N . ILE A 1 571 ? -19.403 -7.673 33.062 1.00 89.94 571 ILE A N 1
ATOM 4503 C CA . ILE A 1 571 ? -20.600 -6.815 33.119 1.00 89.94 571 ILE A CA 1
ATOM 4504 C C . ILE A 1 571 ? -20.242 -5.378 32.724 1.00 89.94 571 ILE A C 1
ATOM 4506 O O . ILE A 1 571 ? -20.909 -4.796 31.873 1.00 89.94 571 ILE A O 1
ATOM 4510 N N . ALA A 1 572 ? -19.163 -4.822 33.279 1.00 92.06 572 ALA A N 1
ATOM 4511 C CA . ALA A 1 572 ? -18.733 -3.460 32.982 1.00 92.06 572 ALA A CA 1
ATOM 4512 C C . ALA A 1 572 ? -18.384 -3.261 31.496 1.00 92.06 572 ALA A C 1
ATOM 4514 O O . ALA A 1 572 ? -18.813 -2.276 30.904 1.00 92.06 572 ALA A O 1
ATOM 4515 N N . ARG A 1 573 ? -17.673 -4.206 30.860 1.00 93.69 573 ARG A N 1
ATOM 4516 C CA . ARG A 1 573 ? -17.368 -4.146 29.413 1.00 93.69 573 ARG A CA 1
ATOM 4517 C C . ARG A 1 573 ? -18.633 -4.168 28.556 1.00 93.69 573 ARG A C 1
ATOM 4519 O O . ARG A 1 573 ? -18.709 -3.480 27.545 1.00 93.69 573 ARG A O 1
ATOM 4526 N N . THR A 1 574 ? -19.629 -4.937 28.986 1.00 92.12 574 THR A N 1
ATOM 4527 C CA . THR A 1 574 ? -20.931 -5.060 28.315 1.00 92.12 574 THR A CA 1
ATOM 4528 C C . THR A 1 574 ? -21.761 -3.784 28.449 1.00 92.12 574 THR A C 1
ATOM 4530 O O . THR A 1 574 ? -22.369 -3.341 27.480 1.00 92.12 574 THR A O 1
ATOM 4533 N N . LEU A 1 575 ? -21.740 -3.158 29.629 1.00 90.38 575 LEU A N 1
ATOM 4534 C CA . LEU A 1 575 ? -22.355 -1.852 29.863 1.00 90.38 575 LEU A CA 1
ATOM 4535 C C . LEU A 1 575 ? -21.642 -0.729 29.098 1.00 90.38 575 LEU A C 1
ATOM 4537 O O . LEU A 1 575 ? -22.320 0.166 28.605 1.00 90.38 575 LEU A O 1
ATOM 4541 N N . LEU A 1 576 ? -20.310 -0.783 28.971 1.00 91.00 576 LEU A N 1
ATOM 4542 C CA . LEU A 1 576 ? -19.550 0.176 28.168 1.00 91.00 576 LEU A CA 1
ATOM 4543 C C . LEU A 1 576 ? -19.959 0.090 26.693 1.00 91.00 576 LEU A C 1
ATOM 4545 O O . LEU A 1 576 ? -20.388 1.095 26.144 1.00 91.00 576 LEU A O 1
ATOM 4549 N N . LEU A 1 577 ? -19.948 -1.110 26.097 1.00 90.25 577 LEU A N 1
ATOM 4550 C CA . LEU A 1 577 ? -20.378 -1.334 24.709 1.00 90.25 577 LEU A CA 1
ATOM 4551 C C . LEU A 1 577 ? -21.771 -0.755 24.401 1.00 90.25 577 LEU A C 1
ATOM 4553 O O . LEU A 1 577 ? -22.001 -0.272 23.299 1.00 90.25 577 LEU A O 1
ATOM 4557 N N . ALA A 1 578 ? -22.705 -0.819 25.354 1.00 85.81 578 ALA A N 1
ATOM 4558 C CA . ALA A 1 578 ? -24.077 -0.358 25.149 1.00 85.81 578 ALA A CA 1
ATOM 4559 C C . ALA A 1 578 ? -24.317 1.128 25.466 1.00 85.81 578 ALA A C 1
ATOM 4561 O O . ALA A 1 578 ? -25.290 1.691 24.972 1.00 85.81 578 ALA A O 1
ATOM 4562 N N . ARG A 1 579 ? -23.489 1.753 26.314 1.00 84.69 579 ARG A N 1
ATOM 4563 C CA . ARG A 1 579 ? -23.648 3.163 26.725 1.00 84.69 579 ARG A CA 1
ATOM 4564 C C . ARG A 1 579 ? -22.709 4.115 25.994 1.00 84.69 579 ARG A C 1
ATOM 4566 O O . ARG A 1 579 ? -23.077 5.262 25.778 1.00 84.69 579 ARG A O 1
ATOM 4573 N N . ASP A 1 580 ? -21.519 3.640 25.651 1.00 79.06 580 ASP A N 1
ATOM 4574 C CA . ASP A 1 580 ? -20.466 4.385 24.966 1.00 79.06 580 ASP A CA 1
ATOM 4575 C C . ASP A 1 580 ? -19.718 3.433 24.004 1.00 79.06 580 ASP A C 1
ATOM 4577 O O . ASP A 1 580 ? -18.611 2.953 24.295 1.00 79.06 580 ASP A O 1
ATOM 4581 N N . PRO A 1 581 ? -20.359 3.068 22.874 1.00 80.00 581 PRO A N 1
ATOM 4582 C CA . PRO A 1 581 ? -19.769 2.172 21.885 1.00 80.00 581 PRO A CA 1
ATOM 4583 C C . PRO A 1 581 ? -18.517 2.768 21.232 1.00 80.00 581 PRO A C 1
ATOM 4585 O O . PRO A 1 581 ? -17.653 2.008 20.799 1.00 80.00 581 PRO A O 1
ATOM 4588 N N . ASP A 1 582 ? -18.386 4.095 21.178 1.00 76.38 582 ASP A N 1
ATOM 4589 C CA . ASP A 1 582 ? -17.244 4.757 20.549 1.00 76.38 582 ASP A CA 1
ATOM 4590 C C . ASP A 1 582 ? -16.001 4.683 21.443 1.00 76.38 582 ASP A C 1
ATOM 4592 O O . ASP A 1 582 ? -14.940 4.269 20.968 1.00 76.38 582 ASP A O 1
ATOM 4596 N N . HIS A 1 583 ? -16.124 4.931 22.754 1.00 81.06 583 HIS A N 1
ATOM 4597 C CA . HIS A 1 583 ? -15.023 4.689 23.695 1.00 81.06 583 HIS A CA 1
ATOM 4598 C C . HIS A 1 583 ? -14.683 3.197 23.803 1.00 81.06 583 HIS A C 1
ATOM 4600 O O . HIS A 1 583 ? -13.508 2.829 23.865 1.00 81.06 583 HIS A O 1
ATOM 4606 N N . PHE A 1 584 ? -15.684 2.309 23.736 1.00 87.25 584 PHE A N 1
ATOM 4607 C CA . PHE A 1 584 ? -15.453 0.862 23.648 1.00 87.25 584 PHE A CA 1
ATOM 4608 C C . PHE A 1 584 ? -14.613 0.487 22.415 1.00 87.25 584 PHE A C 1
ATOM 4610 O O . PHE A 1 584 ? -13.613 -0.226 22.535 1.00 87.25 584 PHE A O 1
ATOM 4617 N N . ARG A 1 585 ? -14.995 0.980 21.229 1.00 86.50 585 ARG A N 1
ATOM 4618 C CA . ARG A 1 585 ? -14.273 0.752 19.967 1.00 86.50 585 ARG A CA 1
ATOM 4619 C C . ARG A 1 585 ? -12.857 1.322 20.029 1.00 86.50 585 ARG A C 1
ATOM 4621 O O . ARG A 1 585 ? -11.918 0.617 19.669 1.00 86.50 585 ARG A O 1
ATOM 4628 N N . ALA A 1 586 ? -12.685 2.533 20.561 1.00 79.12 586 ALA A N 1
ATOM 4629 C CA . ALA A 1 586 ? -11.382 3.168 20.758 1.00 79.12 586 ALA A CA 1
ATOM 4630 C C . ALA A 1 586 ? -10.445 2.327 21.647 1.00 79.12 586 ALA A C 1
ATOM 4632 O O . ALA A 1 586 ? -9.285 2.111 21.288 1.00 79.12 586 ALA A O 1
ATOM 4633 N N . MET A 1 587 ? -10.951 1.793 22.767 1.00 88.06 587 MET A N 1
ATOM 4634 C CA . MET A 1 587 ? -10.203 0.880 23.641 1.00 88.06 587 MET A CA 1
ATOM 4635 C C . MET A 1 587 ? -9.817 -0.426 22.923 1.00 88.06 587 MET A C 1
ATOM 4637 O O . MET A 1 587 ? -8.641 -0.789 22.925 1.00 88.06 587 MET A O 1
ATOM 4641 N N . VAL A 1 588 ? -10.754 -1.105 22.242 1.00 91.81 588 VAL A N 1
ATOM 4642 C CA . VAL A 1 588 ? -10.443 -2.338 21.484 1.00 91.81 588 VAL A CA 1
ATOM 4643 C C . VAL A 1 588 ? -9.412 -2.076 20.380 1.00 91.81 588 VAL A C 1
ATOM 4645 O O . VAL A 1 588 ? -8.464 -2.848 20.239 1.00 91.81 588 VAL A O 1
ATOM 4648 N N . ALA A 1 589 ? -9.557 -0.987 19.622 1.00 85.31 589 ALA A N 1
ATOM 4649 C CA . ALA A 1 589 ? -8.647 -0.616 18.540 1.00 85.31 589 ALA A CA 1
ATOM 4650 C C . ALA A 1 589 ? -7.218 -0.343 19.050 1.00 85.31 589 ALA A C 1
ATOM 4652 O O . ALA A 1 589 ? -6.238 -0.834 18.473 1.00 85.31 589 ALA A O 1
ATOM 4653 N N . TYR A 1 590 ? -7.092 0.388 20.162 1.00 84.06 590 TYR A N 1
ATOM 4654 C CA . TYR A 1 590 ? -5.810 0.629 20.823 1.00 84.06 590 TYR A CA 1
ATOM 4655 C C . TYR A 1 590 ? -5.164 -0.680 21.297 1.00 84.06 590 TYR A C 1
ATOM 4657 O O . TYR A 1 590 ? -4.012 -0.967 20.968 1.00 84.06 590 TYR A O 1
ATOM 4665 N N . GLU A 1 591 ? -5.914 -1.524 22.007 1.00 91.19 591 GLU A N 1
ATOM 4666 C CA . GLU A 1 591 ? -5.405 -2.787 22.550 1.00 91.19 591 GLU A CA 1
ATOM 4667 C C . GLU A 1 591 ? -5.022 -3.801 21.458 1.00 91.19 591 GLU A C 1
ATOM 4669 O O . GLU A 1 591 ? -4.014 -4.496 21.599 1.00 91.19 591 GLU A O 1
ATOM 4674 N N . LEU A 1 592 ? -5.755 -3.852 20.336 1.00 90.69 592 LEU A N 1
ATOM 4675 C CA . LEU A 1 592 ? -5.367 -4.646 19.163 1.00 90.69 592 LEU A CA 1
ATOM 4676 C C . LEU A 1 592 ? -4.068 -4.143 18.526 1.00 90.69 592 LEU A C 1
ATOM 4678 O O . LEU A 1 592 ? -3.253 -4.964 18.107 1.00 90.69 592 LEU A O 1
ATOM 4682 N N . GLN A 1 593 ? -3.837 -2.827 18.475 1.00 83.56 593 GLN A N 1
ATOM 4683 C CA . GLN A 1 593 ? -2.575 -2.282 17.968 1.00 83.56 593 GLN A CA 1
ATOM 4684 C C . GLN A 1 593 ? -1.401 -2.645 18.888 1.00 83.56 593 GLN A C 1
ATOM 4686 O O . GLN A 1 593 ? -0.375 -3.118 18.399 1.00 83.56 593 GLN A O 1
ATOM 4691 N N . GLN A 1 594 ? -1.558 -2.489 20.208 1.00 85.75 594 GLN A N 1
ATOM 4692 C CA . GLN A 1 594 ? -0.527 -2.867 21.185 1.00 85.75 594 GLN A CA 1
ATOM 4693 C C . GLN A 1 594 ? -0.221 -4.372 21.125 1.00 85.75 594 GLN A C 1
ATOM 4695 O O . GLN A 1 594 ? 0.942 -4.781 21.129 1.00 85.75 594 GLN A O 1
ATOM 4700 N N . ALA A 1 595 ? -1.253 -5.210 20.988 1.00 87.88 595 ALA A N 1
ATOM 4701 C CA . ALA A 1 595 ? -1.077 -6.638 20.764 1.00 87.88 595 ALA A CA 1
ATOM 4702 C C . ALA A 1 595 ? -0.374 -6.929 19.424 1.00 87.88 595 ALA A C 1
ATOM 4704 O O . ALA A 1 595 ? 0.500 -7.790 19.382 1.00 87.88 595 ALA A O 1
ATOM 4705 N N . GLN A 1 596 ? -0.694 -6.219 18.335 1.00 85.56 596 GLN A N 1
ATOM 4706 C CA . GLN A 1 596 ? -0.056 -6.446 17.032 1.00 85.56 596 GLN A CA 1
ATOM 4707 C C . GLN A 1 596 ? 1.427 -6.062 17.063 1.00 85.56 596 GLN A C 1
ATOM 4709 O O . GLN A 1 596 ? 2.249 -6.803 16.531 1.00 85.56 596 GLN A O 1
ATOM 4714 N N . GLN A 1 597 ? 1.781 -4.961 17.732 1.00 80.56 597 GLN A N 1
ATOM 4715 C CA . GLN A 1 597 ? 3.176 -4.588 17.960 1.00 80.56 597 GLN A CA 1
ATOM 4716 C C . GLN A 1 597 ? 3.908 -5.668 18.772 1.00 80.56 597 GLN A C 1
ATOM 4718 O O . GLN A 1 597 ? 4.965 -6.136 18.357 1.00 80.56 597 GLN A O 1
ATOM 4723 N N . GLN A 1 598 ? 3.321 -6.137 19.878 1.00 81.25 598 GLN A N 1
ATOM 4724 C CA . GLN A 1 598 ? 3.901 -7.215 20.686 1.00 81.25 598 GLN A CA 1
ATOM 4725 C C . GLN A 1 598 ? 4.039 -8.539 19.907 1.00 81.25 598 GLN A C 1
ATOM 4727 O O . GLN A 1 598 ? 4.962 -9.316 20.159 1.00 81.25 598 GLN A O 1
ATOM 4732 N N . ALA A 1 599 ? 3.120 -8.825 18.984 1.00 82.62 599 ALA A N 1
ATOM 4733 C CA . ALA A 1 599 ? 3.183 -9.989 18.108 1.00 82.62 599 ALA A CA 1
ATOM 4734 C C . ALA A 1 599 ? 4.338 -9.857 17.095 1.00 82.62 599 ALA A C 1
ATOM 4736 O O . ALA A 1 599 ? 5.122 -10.794 16.935 1.00 82.62 599 ALA A O 1
ATOM 4737 N N . ASP A 1 600 ? 4.504 -8.670 16.503 1.00 81.62 600 ASP A N 1
ATOM 4738 C CA . ASP A 1 600 ? 5.581 -8.344 15.561 1.00 81.62 600 ASP A CA 1
ATOM 4739 C C . ASP A 1 600 ? 6.967 -8.405 16.223 1.00 81.62 600 ASP A C 1
ATOM 4741 O O . ASP A 1 600 ? 7.872 -9.044 15.686 1.00 81.62 600 ASP A O 1
ATOM 4745 N N . GLU A 1 601 ? 7.122 -7.831 17.421 1.00 76.94 601 GLU A N 1
ATOM 4746 C CA . GLU A 1 601 ? 8.349 -7.900 18.236 1.00 76.94 601 GLU A CA 1
ATOM 4747 C C . GLU A 1 601 ? 8.748 -9.344 18.584 1.00 76.94 601 GLU A C 1
ATOM 4749 O O . GLU A 1 601 ? 9.932 -9.664 18.699 1.00 76.94 601 GLU A O 1
ATOM 4754 N N . ARG A 1 602 ? 7.760 -10.234 18.732 1.00 81.19 602 ARG A N 1
ATOM 4755 C CA . ARG A 1 602 ? 7.952 -11.665 19.011 1.00 81.19 602 ARG A CA 1
ATOM 4756 C C . ARG A 1 602 ? 8.049 -12.534 17.752 1.00 81.19 602 ARG A C 1
ATOM 4758 O O . ARG A 1 602 ? 8.307 -13.728 17.881 1.00 81.19 602 ARG A O 1
ATOM 4765 N N . GLY A 1 603 ? 7.825 -11.977 16.561 1.00 81.19 603 GLY A N 1
ATOM 4766 C CA . GLY A 1 603 ? 7.803 -12.723 15.299 1.00 81.19 603 GLY A CA 1
ATOM 4767 C C . GLY A 1 603 ? 6.660 -13.743 15.176 1.00 81.19 603 GLY A C 1
ATOM 4768 O O . GLY A 1 603 ? 6.817 -14.743 14.477 1.00 81.19 603 GLY A O 1
ATOM 4769 N N . VAL A 1 604 ? 5.527 -13.519 15.852 1.00 84.56 604 VAL A N 1
ATOM 4770 C CA . VAL A 1 604 ? 4.358 -14.424 15.880 1.00 84.56 604 VAL A CA 1
ATOM 4771 C C . VAL A 1 604 ? 3.108 -13.745 15.305 1.00 84.56 604 VAL A C 1
ATOM 4773 O O . VAL A 1 604 ? 2.989 -12.527 15.412 1.00 84.56 604 VAL A O 1
ATOM 4776 N N . PRO A 1 605 ? 2.131 -14.466 14.724 1.00 88.81 605 PRO A N 1
ATOM 4777 C CA . PRO A 1 605 ? 0.874 -13.852 14.303 1.00 88.81 605 PRO A CA 1
ATOM 4778 C C . PRO A 1 605 ? -0.042 -13.551 15.500 1.00 88.81 605 PRO A C 1
ATOM 4780 O O . PRO A 1 605 ? -0.055 -14.285 16.494 1.00 88.81 605 PRO A O 1
ATOM 4783 N N . LEU A 1 606 ? -0.855 -12.499 15.377 1.00 91.31 606 LEU A N 1
ATOM 4784 C CA . LEU A 1 606 ? -1.885 -12.139 16.351 1.00 91.31 606 LEU A CA 1
ATOM 4785 C C . LEU A 1 606 ? -3.221 -12.818 16.011 1.00 91.31 606 LEU A C 1
ATOM 4787 O O . LEU A 1 606 ? -3.685 -12.793 14.869 1.00 91.31 606 LEU A O 1
ATOM 4791 N N . VAL A 1 607 ? -3.852 -13.393 17.030 1.00 92.94 607 VAL A N 1
ATOM 4792 C CA . VAL A 1 607 ? -5.187 -13.991 17.005 1.00 92.94 607 VAL A CA 1
ATOM 4793 C C . VAL A 1 607 ? -6.079 -13.260 18.008 1.00 92.94 607 VAL A C 1
ATOM 4795 O O . VAL A 1 607 ? -5.653 -13.015 19.137 1.00 92.94 607 VAL A O 1
ATOM 4798 N N . CYS A 1 608 ? -7.322 -12.950 17.643 1.00 93.62 608 CYS A N 1
ATOM 4799 C CA . CYS A 1 608 ? -8.298 -12.358 18.558 1.00 93.62 608 CYS A CA 1
ATOM 4800 C C . CYS A 1 608 ? -9.620 -13.137 18.557 1.00 93.62 608 CYS A C 1
ATOM 4802 O O . CYS A 1 608 ? -10.181 -13.420 17.499 1.00 93.62 608 CYS A O 1
ATOM 4804 N N . ARG A 1 609 ? -10.129 -13.457 19.750 1.00 93.75 609 ARG A N 1
ATOM 4805 C CA . ARG A 1 609 ? -11.462 -14.029 19.962 1.00 93.75 609 ARG A CA 1
ATOM 4806 C C . ARG A 1 609 ? -12.391 -12.971 20.550 1.00 93.75 609 ARG A C 1
ATOM 4808 O O . ARG A 1 609 ? -12.259 -12.623 21.725 1.00 93.75 609 ARG A O 1
ATOM 4815 N N . LEU A 1 610 ? -13.313 -12.450 19.745 1.00 94.12 610 LEU A N 1
ATOM 4816 C CA . LEU A 1 610 ? -14.186 -11.333 20.133 1.00 94.12 610 LEU A CA 1
ATOM 4817 C C . LEU A 1 610 ? -15.412 -11.790 20.950 1.00 94.12 610 LEU A C 1
ATOM 4819 O O . LEU A 1 610 ? -16.021 -11.010 21.678 1.00 94.12 610 LEU A O 1
ATOM 4823 N N . ASN A 1 611 ? -15.755 -13.070 20.852 1.00 93.31 611 ASN A N 1
ATOM 4824 C CA . ASN A 1 611 ? -16.822 -13.770 21.548 1.00 93.31 611 ASN A CA 1
ATOM 4825 C C . ASN A 1 611 ? -16.233 -14.943 22.351 1.00 93.31 611 ASN A C 1
ATOM 4827 O O . ASN A 1 611 ? -16.295 -16.120 21.971 1.00 93.31 611 ASN A O 1
ATOM 4831 N N . VAL A 1 612 ? -15.641 -14.628 23.510 1.00 90.75 612 VAL A N 1
ATOM 4832 C CA . VAL A 1 612 ? -15.192 -15.653 24.472 1.00 90.75 612 VAL A CA 1
ATOM 4833 C C . VAL A 1 612 ? -16.387 -16.435 25.036 1.00 90.75 612 VAL A C 1
ATOM 4835 O O . VAL A 1 612 ? -16.335 -17.661 25.109 1.00 90.75 612 VAL A O 1
ATOM 4838 N N . VAL A 1 613 ? -17.476 -15.739 25.386 1.00 89.06 613 VAL A N 1
ATOM 4839 C CA . VAL A 1 613 ? -18.748 -16.345 25.839 1.00 89.06 613 VAL A CA 1
ATOM 4840 C C . VAL A 1 613 ? -20.013 -15.695 25.252 1.00 89.06 613 VAL A C 1
ATOM 4842 O O . VAL A 1 613 ? -21.077 -16.293 25.367 1.00 89.06 613 VAL A O 1
ATOM 4845 N N . SER A 1 614 ? -19.925 -14.521 24.618 1.00 91.81 614 SER A N 1
ATOM 4846 C CA . SER A 1 614 ? -21.014 -13.883 23.853 1.00 91.81 614 SER A CA 1
ATOM 4847 C C . SER A 1 614 ? -21.224 -14.540 22.471 1.00 91.81 614 SER A C 1
ATOM 4849 O O . SER A 1 614 ? -20.579 -15.536 22.161 1.00 91.81 614 SER A O 1
ATOM 4851 N N . ASP A 1 615 ? -22.142 -14.020 21.648 1.00 93.75 615 ASP A N 1
ATOM 4852 C CA . ASP A 1 615 ? -22.326 -14.409 20.236 1.00 93.75 615 ASP A CA 1
ATOM 4853 C C . ASP A 1 615 ? -22.801 -13.192 19.409 1.00 93.75 615 ASP A C 1
ATOM 4855 O O . ASP A 1 615 ? -23.896 -13.169 18.845 1.00 93.75 615 ASP A O 1
ATOM 4859 N N . VAL A 1 616 ? -21.990 -12.128 19.417 1.00 92.94 616 VAL A N 1
ATOM 4860 C CA . VAL A 1 616 ? -22.229 -10.874 18.684 1.00 92.94 616 VAL A CA 1
ATOM 4861 C C . VAL A 1 616 ? -21.784 -11.034 17.221 1.00 92.94 616 VAL A C 1
ATOM 4863 O O . VAL A 1 616 ? -20.671 -11.527 16.988 1.00 92.94 616 VAL A O 1
ATOM 4866 N N . PRO A 1 617 ? -22.595 -10.610 16.230 1.00 93.19 617 PRO A N 1
ATOM 4867 C CA . PRO A 1 617 ? -22.228 -10.629 14.817 1.00 93.19 617 PRO A CA 1
ATOM 4868 C C . PRO A 1 617 ? -21.314 -9.453 14.452 1.00 93.19 617 PRO A C 1
ATOM 4870 O O . PRO A 1 617 ? -21.711 -8.546 13.727 1.00 93.19 617 PRO A O 1
ATOM 4873 N N . TRP A 1 618 ? -20.084 -9.452 14.971 1.00 93.81 618 TRP A N 1
ATOM 4874 C CA . TRP A 1 618 ? -19.113 -8.368 14.771 1.00 93.81 618 TRP A CA 1
ATOM 4875 C C . TRP A 1 618 ? -18.877 -8.012 13.303 1.00 93.81 618 TRP A C 1
ATOM 4877 O O . TRP A 1 618 ? -18.707 -6.840 12.991 1.00 93.81 618 TRP A O 1
ATOM 4887 N N . GLU A 1 619 ? -18.947 -8.984 12.393 1.00 91.06 619 GLU A N 1
ATOM 4888 C CA . GLU A 1 619 ? -18.835 -8.763 10.947 1.00 91.06 619 GLU A CA 1
ATOM 4889 C C . GLU A 1 619 ? -19.978 -7.921 10.347 1.00 91.06 619 GLU A C 1
ATOM 4891 O O . GLU A 1 619 ? -19.891 -7.511 9.195 1.00 91.06 619 GLU A O 1
ATOM 4896 N N . ARG A 1 620 ? -21.039 -7.664 11.125 1.00 88.88 620 ARG A N 1
ATOM 4897 C CA . ARG A 1 620 ? -22.174 -6.787 10.796 1.00 88.88 620 ARG A CA 1
ATOM 4898 C C . ARG A 1 620 ? -22.229 -5.540 11.686 1.00 88.88 620 ARG A C 1
ATOM 4900 O O . ARG A 1 620 ? -22.568 -4.472 11.198 1.00 88.88 620 ARG A O 1
ATOM 4907 N N . GLU A 1 621 ? -21.901 -5.670 12.974 1.00 86.00 621 GLU A N 1
ATOM 4908 C CA . GLU A 1 621 ? -21.951 -4.572 13.963 1.00 86.00 621 GLU A CA 1
ATOM 4909 C C . GLU A 1 621 ? -20.719 -3.636 13.900 1.00 86.00 621 GLU A C 1
ATOM 4911 O O . GLU A 1 621 ? -20.756 -2.505 14.393 1.00 86.00 621 GLU A O 1
ATOM 4916 N N . TRP A 1 622 ? -19.599 -4.119 13.348 1.00 86.69 622 TRP A N 1
ATOM 4917 C CA . TRP A 1 622 ? -18.351 -3.370 13.152 1.00 86.69 622 TRP A CA 1
ATOM 4918 C C . TRP A 1 622 ? -17.515 -3.992 12.005 1.00 86.69 622 TRP A C 1
ATOM 4920 O O . TRP A 1 622 ? -16.433 -4.537 12.249 1.00 86.69 622 TRP A O 1
ATOM 4930 N N . PRO A 1 623 ? -18.003 -3.971 10.747 1.00 80.69 623 PRO A N 1
ATOM 4931 C CA . PRO A 1 623 ? -17.292 -4.553 9.603 1.00 80.69 623 PRO A CA 1
ATOM 4932 C C . PRO A 1 623 ? -15.907 -3.924 9.369 1.00 80.69 623 PRO A C 1
ATOM 4934 O O . PRO A 1 623 ? -14.981 -4.611 8.930 1.00 80.69 623 PRO A O 1
ATOM 4937 N N . GLU A 1 624 ? -15.734 -2.647 9.718 1.00 79.62 624 GLU A N 1
ATOM 4938 C CA . GLU A 1 624 ? -14.481 -1.899 9.588 1.00 79.62 624 GLU A CA 1
ATOM 4939 C C . GLU A 1 624 ? -13.341 -2.546 10.387 1.00 79.62 624 GLU A C 1
ATOM 4941 O O . GLU A 1 624 ? -12.212 -2.579 9.903 1.00 79.62 624 GLU A O 1
ATOM 4946 N N . LEU A 1 625 ? -13.628 -3.158 11.545 1.00 84.88 625 LEU A N 1
ATOM 4947 C CA . LEU A 1 625 ? -12.643 -3.847 12.390 1.00 84.88 625 LEU A CA 1
ATOM 4948 C C . LEU A 1 625 ? -11.805 -4.870 11.609 1.00 84.88 625 LEU A C 1
ATOM 4950 O O . LEU A 1 625 ? -10.594 -4.989 11.798 1.00 84.88 625 LEU A O 1
ATOM 4954 N N . PHE A 1 626 ? -12.448 -5.616 10.714 1.00 86.56 626 PHE A N 1
ATOM 4955 C CA . PHE A 1 626 ? -11.794 -6.668 9.942 1.00 86.56 626 PHE A CA 1
ATOM 4956 C C . PHE A 1 626 ? -10.939 -6.094 8.807 1.00 86.56 626 PHE A C 1
ATOM 4958 O O . PHE A 1 626 ? -9.905 -6.677 8.477 1.00 86.56 626 PHE A O 1
ATOM 4965 N N . ALA A 1 627 ? -11.345 -4.945 8.255 1.00 75.31 627 ALA A N 1
ATOM 4966 C CA . ALA A 1 627 ? -10.632 -4.218 7.207 1.00 75.31 627 ALA A CA 1
ATOM 4967 C C . ALA A 1 627 ? -9.456 -3.381 7.748 1.00 75.31 627 ALA A C 1
ATOM 4969 O O . ALA A 1 627 ? -8.425 -3.290 7.085 1.00 75.31 627 ALA A O 1
ATOM 4970 N N . GLU A 1 628 ? -9.581 -2.810 8.951 1.00 76.31 628 GLU A N 1
ATOM 4971 C CA . GLU A 1 628 ? -8.523 -2.060 9.645 1.00 76.31 628 GLU A CA 1
ATOM 4972 C C . GLU A 1 628 ? -7.391 -2.969 10.145 1.00 76.31 628 GLU A C 1
ATOM 4974 O O . GLU A 1 628 ? -6.222 -2.575 10.140 1.00 76.31 628 GLU A O 1
ATOM 4979 N N . TYR A 1 629 ? -7.724 -4.202 10.547 1.00 83.38 629 TYR A N 1
ATOM 4980 C CA . TYR A 1 629 ? -6.793 -5.160 11.149 1.00 83.38 629 TYR A CA 1
ATOM 4981 C C . TYR A 1 629 ? -6.624 -6.444 10.301 1.00 83.38 629 TYR A C 1
ATOM 4983 O O . TYR A 1 629 ? -6.783 -7.554 10.816 1.00 83.38 629 TYR A O 1
ATOM 4991 N N . PRO A 1 630 ? -6.224 -6.358 9.011 1.00 84.25 630 PRO A N 1
ATOM 4992 C CA . PRO A 1 630 ? -6.148 -7.516 8.109 1.00 84.25 630 PRO A CA 1
ATOM 4993 C C . PRO A 1 630 ? -5.065 -8.533 8.513 1.00 84.25 630 PRO A C 1
ATOM 4995 O O . PRO A 1 630 ? -5.100 -9.689 8.094 1.00 84.25 630 PRO A O 1
ATOM 4998 N N . ARG A 1 631 ? -4.100 -8.116 9.346 1.00 84.75 631 ARG A N 1
ATOM 4999 C CA . ARG A 1 631 ? -3.036 -8.969 9.905 1.00 84.75 631 ARG A CA 1
ATOM 5000 C C . ARG A 1 631 ? -3.479 -9.770 11.137 1.00 84.75 631 ARG A C 1
ATOM 5002 O O . ARG A 1 631 ? -2.807 -10.738 11.493 1.00 84.75 631 ARG A O 1
ATOM 5009 N N . VAL A 1 632 ? -4.596 -9.392 11.764 1.00 90.19 632 VAL A N 1
ATOM 5010 C CA . VAL A 1 632 ? -5.171 -10.085 12.921 1.00 90.19 632 VAL A CA 1
ATOM 5011 C C . VAL A 1 632 ? -6.071 -11.210 12.433 1.00 90.19 632 VAL A C 1
ATOM 5013 O O . VAL A 1 632 ? -6.975 -10.986 11.631 1.00 90.19 632 VAL A O 1
ATOM 5016 N N . ARG A 1 633 ? -5.849 -12.428 12.935 1.00 94.06 633 ARG A N 1
ATOM 5017 C CA . ARG A 1 633 ? -6.760 -13.557 12.712 1.00 94.06 633 ARG A CA 1
ATOM 5018 C C . ARG A 1 633 ? -7.869 -13.523 13.753 1.00 94.06 633 ARG A C 1
ATOM 5020 O O . ARG A 1 633 ? -7.648 -13.875 14.910 1.00 94.06 633 ARG A O 1
ATOM 5027 N N . PHE A 1 634 ? -9.061 -13.127 13.343 1.00 95.38 634 PHE A N 1
ATOM 5028 C CA . PHE A 1 634 ? -10.238 -13.199 14.192 1.00 95.38 634 PHE A CA 1
ATOM 5029 C C . PHE A 1 634 ? -10.821 -14.616 14.168 1.00 95.38 634 PHE A C 1
ATOM 5031 O O . PHE A 1 634 ? -10.840 -15.289 13.134 1.00 95.38 634 PHE A O 1
ATOM 5038 N N . MET A 1 635 ? -11.321 -15.079 15.307 1.00 94.38 635 MET A N 1
ATOM 5039 C CA . MET A 1 635 ? -12.027 -16.355 15.431 1.00 94.38 635 MET A CA 1
ATOM 5040 C C . MET A 1 635 ? -13.178 -16.224 16.412 1.00 94.38 635 MET A C 1
ATOM 5042 O O . MET A 1 635 ? -13.010 -15.535 17.405 1.00 94.38 635 MET A O 1
ATOM 5046 N N . ASP A 1 636 ? -14.296 -16.910 16.188 1.00 94.75 636 ASP A N 1
ATOM 5047 C CA . ASP A 1 636 ? -15.385 -17.008 17.164 1.00 94.75 636 ASP A CA 1
ATOM 5048 C C . ASP A 1 636 ? -16.191 -18.302 17.021 1.00 94.75 636 ASP A C 1
ATOM 5050 O O . ASP A 1 636 ? -16.134 -18.998 16.005 1.00 94.75 636 ASP A O 1
ATOM 5054 N N . TYR A 1 637 ? -16.963 -18.628 18.062 1.00 94.12 637 TYR A N 1
ATOM 5055 C CA . TYR A 1 637 ? -17.979 -19.678 18.001 1.00 94.12 637 TYR A CA 1
ATOM 5056 C C . TYR A 1 637 ? -19.353 -19.011 17.891 1.00 94.12 637 TYR A C 1
ATOM 5058 O O . TYR A 1 637 ? -19.615 -18.059 18.623 1.00 94.12 637 TYR A O 1
ATOM 5066 N N . THR A 1 638 ? -20.244 -19.525 17.043 1.00 95.00 638 THR A N 1
ATOM 5067 C CA . THR A 1 638 ? -21.609 -18.983 16.901 1.00 95.00 638 THR A CA 1
ATOM 5068 C C . THR A 1 638 ? -22.664 -20.076 16.798 1.00 95.00 638 THR A C 1
ATOM 5070 O O . THR A 1 638 ? -22.391 -21.159 16.283 1.00 95.00 638 THR A O 1
ATOM 5073 N N . LYS A 1 639 ? -23.880 -19.806 17.280 1.00 93.31 639 LYS A N 1
ATOM 5074 C CA . LYS A 1 639 ? -25.064 -20.665 17.093 1.00 93.31 639 LYS A CA 1
ATOM 5075 C C . LYS A 1 639 ? -25.919 -20.264 15.888 1.00 93.31 639 LYS A C 1
ATOM 5077 O O . LYS A 1 639 ? -26.925 -20.915 15.623 1.00 93.31 639 LYS A O 1
ATOM 5082 N N . HIS A 1 640 ? -25.532 -19.224 15.151 1.00 93.31 640 HIS A N 1
ATOM 5083 C CA . HIS A 1 640 ? -26.265 -18.745 13.981 1.00 93.31 640 HIS A CA 1
ATOM 5084 C C . HIS A 1 640 ? -25.749 -19.430 12.707 1.00 93.31 640 HIS A C 1
ATOM 5086 O O . HIS A 1 640 ? -24.643 -19.146 12.242 1.00 93.31 640 HIS A O 1
ATOM 5092 N N . VAL A 1 641 ? -26.555 -20.325 12.129 1.00 94.38 641 VAL A N 1
ATOM 5093 C CA . VAL A 1 641 ? -26.147 -21.167 10.989 1.00 94.38 641 VAL A CA 1
ATOM 5094 C C . VAL A 1 641 ? -25.724 -20.333 9.773 1.00 94.38 641 VAL A C 1
ATOM 5096 O O . VAL A 1 641 ? -24.646 -20.549 9.218 1.00 94.38 641 VAL A O 1
ATOM 5099 N N . ASP A 1 642 ? -26.490 -19.292 9.441 1.00 93.19 642 ASP A N 1
ATOM 5100 C CA . ASP A 1 642 ? -26.214 -18.454 8.267 1.00 93.19 642 ASP A CA 1
ATOM 5101 C C . ASP A 1 642 ? -24.892 -17.676 8.367 1.00 93.19 642 ASP A C 1
ATOM 5103 O O . ASP A 1 642 ? -24.254 -17.454 7.347 1.00 93.19 642 ASP A O 1
ATOM 5107 N N . ARG A 1 643 ? -24.410 -17.322 9.572 1.00 93.50 643 ARG A N 1
ATOM 5108 C CA . ARG A 1 643 ? -23.090 -16.672 9.747 1.00 93.50 643 ARG A CA 1
ATOM 5109 C C . ARG A 1 643 ? -21.930 -17.609 9.385 1.00 93.50 643 ARG A C 1
ATOM 5111 O O . ARG A 1 643 ? -20.898 -17.176 8.868 1.00 93.50 643 ARG A O 1
ATOM 5118 N N . VAL A 1 644 ? -22.081 -18.906 9.659 1.00 94.06 644 VAL A N 1
ATOM 5119 C CA . VAL A 1 644 ? -21.052 -19.916 9.354 1.00 94.06 644 VAL A CA 1
ATOM 5120 C C . VAL A 1 644 ? -21.061 -20.276 7.869 1.00 94.06 644 VAL A C 1
ATOM 5122 O O . VAL A 1 644 ? -19.985 -20.436 7.283 1.00 94.06 644 VAL A O 1
ATOM 5125 N N . LEU A 1 645 ? -22.257 -20.356 7.273 1.00 93.62 645 LEU A N 1
ATOM 5126 C CA . LEU A 1 645 ? -22.477 -20.683 5.860 1.00 93.62 645 LEU A CA 1
ATOM 5127 C C . LEU A 1 645 ? -22.299 -19.493 4.897 1.00 93.62 645 LEU A C 1
ATOM 5129 O O . LEU A 1 645 ? -22.114 -19.724 3.704 1.00 93.62 645 LEU A O 1
ATOM 5133 N N . ALA A 1 646 ? -22.314 -18.252 5.395 1.00 90.38 646 ALA A N 1
ATOM 5134 C CA . ALA A 1 646 ? -22.087 -17.033 4.619 1.00 90.38 646 ALA A CA 1
ATOM 5135 C C . ALA A 1 646 ? -20.809 -17.095 3.759 1.00 90.38 646 ALA A C 1
ATOM 5137 O O . ALA A 1 646 ? -19.727 -17.462 4.233 1.00 90.38 646 ALA A O 1
ATOM 5138 N N . THR A 1 647 ? -20.936 -16.705 2.488 1.00 83.81 647 THR A N 1
ATOM 5139 C CA . THR A 1 647 ? -19.845 -16.690 1.496 1.00 83.81 647 THR A CA 1
ATOM 5140 C C . THR A 1 647 ? -19.077 -15.368 1.452 1.00 83.81 647 THR A C 1
ATOM 5142 O O . THR A 1 647 ? -17.977 -15.323 0.914 1.00 83.81 647 THR A O 1
ATOM 5145 N N . ASP A 1 648 ? -19.649 -14.307 2.015 1.00 83.44 648 ASP A N 1
ATOM 5146 C CA . ASP A 1 648 ? -19.189 -12.912 2.020 1.00 83.44 648 ASP A CA 1
ATOM 5147 C C . ASP A 1 648 ? -18.459 -12.505 3.319 1.00 83.44 648 ASP A C 1
ATOM 5149 O O . ASP A 1 648 ? -18.154 -11.333 3.534 1.00 83.44 648 ASP A O 1
ATOM 5153 N N . ARG A 1 649 ? -18.143 -13.470 4.194 1.00 87.56 649 ARG A N 1
ATOM 5154 C CA . ARG A 1 649 ? -17.451 -13.222 5.469 1.00 87.56 649 ARG A CA 1
ATOM 5155 C C . ARG A 1 649 ? -16.025 -12.668 5.254 1.00 87.56 649 ARG A C 1
ATOM 5157 O O . ARG A 1 649 ? -15.316 -13.179 4.384 1.00 87.56 649 ARG A O 1
ATOM 5164 N N . PRO A 1 650 ? -15.542 -11.716 6.086 1.00 89.75 650 PRO A N 1
ATOM 5165 C CA . PRO A 1 650 ? -14.167 -11.223 6.018 1.00 89.75 650 PRO A CA 1
ATOM 5166 C C . PRO A 1 650 ? -13.116 -12.342 6.036 1.00 89.75 650 PRO A C 1
ATOM 5168 O O . PRO A 1 650 ? -13.172 -13.259 6.858 1.00 89.75 650 PRO A O 1
ATOM 5171 N N . ALA A 1 651 ? -12.127 -12.254 5.142 1.00 90.44 651 ALA A N 1
ATOM 5172 C CA . ALA A 1 651 ? -11.145 -13.319 4.905 1.00 90.44 651 ALA A CA 1
ATOM 5173 C C . ALA A 1 651 ? -10.258 -13.645 6.125 1.00 90.44 651 ALA A C 1
ATOM 5175 O O . ALA A 1 651 ? -9.735 -14.754 6.241 1.00 90.44 651 ALA A O 1
ATOM 5176 N N . ASN A 1 652 ? -10.101 -12.693 7.046 1.00 94.38 652 ASN A N 1
ATOM 5177 C CA . ASN A 1 652 ? -9.379 -12.842 8.308 1.00 94.38 652 ASN A CA 1
ATOM 5178 C C . ASN A 1 652 ? -10.265 -13.304 9.485 1.00 94.38 652 ASN A C 1
ATOM 5180 O O . ASN A 1 652 ? -9.757 -13.368 10.604 1.00 94.38 652 ASN A O 1
ATOM 5184 N N . TYR A 1 653 ? -11.541 -13.658 9.262 1.00 95.75 653 TYR A N 1
ATOM 5185 C CA . TYR A 1 653 ? -12.473 -14.096 10.310 1.00 95.75 653 TYR A CA 1
ATOM 5186 C C . TYR A 1 653 ? -12.949 -15.548 10.135 1.00 95.75 653 TYR A C 1
ATOM 5188 O O . TYR A 1 653 ? -13.607 -15.923 9.157 1.00 95.75 653 TYR A O 1
ATOM 5196 N N . HIS A 1 654 ? -12.641 -16.385 11.126 1.00 95.25 654 HIS A N 1
ATOM 5197 C CA . HIS A 1 654 ? -13.068 -17.781 11.195 1.00 95.25 654 HIS A CA 1
ATOM 5198 C C . HIS A 1 654 ? -14.246 -17.962 12.164 1.00 95.25 654 HIS A C 1
ATOM 5200 O O . HIS A 1 654 ? -14.173 -17.546 13.317 1.00 95.25 654 HIS A O 1
ATOM 5206 N N . LEU A 1 655 ? -15.303 -18.654 11.732 1.00 95.88 655 LEU A N 1
ATOM 5207 C CA . LEU A 1 655 ? -16.433 -19.019 12.588 1.00 95.88 655 LEU A CA 1
ATOM 5208 C C . LEU A 1 655 ? -16.576 -20.539 12.682 1.00 95.88 655 LEU A C 1
ATOM 5210 O O . LEU A 1 655 ? -16.651 -21.219 11.659 1.00 95.88 655 LEU A O 1
ATOM 5214 N N . THR A 1 656 ? -16.663 -21.051 13.909 1.00 96.25 656 THR A N 1
ATOM 5215 C CA . THR A 1 656 ? -16.978 -22.457 14.208 1.00 96.25 656 THR A CA 1
ATOM 5216 C C . THR A 1 656 ? -18.420 -22.556 14.711 1.00 96.25 656 THR A C 1
ATOM 5218 O O . THR A 1 656 ? -18.820 -21.802 15.603 1.00 96.25 656 THR A O 1
ATOM 5221 N N . PHE A 1 657 ? -19.224 -23.475 14.171 1.00 97.56 657 PHE A N 1
ATOM 5222 C CA . PHE A 1 657 ? -20.624 -23.594 14.590 1.00 97.56 657 PHE A CA 1
ATOM 5223 C C . PHE A 1 657 ? -20.738 -24.289 15.947 1.00 97.56 657 PHE A C 1
ATOM 5225 O O . PHE A 1 657 ? -20.153 -25.346 16.162 1.00 97.56 657 PHE A O 1
ATOM 5232 N N . SER A 1 658 ? -21.497 -23.719 16.877 1.00 95.94 658 SER A N 1
ATOM 5233 C CA . SER A 1 658 ? -21.679 -24.254 18.223 1.00 95.94 658 SER A CA 1
ATOM 5234 C C . SER A 1 658 ? -22.953 -25.083 18.311 1.00 95.94 658 SER A C 1
ATOM 5236 O O . SER A 1 658 ? -24.060 -24.566 18.158 1.00 95.94 658 SER A O 1
ATOM 5238 N N . ARG A 1 659 ? -22.801 -26.369 18.631 1.00 96.25 659 ARG A N 1
ATOM 5239 C CA . ARG A 1 659 ? -23.935 -27.257 18.880 1.00 96.25 659 ARG A CA 1
ATOM 5240 C C . ARG A 1 659 ? -24.690 -26.846 20.154 1.00 96.25 659 ARG A C 1
ATOM 5242 O O . ARG A 1 659 ? -24.088 -26.428 21.146 1.00 96.25 659 ARG A O 1
ATOM 5249 N N . SER A 1 660 ? -26.010 -26.975 20.125 1.00 93.94 660 SER A N 1
ATOM 5250 C CA . SER A 1 660 ? -26.943 -26.886 21.248 1.00 93.94 660 SER A CA 1
ATOM 5251 C C . SER A 1 660 ? -27.879 -28.096 21.243 1.00 93.94 660 SER A C 1
ATOM 5253 O O . SER A 1 660 ? -27.915 -28.866 20.286 1.00 93.94 660 SER A O 1
ATOM 5255 N N . GLU A 1 661 ? -28.674 -28.255 22.296 1.00 93.00 661 GLU A N 1
ATOM 5256 C CA . GLU A 1 661 ? -29.713 -29.283 22.383 1.00 93.00 661 GLU A CA 1
ATOM 5257 C C . GLU A 1 661 ? -30.883 -29.091 21.395 1.00 93.00 661 GLU A C 1
ATOM 5259 O O . GLU A 1 661 ? -31.767 -29.937 21.338 1.00 93.00 661 GLU A O 1
ATOM 5264 N N . GLN A 1 662 ? -30.892 -28.004 20.608 1.00 93.81 662 GLN A N 1
ATOM 5265 C CA . GLN A 1 662 ? -31.985 -27.653 19.687 1.00 93.81 662 GLN A CA 1
ATOM 5266 C C . GLN A 1 662 ? -31.560 -27.512 18.213 1.00 93.81 662 GLN A C 1
ATOM 5268 O O . GLN A 1 662 ? -32.431 -27.402 17.357 1.00 93.81 662 GLN A O 1
ATOM 5273 N N . ASN A 1 663 ? -30.258 -27.506 17.888 1.00 94.81 663 ASN A N 1
ATOM 5274 C CA . ASN A 1 663 ? -29.760 -27.171 16.541 1.00 94.81 663 ASN A CA 1
ATOM 5275 C C . ASN A 1 663 ? -29.037 -28.320 15.805 1.00 94.81 663 ASN A C 1
ATOM 5277 O O . ASN A 1 663 ? -28.217 -28.070 14.924 1.00 94.81 663 ASN A O 1
ATOM 5281 N N . GLU A 1 664 ? -29.345 -29.584 16.122 1.00 94.81 664 GLU A N 1
ATOM 5282 C CA . GLU A 1 664 ? -28.699 -30.745 15.479 1.00 94.81 664 GLU A CA 1
ATOM 5283 C C . GLU A 1 664 ? -28.861 -30.760 13.947 1.00 94.81 664 GLU A C 1
ATOM 5285 O O . GLU A 1 664 ? -27.901 -31.063 13.237 1.00 94.81 664 GLU A O 1
ATOM 5290 N N . ALA A 1 665 ? -30.032 -30.385 13.423 1.00 96.06 665 ALA A N 1
ATOM 5291 C CA . ALA A 1 665 ? -30.256 -30.299 11.978 1.00 96.06 665 ALA A CA 1
ATOM 5292 C C . ALA A 1 665 ? -29.306 -29.288 11.305 1.00 96.06 665 ALA A C 1
ATOM 5294 O O . ALA A 1 665 ? -28.723 -29.581 10.260 1.00 96.06 665 ALA A O 1
ATOM 5295 N N . ASP A 1 666 ? -29.073 -28.136 11.942 1.00 97.31 666 ASP A N 1
ATOM 5296 C CA . ASP A 1 666 ? -28.105 -27.147 11.465 1.00 97.31 666 ASP A CA 1
ATOM 5297 C C . ASP A 1 666 ? -26.661 -27.636 11.611 1.00 97.31 666 ASP A C 1
ATOM 5299 O O . ASP A 1 666 ? -25.843 -27.370 10.733 1.00 97.31 666 ASP A O 1
ATOM 5303 N N . CYS A 1 667 ? -26.334 -28.403 12.660 1.00 97.06 667 CYS A N 1
ATOM 5304 C CA . CYS A 1 667 ? -25.016 -29.030 12.778 1.00 97.06 667 CYS A CA 1
ATOM 5305 C C . CYS A 1 667 ? -24.717 -29.947 11.585 1.00 97.06 667 CYS A C 1
ATOM 5307 O O . CYS A 1 667 ? -23.618 -29.877 11.037 1.00 97.06 667 CYS A O 1
ATOM 5309 N N . ARG A 1 668 ? -25.686 -30.769 11.159 1.00 96.81 668 ARG A N 1
ATOM 5310 C CA . ARG A 1 668 ? -25.534 -31.636 9.977 1.00 96.81 668 ARG A CA 1
ATOM 5311 C C . ARG A 1 668 ? -25.348 -30.807 8.703 1.00 96.81 668 ARG A C 1
ATOM 5313 O O . ARG A 1 668 ? -24.352 -31.006 8.017 1.00 96.81 668 ARG A O 1
ATOM 5320 N N . ARG A 1 669 ? -26.188 -29.785 8.481 1.00 97.31 669 ARG A N 1
ATOM 5321 C CA . ARG A 1 669 ? -26.053 -28.808 7.374 1.00 97.31 669 ARG A CA 1
ATOM 5322 C C . ARG A 1 669 ? -24.664 -28.162 7.303 1.00 97.31 669 ARG A C 1
ATOM 5324 O O . ARG A 1 669 ? -24.117 -27.981 6.220 1.00 97.31 669 ARG A O 1
ATOM 5331 N N . VAL A 1 670 ? -24.091 -27.791 8.449 1.00 97.44 670 VAL A N 1
ATOM 5332 C CA . VAL A 1 670 ? -22.755 -27.174 8.539 1.00 97.44 670 VAL A CA 1
ATOM 5333 C C . VAL A 1 670 ? -21.646 -28.175 8.194 1.00 97.44 670 VAL A C 1
ATOM 5335 O O . VAL A 1 670 ? -20.717 -27.818 7.469 1.00 97.44 670 VAL A O 1
ATOM 5338 N N . LEU A 1 671 ? -21.748 -29.420 8.667 1.00 97.56 671 LEU A N 1
ATOM 5339 C CA . LEU A 1 671 ? -20.780 -30.481 8.364 1.00 97.56 671 LEU A CA 1
ATOM 5340 C C . LEU A 1 671 ? -20.831 -30.899 6.885 1.00 97.56 671 LEU A C 1
ATOM 5342 O O . LEU A 1 671 ? -19.785 -31.007 6.246 1.00 97.56 671 LEU A O 1
ATOM 5346 N N . GLU A 1 672 ? -22.034 -31.038 6.321 1.00 96.50 672 GLU A N 1
ATOM 5347 C CA . GLU A 1 672 ? -22.275 -31.305 4.894 1.00 96.50 672 GLU A CA 1
ATOM 5348 C C . GLU A 1 672 ? -21.721 -30.185 3.997 1.00 96.50 672 GLU A C 1
ATOM 5350 O O . GLU A 1 672 ? -21.145 -30.455 2.945 1.00 96.50 672 GLU A O 1
ATOM 5355 N N . ALA A 1 673 ? -21.800 -28.928 4.446 1.00 95.81 673 ALA A N 1
ATOM 5356 C CA . ALA A 1 673 ? -21.175 -27.776 3.792 1.00 95.81 673 ALA A CA 1
ATOM 5357 C C . ALA A 1 673 ? -19.640 -27.693 3.981 1.00 95.81 673 ALA A C 1
ATOM 5359 O O . ALA A 1 673 ? -19.031 -26.672 3.649 1.00 95.81 673 ALA A O 1
ATOM 5360 N N . GLY A 1 674 ? -19.000 -28.730 4.533 1.00 95.94 674 GLY A N 1
ATOM 5361 C CA . GLY A 1 674 ? -17.548 -28.798 4.702 1.00 95.94 674 GLY A CA 1
ATOM 5362 C C . GLY A 1 674 ? -17.000 -27.848 5.772 1.00 95.94 674 GLY A C 1
ATOM 5363 O O . GLY A 1 674 ? -15.900 -27.320 5.607 1.00 95.94 674 GLY A O 1
ATOM 5364 N N . ARG A 1 675 ? -17.771 -27.567 6.833 1.00 96.00 675 ARG A N 1
ATOM 5365 C CA . ARG A 1 675 ? -17.394 -26.674 7.946 1.00 96.00 675 ARG A CA 1
ATOM 5366 C C . ARG A 1 675 ? -17.390 -27.414 9.290 1.00 96.00 675 ARG A C 1
ATOM 5368 O O . ARG A 1 675 ? -17.961 -28.490 9.425 1.00 96.00 675 ARG A O 1
ATOM 5375 N N . ASN A 1 676 ? -16.757 -26.817 10.303 1.00 97.69 676 ASN A N 1
ATOM 5376 C CA . ASN A 1 676 ? -16.564 -27.447 11.615 1.00 97.69 676 ASN A CA 1
ATOM 5377 C C . ASN A 1 676 ? -17.664 -27.103 12.627 1.00 97.69 676 ASN A C 1
ATOM 5379 O O . ASN A 1 676 ? -18.121 -25.958 12.715 1.00 97.69 676 ASN A O 1
ATOM 5383 N N . VAL A 1 677 ? -18.010 -28.095 13.454 1.00 98.06 677 VAL A N 1
ATOM 5384 C CA . VAL A 1 677 ? -18.980 -27.979 14.554 1.00 98.06 677 VAL A CA 1
ATOM 5385 C C . VAL A 1 677 ? -18.297 -28.295 15.884 1.00 98.06 677 VAL A C 1
ATOM 5387 O O . VAL A 1 677 ? -17.653 -29.331 16.013 1.00 98.06 677 VAL A O 1
ATOM 5390 N N . VAL A 1 678 ? -18.455 -27.440 16.897 1.00 96.88 678 VAL A N 1
ATOM 5391 C CA . VAL A 1 678 ? -17.991 -27.700 18.269 1.00 96.88 678 VAL A CA 1
ATOM 5392 C C . VAL A 1 678 ? -19.088 -28.360 19.108 1.00 96.88 678 VAL A C 1
ATOM 5394 O O . VAL A 1 678 ? -20.209 -27.852 19.197 1.00 96.88 678 VAL A O 1
ATOM 5397 N N . VAL A 1 679 ? -18.744 -29.488 19.737 1.00 96.56 679 VAL A N 1
ATOM 5398 C CA . VAL A 1 679 ? -19.630 -30.334 20.553 1.00 96.56 679 VAL A CA 1
ATOM 5399 C C . VAL A 1 679 ? -19.031 -30.502 21.950 1.00 96.56 679 VAL A C 1
ATOM 5401 O O . VAL A 1 679 ? -17.836 -30.764 22.101 1.00 96.56 679 VAL A O 1
ATOM 5404 N N . VAL A 1 680 ? -19.862 -30.343 22.986 1.00 94.81 680 VAL A N 1
ATOM 5405 C CA . VAL A 1 680 ? -19.445 -30.500 24.386 1.00 94.81 680 VAL A CA 1
ATOM 5406 C C . VAL A 1 680 ? -19.727 -31.927 24.852 1.00 94.81 680 VAL A C 1
ATOM 5408 O O . VAL A 1 680 ? -20.886 -32.316 24.948 1.00 94.81 680 VAL A O 1
ATOM 5411 N N . PHE A 1 681 ? -18.684 -32.682 25.188 1.00 95.12 681 PHE A N 1
ATOM 5412 C CA . PHE A 1 681 ? -18.768 -34.044 25.729 1.00 95.12 681 PHE A CA 1
ATOM 5413 C C . PHE A 1 681 ? -18.592 -34.048 27.253 1.00 95.12 681 PHE A C 1
ATOM 5415 O O . PHE A 1 681 ? -17.864 -33.219 27.808 1.00 95.12 681 PHE A O 1
ATOM 5422 N N . ARG A 1 682 ? -19.227 -34.987 27.967 1.00 92.81 682 ARG A N 1
ATOM 5423 C CA . ARG A 1 682 ? -19.232 -34.953 29.443 1.00 92.81 682 ARG A CA 1
ATOM 5424 C C . ARG A 1 682 ? -17.874 -35.232 30.097 1.00 92.81 682 ARG A C 1
ATOM 5426 O O . ARG A 1 682 ? -17.569 -34.639 31.134 1.00 92.81 682 ARG A O 1
ATOM 5433 N N . ARG A 1 683 ? -17.056 -36.118 29.519 1.00 91.19 683 ARG A N 1
ATOM 5434 C CA . ARG A 1 683 ? -15.745 -36.553 30.047 1.00 91.19 683 ARG A CA 1
ATOM 5435 C C . ARG A 1 683 ? -14.824 -37.055 28.927 1.00 91.19 683 ARG A C 1
ATOM 5437 O O . ARG A 1 683 ? -15.294 -37.294 27.823 1.00 91.19 683 ARG A O 1
ATOM 5444 N N . LYS A 1 684 ? -13.524 -37.209 29.219 1.00 88.56 684 LYS A N 1
ATOM 5445 C CA . LYS A 1 684 ? -12.586 -37.963 28.361 1.00 88.56 684 LYS A CA 1
ATOM 5446 C C . LYS A 1 684 ? -12.696 -39.479 28.649 1.00 88.56 684 LYS A C 1
ATOM 5448 O O . LYS A 1 684 ? -13.061 -39.820 29.777 1.00 88.56 684 LYS A O 1
ATOM 5453 N N . PRO A 1 685 ? -12.333 -40.363 27.697 1.00 90.25 685 PRO A N 1
ATOM 5454 C CA . PRO A 1 685 ? -12.002 -40.054 26.302 1.00 90.25 685 PRO A CA 1
ATOM 5455 C C . PRO A 1 685 ? -13.219 -39.509 25.541 1.00 90.25 685 PRO A C 1
ATOM 5457 O O . PRO A 1 685 ? -14.350 -39.894 25.815 1.00 90.25 685 PRO A O 1
ATOM 5460 N N . ILE A 1 686 ? -12.973 -38.573 24.624 1.00 92.62 686 ILE A N 1
ATOM 5461 C CA . ILE A 1 686 ? -13.955 -38.184 23.598 1.00 92.62 686 ILE A CA 1
ATOM 5462 C C . ILE A 1 686 ? -13.889 -39.234 22.472 1.00 92.62 686 ILE A C 1
ATOM 5464 O O . ILE A 1 686 ? -12.830 -39.851 22.323 1.00 92.62 686 ILE A O 1
ATOM 5468 N N . PRO A 1 687 ? -14.973 -39.494 21.720 1.00 93.69 687 PRO A N 1
ATOM 5469 C CA . PRO A 1 687 ? -14.965 -40.559 20.723 1.00 93.69 687 PRO A CA 1
ATOM 5470 C C . PRO A 1 687 ? -14.086 -40.146 19.537 1.00 93.69 687 PRO A C 1
ATOM 5472 O O . PRO A 1 687 ? -13.882 -38.957 19.319 1.00 93.69 687 PRO A O 1
ATOM 5475 N N . GLU A 1 688 ? -13.584 -41.100 18.752 1.00 95.25 688 GLU A N 1
ATOM 5476 C CA . GLU A 1 688 ? -12.793 -40.789 17.545 1.00 95.25 688 GLU A CA 1
ATOM 5477 C C . GLU A 1 688 ? -13.661 -40.251 16.397 1.00 95.25 688 GLU A C 1
ATOM 5479 O O . GLU A 1 688 ? -13.196 -39.469 15.567 1.00 95.25 688 GLU A O 1
ATOM 5484 N N . THR A 1 689 ? -14.942 -40.635 16.369 1.00 96.12 689 THR A N 1
ATOM 5485 C CA . THR A 1 689 ? -15.939 -40.130 15.419 1.00 96.12 689 THR A CA 1
ATOM 5486 C C . THR A 1 689 ? -17.251 -39.781 16.119 1.00 96.12 689 THR A C 1
ATOM 5488 O O . THR A 1 689 ? -17.606 -40.364 17.143 1.00 96.12 689 THR A O 1
ATOM 5491 N N . TYR A 1 690 ? -17.989 -38.817 15.569 1.00 95.69 690 TYR A N 1
ATOM 5492 C CA . TYR A 1 690 ? -19.340 -38.462 16.005 1.00 95.69 690 TYR A CA 1
ATOM 5493 C C . TYR A 1 690 ? -20.146 -37.999 14.784 1.00 95.69 690 TYR A C 1
ATOM 5495 O O . TYR A 1 690 ? -19.616 -37.309 13.915 1.00 95.69 690 TYR A O 1
ATOM 5503 N N . TRP A 1 691 ? -21.392 -38.468 14.650 1.00 95.00 691 TRP A N 1
ATOM 5504 C CA . TRP A 1 691 ? -22.195 -38.362 13.413 1.00 95.00 691 TRP A CA 1
ATOM 5505 C C . TRP A 1 691 ? -21.458 -38.784 12.117 1.00 95.00 691 TRP A C 1
ATOM 5507 O O . TRP A 1 691 ? -21.765 -38.287 11.039 1.00 95.00 691 TRP A O 1
ATOM 5517 N N . GLY A 1 692 ? -20.479 -39.694 12.209 1.00 94.19 692 GLY A N 1
ATOM 5518 C CA . GLY A 1 692 ? -19.663 -40.149 11.072 1.00 94.19 692 GLY A CA 1
ATOM 5519 C C . GLY A 1 692 ? -18.485 -39.237 10.694 1.00 94.19 692 GLY A C 1
ATOM 5520 O O . GLY A 1 692 ? -17.700 -39.603 9.825 1.00 94.19 692 GLY A O 1
ATOM 5521 N N . TYR A 1 693 ? -18.315 -38.091 11.361 1.00 97.00 693 TYR A N 1
ATOM 5522 C CA . TYR A 1 693 ? -17.195 -37.169 11.146 1.00 97.00 693 TYR A CA 1
ATOM 5523 C C . TYR A 1 693 ? -16.074 -37.405 12.169 1.00 97.00 693 TYR A C 1
ATOM 5525 O O . TYR A 1 693 ? -16.369 -37.784 13.308 1.00 97.00 693 TYR A O 1
ATOM 5533 N N . PRO A 1 694 ? -14.798 -37.159 11.812 1.00 97.56 694 PRO A N 1
ATOM 5534 C CA . PRO A 1 694 ? -13.682 -37.265 12.747 1.00 97.56 694 PRO A CA 1
ATOM 5535 C C . PRO A 1 694 ? -13.797 -36.216 13.858 1.00 97.56 694 PRO A C 1
ATOM 5537 O O . PRO A 1 694 ? -14.147 -35.058 13.608 1.00 97.56 694 PRO A O 1
ATOM 5540 N N . VAL A 1 695 ? -13.470 -36.616 15.084 1.00 97.06 695 VAL A N 1
ATOM 5541 C CA . VAL A 1 695 ? -13.490 -35.746 16.264 1.00 97.06 695 VAL A CA 1
ATOM 5542 C C . VAL A 1 695 ? -12.066 -35.361 16.654 1.00 97.06 695 VAL A C 1
ATOM 5544 O O . VAL A 1 695 ? -11.181 -36.206 16.776 1.00 97.06 695 VAL A O 1
ATOM 5547 N N . ILE A 1 696 ? -11.845 -34.070 16.894 1.00 95.19 696 ILE A N 1
ATOM 5548 C CA . ILE A 1 696 ? -10.559 -33.515 17.329 1.00 95.19 696 ILE A CA 1
ATOM 5549 C C . ILE A 1 696 ? -10.652 -32.933 18.744 1.00 95.19 696 ILE A C 1
ATOM 5551 O O . ILE A 1 696 ? -11.690 -32.423 19.160 1.00 95.19 696 ILE A O 1
ATOM 5555 N N . ASP A 1 697 ? -9.551 -32.998 19.494 1.00 92.06 697 ASP A N 1
ATOM 5556 C CA . ASP A 1 697 ? -9.473 -32.545 20.891 1.00 92.06 697 ASP A CA 1
ATOM 5557 C C . ASP A 1 697 ? -9.323 -31.018 20.984 1.00 92.06 697 ASP A C 1
ATOM 5559 O O . ASP A 1 697 ? -8.217 -30.480 21.082 1.00 92.06 697 ASP A O 1
ATOM 5563 N N . GLY A 1 698 ? -10.458 -30.317 20.983 1.00 89.69 698 GLY A N 1
ATOM 5564 C CA . GLY A 1 698 ? -10.553 -28.860 21.087 1.00 89.69 698 GLY A CA 1
ATOM 5565 C C . GLY A 1 698 ? -10.191 -28.289 22.462 1.00 89.69 698 GLY A C 1
ATOM 5566 O O . GLY A 1 698 ? -10.361 -27.090 22.690 1.00 89.69 698 GLY A O 1
ATOM 5567 N N . ASP A 1 699 ? -9.725 -29.108 23.410 1.00 87.00 699 ASP A N 1
ATOM 5568 C CA . ASP A 1 699 ? -9.104 -28.637 24.652 1.00 87.00 699 ASP A CA 1
ATOM 5569 C C . ASP A 1 699 ? -7.574 -28.505 24.567 1.00 87.00 699 ASP A C 1
ATOM 5571 O O . ASP A 1 699 ? -6.991 -27.952 25.500 1.00 87.00 699 ASP A O 1
ATOM 5575 N N . LYS A 1 700 ? -6.936 -28.929 23.462 1.00 84.56 700 LYS A N 1
ATOM 5576 C CA . LYS A 1 700 ? -5.489 -28.746 23.227 1.00 84.56 700 LYS A CA 1
ATOM 5577 C C . LYS A 1 700 ? -5.084 -27.293 22.990 1.00 84.56 700 LYS A C 1
ATOM 5579 O O . LYS A 1 700 ? -4.052 -26.879 23.497 1.00 84.56 700 LYS A O 1
ATOM 5584 N N . ASP A 1 701 ? -5.883 -26.562 22.220 1.00 83.31 701 ASP A N 1
ATOM 5585 C CA . ASP A 1 701 ? -5.746 -25.133 21.929 1.00 83.31 701 ASP A CA 1
ATOM 5586 C C . ASP A 1 701 ? -7.110 -24.546 21.530 1.00 83.31 701 ASP A C 1
ATOM 5588 O O . ASP A 1 701 ? -8.129 -25.236 21.611 1.00 83.31 701 ASP A O 1
ATOM 5592 N N . ASP A 1 702 ? -7.152 -23.272 21.134 1.00 79.81 702 ASP A N 1
ATOM 5593 C CA . ASP A 1 702 ? -8.359 -22.607 20.617 1.00 79.81 702 ASP A CA 1
ATOM 5594 C C . ASP A 1 702 ? -8.254 -22.244 19.118 1.00 79.81 702 ASP A C 1
ATOM 5596 O O . ASP A 1 702 ? -9.103 -21.536 18.590 1.00 79.81 702 ASP A O 1
ATOM 5600 N N . LEU A 1 703 ? -7.217 -22.713 18.409 1.00 88.44 703 LEU A N 1
ATOM 5601 C CA . LEU A 1 703 ? -6.821 -22.237 17.077 1.00 88.44 703 LEU A CA 1
ATOM 5602 C C . LEU A 1 703 ? -7.635 -22.863 15.932 1.00 88.44 703 LEU A C 1
ATOM 5604 O O . LEU A 1 703 ? -7.076 -23.404 14.981 1.00 88.44 703 LEU A O 1
ATOM 5608 N N . ARG A 1 704 ? -8.968 -22.743 15.985 1.00 90.12 704 ARG A N 1
ATOM 5609 C CA . ARG A 1 704 ? -9.913 -23.457 15.097 1.00 90.12 704 ARG A CA 1
ATOM 5610 C C . ARG A 1 704 ? -9.696 -23.266 13.589 1.00 90.12 704 ARG A C 1
ATOM 5612 O O . ARG A 1 704 ? -10.077 -24.123 12.802 1.00 90.12 704 ARG A O 1
ATOM 5619 N N . PHE A 1 705 ? -9.031 -22.187 13.167 1.00 90.75 705 PHE A N 1
ATOM 5620 C CA . PHE A 1 705 ? -8.655 -21.973 11.762 1.00 90.75 705 PHE A CA 1
ATOM 5621 C C . PHE A 1 705 ? -7.530 -22.898 11.251 1.00 90.75 705 PHE A C 1
ATOM 5623 O O . PHE A 1 705 ? -7.231 -22.862 10.059 1.00 90.75 705 PHE A O 1
ATOM 5630 N N . LEU A 1 706 ? -6.891 -23.680 12.130 1.00 91.56 706 LEU A N 1
ATOM 5631 C CA . LEU A 1 706 ? -5.897 -24.710 11.798 1.00 91.56 706 LEU A CA 1
ATOM 5632 C C . LEU A 1 706 ? -6.480 -26.131 11.802 1.00 91.56 706 LEU A C 1
ATOM 5634 O O . LEU A 1 706 ? -5.791 -27.069 11.404 1.00 91.56 706 LEU A O 1
ATOM 5638 N N . ASP A 1 707 ? -7.716 -26.301 12.274 1.00 92.31 707 ASP A N 1
ATOM 5639 C CA . ASP A 1 707 ? -8.353 -27.610 12.367 1.00 92.31 707 ASP A CA 1
ATOM 5640 C C . ASP A 1 707 ? -8.644 -28.186 10.962 1.00 92.31 707 ASP A C 1
ATOM 5642 O O . ASP A 1 707 ? -8.998 -27.432 10.048 1.00 92.31 707 ASP A O 1
ATOM 5646 N N . PRO A 1 708 ? -8.578 -29.520 10.768 1.00 93.25 708 PRO A N 1
ATOM 5647 C CA . PRO A 1 708 ? -9.109 -30.155 9.561 1.00 93.25 708 PRO A CA 1
ATOM 5648 C C . PRO A 1 708 ? -10.612 -29.872 9.418 1.00 93.25 708 PRO A C 1
ATOM 5650 O O . PRO A 1 708 ? -11.304 -29.661 10.415 1.00 93.25 708 PRO A O 1
ATOM 5653 N N . SER A 1 709 ? -11.129 -29.872 8.186 1.00 93.69 709 SER A N 1
ATOM 5654 C CA . SER A 1 709 ? -12.537 -29.563 7.911 1.00 93.69 709 SER A CA 1
ATOM 5655 C C . SER A 1 709 ? -13.092 -30.403 6.752 1.00 93.69 709 SER A C 1
ATOM 5657 O O . SER A 1 709 ? -12.394 -30.523 5.742 1.00 93.69 709 SER A O 1
ATOM 5659 N N . PRO A 1 710 ? -14.311 -30.975 6.861 1.00 96.44 710 PRO A N 1
ATOM 5660 C CA . PRO A 1 710 ? -15.201 -30.955 8.028 1.00 96.44 710 PRO A CA 1
ATOM 5661 C C . PRO A 1 710 ? -14.726 -31.885 9.159 1.00 96.44 710 PRO A C 1
ATOM 5663 O O . PRO A 1 710 ? -14.334 -33.028 8.930 1.00 96.44 710 PRO A O 1
ATOM 5666 N N . ALA A 1 711 ? -14.798 -31.396 10.395 1.00 97.25 711 ALA A N 1
ATOM 5667 C CA . ALA A 1 711 ? -14.507 -32.149 11.611 1.00 97.25 711 ALA A CA 1
ATOM 5668 C C . ALA A 1 711 ? -15.366 -31.661 12.787 1.00 97.25 711 ALA A C 1
ATOM 5670 O O . ALA A 1 711 ? -15.882 -30.535 12.793 1.00 97.25 711 ALA A O 1
ATOM 5671 N N . ILE A 1 712 ? -15.478 -32.502 13.815 1.00 97.81 712 ILE A N 1
ATOM 5672 C CA . ILE A 1 712 ? -16.146 -32.156 15.068 1.00 97.81 712 ILE A CA 1
ATOM 5673 C C . ILE A 1 712 ? -15.111 -31.785 16.127 1.00 97.81 712 ILE A C 1
ATOM 5675 O O . ILE A 1 712 ? -14.267 -32.581 16.528 1.00 97.81 712 ILE A O 1
ATOM 5679 N N . VAL A 1 713 ? -15.190 -30.550 16.609 1.00 96.94 713 VAL A N 1
ATOM 5680 C CA . VAL A 1 713 ? -14.324 -30.026 17.664 1.00 96.94 713 VAL A CA 1
ATOM 5681 C C . VAL A 1 713 ? -14.891 -30.488 19.006 1.00 96.94 713 VAL A C 1
ATOM 5683 O O . VAL A 1 713 ? -15.835 -29.900 19.533 1.00 96.94 713 VAL A O 1
ATOM 5686 N N . GLY A 1 714 ? -14.348 -31.568 19.559 1.00 95.44 714 GLY A N 1
ATOM 5687 C CA . GLY A 1 714 ? -14.762 -32.101 20.852 1.00 95.44 714 GLY A CA 1
ATOM 5688 C C . GLY A 1 714 ? -14.126 -31.329 22.004 1.00 95.44 714 GLY A C 1
ATOM 5689 O O . GLY A 1 714 ? -12.903 -31.286 22.129 1.00 95.44 714 GLY A O 1
ATOM 5690 N N . VAL A 1 715 ? -14.948 -30.740 22.874 1.00 93.00 715 VAL A N 1
ATOM 5691 C CA . VAL A 1 715 ? -14.503 -30.069 24.110 1.00 93.00 715 VAL A CA 1
ATOM 5692 C C . VAL A 1 715 ? -15.155 -30.710 25.331 1.00 93.00 715 VAL A C 1
ATOM 5694 O O . VAL A 1 715 ? -16.302 -31.142 25.269 1.00 93.00 715 VAL A O 1
ATOM 5697 N N . VAL A 1 716 ? -14.449 -30.780 26.458 1.00 92.06 716 VAL A N 1
ATOM 5698 C CA . VAL A 1 716 ? -14.968 -31.436 27.668 1.00 92.06 716 VAL A CA 1
ATOM 5699 C C . VAL A 1 716 ? -15.743 -30.448 28.543 1.00 92.06 716 VAL A C 1
ATOM 5701 O O . VAL A 1 716 ? -15.344 -29.294 28.705 1.00 92.06 716 VAL A O 1
ATOM 5704 N N . ALA A 1 717 ? -16.836 -30.907 29.155 1.00 90.06 717 ALA A N 1
ATOM 5705 C CA . ALA A 1 717 ? -17.681 -30.122 30.052 1.00 90.06 717 ALA A CA 1
ATOM 5706 C C . ALA A 1 717 ? -16.919 -29.536 31.268 1.00 90.06 717 ALA A C 1
ATOM 5708 O O . ALA A 1 717 ? -16.336 -30.251 32.097 1.00 90.06 717 ALA A O 1
ATOM 5709 N N . LYS A 1 718 ? -16.981 -28.205 31.420 1.00 83.88 718 LYS A N 1
ATOM 5710 C CA . LYS A 1 718 ? -16.340 -27.433 32.505 1.00 83.88 718 LYS A CA 1
ATOM 5711 C C . LYS A 1 718 ? -17.384 -26.742 33.378 1.00 83.88 718 LYS A C 1
ATOM 5713 O O . LYS A 1 718 ? -18.424 -26.313 32.895 1.00 83.88 718 LYS A O 1
ATOM 5718 N N . GLY A 1 719 ? -17.097 -26.635 34.675 1.00 81.94 719 GLY A N 1
ATOM 5719 C CA . GLY A 1 719 ? -18.062 -26.152 35.666 1.00 81.94 719 GLY A CA 1
ATOM 5720 C C . GLY A 1 719 ? -19.097 -27.203 36.088 1.00 81.94 719 GLY A C 1
ATOM 5721 O O . GLY A 1 719 ? -19.278 -28.232 35.436 1.00 81.94 719 GLY A O 1
ATOM 5722 N N . ALA A 1 720 ? -19.772 -26.962 37.216 1.00 80.44 720 ALA A N 1
ATOM 5723 C CA . ALA A 1 720 ? -20.744 -27.913 37.755 1.00 80.44 720 ALA A CA 1
ATOM 5724 C C . ALA A 1 720 ? -22.034 -27.974 36.921 1.00 80.44 720 ALA A C 1
ATOM 5726 O O . ALA A 1 720 ? -22.586 -29.061 36.775 1.00 80.44 720 ALA A O 1
ATOM 5727 N N . GLY A 1 721 ? -22.474 -26.853 36.333 1.00 81.19 721 GLY A N 1
ATOM 5728 C CA . GLY A 1 721 ? -23.659 -26.804 35.469 1.00 81.19 721 GLY A CA 1
ATOM 5729 C C . GLY A 1 721 ? -23.523 -27.684 34.231 1.00 81.19 721 GLY A C 1
ATOM 5730 O O . GLY A 1 721 ? -24.361 -28.550 34.022 1.00 81.19 721 GLY A O 1
ATOM 5731 N N . ALA A 1 722 ? -22.431 -27.555 33.467 1.00 84.69 722 ALA A N 1
ATOM 5732 C CA . ALA A 1 722 ? -22.201 -28.412 32.302 1.00 84.69 722 ALA A CA 1
ATOM 5733 C C . ALA A 1 722 ? -22.033 -29.892 32.696 1.00 84.69 722 ALA A C 1
ATOM 5735 O O . ALA A 1 722 ? -22.640 -30.771 32.096 1.00 84.69 722 ALA A O 1
ATOM 5736 N N . ARG A 1 723 ? -21.265 -30.197 33.753 1.00 86.31 723 ARG A N 1
ATOM 5737 C CA . ARG A 1 723 ? -21.061 -31.592 34.196 1.00 86.31 723 ARG A CA 1
ATOM 5738 C C . ARG A 1 723 ? -22.349 -32.271 34.669 1.00 86.31 723 ARG A C 1
ATOM 5740 O O . ARG A 1 723 ? -22.484 -33.480 34.498 1.00 86.31 723 ARG A O 1
ATOM 5747 N N . ARG A 1 724 ? -23.284 -31.509 35.246 1.00 87.94 724 ARG A N 1
ATOM 5748 C CA . ARG A 1 724 ? -24.598 -31.980 35.722 1.00 87.94 724 ARG A CA 1
ATOM 5749 C C . ARG A 1 724 ? -25.732 -31.727 34.724 1.00 87.94 724 ARG A C 1
ATOM 5751 O O . ARG A 1 724 ? -26.886 -31.935 35.087 1.00 87.94 724 ARG A O 1
ATOM 5758 N N . ASP A 1 725 ? -25.427 -31.282 33.504 1.00 88.81 725 ASP A N 1
ATOM 5759 C CA . ASP A 1 725 ? -26.448 -30.976 32.506 1.00 88.81 725 ASP A CA 1
ATOM 5760 C C . ASP A 1 725 ? -27.305 -32.209 32.190 1.00 88.81 725 ASP A C 1
ATOM 5762 O O . ASP A 1 725 ? -26.766 -33.286 31.940 1.00 88.81 725 ASP A O 1
ATOM 5766 N N . LYS A 1 726 ? -28.627 -32.028 32.180 1.00 89.88 726 LYS A N 1
ATOM 5767 C CA . LYS A 1 726 ? -29.625 -33.032 31.779 1.00 89.88 726 LYS A CA 1
ATOM 5768 C C . LYS A 1 726 ? -30.503 -32.563 30.616 1.00 89.88 726 LYS A C 1
ATOM 5770 O O . LYS A 1 726 ? -31.421 -33.272 30.228 1.00 89.88 726 LYS A O 1
ATOM 5775 N N . THR A 1 727 ? -30.247 -31.372 30.075 1.00 90.50 727 THR A N 1
ATOM 5776 C CA . THR A 1 727 ? -31.001 -30.822 28.936 1.00 90.50 727 THR A CA 1
ATOM 5777 C C . THR A 1 727 ? -30.596 -31.448 27.604 1.00 90.50 727 THR A C 1
ATOM 5779 O O . THR A 1 727 ? -31.258 -31.230 26.596 1.00 90.50 727 THR A O 1
ATOM 5782 N N . GLY A 1 728 ? -29.505 -32.220 27.600 1.00 89.81 728 GLY A N 1
ATOM 5783 C CA . GLY A 1 728 ? -28.925 -32.794 26.396 1.00 89.81 728 GLY A CA 1
ATOM 5784 C C . GLY A 1 728 ? -28.041 -31.808 25.640 1.00 89.81 728 GLY A C 1
ATOM 5785 O O . GLY A 1 728 ? -27.748 -32.071 24.478 1.00 89.81 728 GLY A O 1
ATOM 5786 N N . PHE A 1 729 ? -27.609 -30.695 26.254 1.00 92.81 729 PHE A N 1
ATOM 5787 C CA . PHE A 1 729 ? -26.606 -29.776 25.699 1.00 92.81 729 PHE A CA 1
ATOM 5788 C C . PHE A 1 729 ? -25.203 -30.394 25.753 1.00 92.81 729 PHE A C 1
ATOM 5790 O O . PHE A 1 729 ? -24.456 -30.328 24.772 1.00 92.81 729 PHE A O 1
ATOM 5797 N N . VAL A 1 730 ? -24.866 -31.022 26.881 1.00 93.00 730 VAL A N 1
ATOM 5798 C CA . VAL A 1 730 ? -23.674 -31.862 27.018 1.00 93.00 730 VAL A CA 1
ATOM 5799 C C . VAL A 1 730 ? -24.006 -33.275 26.555 1.00 93.00 730 VAL A C 1
ATOM 5801 O O . VAL A 1 730 ? -24.966 -33.883 27.022 1.00 93.00 730 VAL A O 1
ATOM 5804 N N . VAL A 1 731 ? -23.197 -33.783 25.631 1.00 93.38 731 VAL A N 1
ATOM 5805 C CA . VAL A 1 731 ? -23.325 -35.118 25.050 1.00 93.38 731 VAL A CA 1
ATOM 5806 C C . VAL A 1 731 ? -22.697 -36.150 25.985 1.00 93.38 731 VAL A C 1
ATOM 5808 O O . VAL A 1 731 ? -21.531 -36.032 26.385 1.00 93.38 731 VAL A O 1
ATOM 5811 N N . ASP A 1 732 ? -23.488 -37.165 26.313 1.00 86.62 732 ASP A N 1
ATOM 5812 C CA . ASP A 1 732 ? -23.029 -38.427 26.885 1.00 86.62 732 ASP A CA 1
ATOM 5813 C C . ASP A 1 732 ? -22.669 -39.418 25.772 1.00 86.62 732 ASP A C 1
ATOM 5815 O O . ASP A 1 732 ? -23.219 -39.351 24.671 1.00 86.62 732 ASP A O 1
ATOM 5819 N N . LEU A 1 733 ? -21.717 -40.299 26.081 1.00 71.00 733 LEU A N 1
ATOM 5820 C CA . LEU A 1 733 ? -21.254 -41.408 25.242 1.00 71.00 733 LEU A CA 1
ATOM 5821 C C . LEU A 1 733 ? -21.706 -42.725 25.875 1.00 71.00 733 LEU A C 1
ATOM 5823 O O . LEU A 1 733 ? -21.539 -42.824 27.117 1.00 71.00 733 LEU A O 1
#

pLDDT: mean 78.27, std 18.32, range [28.06, 98.06]

Secondary structure (DSSP, 8-state):
---------------PPPPP-----------PPPPPPPPPP-------S-SS-S--TT--SPP--SHHHHHHHHHHHHH--SS-EEE-TTS-EEE-HHHHHHHHHTT-----EEE--S--HHHHHHHHHHHHTTS---HHHHHHHHHHHHHH-TTB-HHHHHHHHTS-HHHHHHHHHHHHHHTSS---SEEE-TTS-EEESS---PPPEE---GGGHHHHHHHHTTS-GGGS-TT-SEE-HHHHHHHHHHHHHHHHHHS--PPPPSSEEEEES-GGGHHHHHTPPTT-EEEEEEE----HHHHHHHHHHHHHHHHHHEEEEEEEEEEE---S-HHHHHHHHTTTSEEEEEEEEE--SSPPEEETTTTEEE-EEEEEEEESSTT----SSS-----SEE---SHHHHH-TT----HHHHHHHHHH--TT-EEEETT-TTTHHHHHHHHH-TT-EEEEEE-SHHHHHHHHHHHHH-PSTT---------SSPPPPEEEEPTTS-EEEES-SEEE-TTSPPTT---EEEEE---SSSTTS----S-TT--HHHHHT-GGGSGGGGSHHHHHHHHHHHHHHHH-HHHHHHHHHHHHHHHHHHHHHTT--EEEES-SS----HHHH-THHHHH-TTSEEEEEES-HHHHH-SSS-TTEEEEEEP-TT-HHHHHHHHHTT--EEEEESSSSPPSEETTEEEEETTS-S-GGGS-SS-EEEEE--HHHHHT--SSSSBP-

Radius of gyration: 45.48 Å; chains: 1; bounding box: 111×75×129 Å